Protein AF-0000000065997581 (afdb_homodimer)

Secondary structure (DSSP, 8-state):
--HHHHTT----GGGS--STTTTTEEEEEEEEEE-BTTS--GGG--HHHHHHHHHHHHHHHHSHHHHHHH-SEEEEEGGGS-HHHHHHHHHTTSS-GGGGTTGGG-EEEEETTSSEEEEESSSSSEEEEEEEESS-HHHHHHHHHHHHHHHHTT--B-EETTTEE--SSGGGTBT-EEEEEEEE-HHHHHTT-HHHHHHHHHHTTEEEEETTSTTS--GGGEEEEEE---SSS-HHHHHHHHHHHHHHHHHHHHHHHHHHHHH-HHHHHHHHHHHHHHHHH-S---HHHHHHHHHHHHHHHHTTSS-S--HHHHHHHHHHTSHHHHHHHHTS---HHHHHHHHHHHHHHHHHT---/--HHHHHH----GGGS--STTTTTEEEEEEEEEE-BTTS--GGG--HHHHHHHHHHHHHHHHSHHHHHHH-SEEEEEGGGS-HHHHHHHHHTTSS-GGGGTTGGG-EEEEETTSSEEEEESSSSSEEEEEEEESS-HHHHHHHHHHHHHHHHTT--B-EETTTEE--SSGGGTBT-EEEEEEEE-HHHHHTT-HHHHHHHHHHTTEEEEETTSTTS--GGGEEEEEE---SSS-HHHHHHHHHHHHHHHHHHHHHHHHHHHHH-HHHHHHHHHHHHHHHHH-S---HHHHHHHHHHHHHHHHTTSS-S--HHHHHHHHHHTSHHHHHHHHTS---HHHHHHHHHHHHHHHHHT---

InterPro domains:
  IPR000749 ATP:guanido phosphotransferase [PTHR11547] (11-257)
  IPR014746 Glutamine synthetase/guanido kinase, catalytic domain [SSF55931] (5-270)
  IPR022414 ATP:guanido phosphotransferase, catalytic domain [PF00217] (68-255)
  IPR022414 ATP:guanido phosphotransferase, catalytic domain [PS51510] (24-256)
  IPR022415 ATP:guanido phosphotransferase active site [PS00112] (169-175)
  IPR023660 Protein arginine kinase [MF_00602] (13-352)
  IPR023660 Protein arginine kinase [cd07930] (22-256)
  IPR060285 Protein-arginine kinase McsB, C-terminal domain [PF27454] (266-354)

Radius of gyration: 36.15 Å; Cα contacts (8 Å, |Δi|>4): 1345; chains: 2; bounding box: 48×112×73 Å

Solvent-accessible surface area (backbone atoms only — not comparable to full-atom values): 35463 Å² total; per-residue (Å²): 94,52,74,71,48,52,63,72,38,64,72,48,53,31,35,59,47,77,30,53,64,29,80,40,26,42,24,13,36,28,33,35,47,41,23,51,51,96,50,70,55,38,94,67,45,51,72,68,57,33,50,48,52,53,50,50,50,52,52,22,54,64,30,66,72,25,27,70,72,62,41,68,64,44,79,43,55,44,60,78,44,53,75,47,45,54,47,35,36,32,65,69,65,61,43,58,74,69,44,62,58,71,22,76,59,19,32,38,30,36,28,47,64,56,38,36,26,33,37,33,47,39,74,26,42,30,36,39,30,16,40,34,21,1,68,34,55,68,62,25,40,53,51,40,51,52,45,50,55,38,37,48,75,66,44,55,62,30,68,39,94,87,57,32,34,46,48,73,52,72,66,34,24,18,62,18,50,42,46,34,36,35,35,55,44,54,33,24,47,76,68,72,43,37,66,63,53,54,52,52,44,43,73,69,52,32,43,78,37,29,56,94,39,86,85,52,74,38,54,33,38,26,33,36,40,27,61,62,71,16,57,96,50,52,71,66,53,53,49,52,51,51,50,52,52,50,52,51,51,48,52,49,32,52,49,35,39,50,51,43,46,71,76,37,42,60,61,53,51,19,50,19,30,31,26,49,19,37,50,54,38,29,38,60,33,50,66,66,58,46,34,40,33,48,33,37,32,50,52,22,41,65,68,64,73,45,67,63,66,60,64,34,55,58,47,27,45,66,35,47,54,33,68,42,44,42,34,60,74,67,73,47,91,63,54,73,67,53,44,16,34,49,37,16,50,52,45,24,60,64,48,69,73,40,80,100,94,53,73,71,48,52,62,74,37,64,72,50,54,31,36,59,48,75,29,53,63,28,81,39,26,42,23,14,35,28,34,34,48,42,24,51,52,98,49,69,55,37,95,68,45,50,72,67,57,35,50,49,51,53,50,52,51,54,51,23,54,63,31,65,72,26,28,68,72,62,40,68,64,43,79,42,55,44,61,79,46,53,73,48,45,54,48,34,36,32,65,69,65,60,43,56,73,68,44,62,58,72,23,74,60,20,33,38,31,37,28,46,64,55,37,36,26,33,37,32,48,38,74,26,42,30,38,40,30,16,41,34,20,1,68,34,53,70,61,23,42,54,51,40,50,52,44,51,55,37,37,49,74,66,44,56,62,28,67,39,95,86,57,32,35,46,50,72,52,71,66,35,24,18,64,18,50,42,43,34,36,34,36,55,44,56,32,24,46,76,69,71,42,38,67,63,52,56,52,53,43,43,74,71,52,32,41,79,36,30,56,92,38,85,84,52,73,37,53,34,36,25,33,36,41,26,59,63,70,15,58,96,52,53,71,68,54,54,49,51,50,51,51,52,52,50,52,51,51,49,52,50,30,53,49,34,40,51,52,44,45,71,76,38,42,59,61,53,50,19,50,19,30,31,25,48,18,37,50,55,35,28,38,60,33,49,67,66,58,47,33,41,33,48,34,37,33,51,53,22,42,65,67,63,73,45,67,62,67,61,63,33,56,58,49,27,44,66,34,46,53,34,69,43,41,42,33,61,73,66,72,46,92,63,54,73,68,54,43,16,33,50,36,15,50,53,44,24,60,65,47,70,73,40,79,102

Sequence (712 aa):
MTLRETVNNAHSHWMDADGPESEIIISSRVRVARNLAGIPFPHLLNKENSEKVIHAVRLAISNKEASELLGGLELSSLGELSPLERQILVDKHLISPDLLNDFQRKAVVLREDEVVSIMVNEEDHLRIQCILPGLQLKEAWDVVNRVDDGLEKTLDYAFSEKVGYLTSCPTNVGTGMRASVMIHLPGLKLAKQLAGVLNAINKLGLTVRGLYGEGTEALGDLFQISNQITLGQSEEEIINNLISIARQILAQEQAARRNLYKDRREVIEDRVFRAFGALKYARILSSEEAMRLFSDLRLGVEMKIISGIPVRLLNELMVKIRPAFITKMAGRELTPYQRDIFRAGLIRREFANLPVMTLRETVNNAHSHWMDADGPESEIIISSRVRVARNLAGIPFPHLLNKENSEKVIHAVRLAISNKEASELLGGLELSSLGELSPLERQILVDKHLISPDLLNDFQRKAVVLREDEVVSIMVNEEDHLRIQCILPGLQLKEAWDVVNRVDDGLEKTLDYAFSEKVGYLTSCPTNVGTGMRASVMIHLPGLKLAKQLAGVLNAINKLGLTVRGLYGEGTEALGDLFQISNQITLGQSEEEIINNLISIARQILAQEQAARRNLYKDRREVIEDRVFRAFGALKYARILSSEEAMRLFSDLRLGVEMKIISGIPVRLLNELMVKIRPAFITKMAGRELTPYQRDIFRAGLIRREFANLPV

Structure (mmCIF, N/CA/C/O backbone):
data_AF-0000000065997581-model_v1
#
loop_
_entity.id
_entity.type
_entity.pdbx_description
1 polymer 'Protein-arginine kinase'
#
loop_
_atom_site.group_PDB
_atom_site.id
_atom_site.type_symbol
_atom_site.label_atom_id
_atom_site.label_alt_id
_atom_site.label_comp_id
_atom_site.label_asym_id
_atom_site.label_entity_id
_atom_site.label_seq_id
_atom_site.pdbx_PDB_ins_code
_atom_site.Cartn_x
_atom_site.Cartn_y
_atom_site.Cartn_z
_atom_site.occupancy
_atom_site.B_iso_or_equiv
_atom_site.auth_seq_id
_atom_site.auth_comp_id
_atom_site.auth_asym_id
_atom_site.auth_atom_id
_atom_site.pdbx_PDB_model_num
ATOM 1 N N . MET A 1 1 ? 8.07 -25.219 -30.547 1 59.75 1 MET A N 1
ATOM 2 C CA . MET A 1 1 ? 9.039 -24.5 -29.734 1 59.75 1 MET A CA 1
ATOM 3 C C . MET A 1 1 ? 10.109 -25.438 -29.188 1 59.75 1 MET A C 1
ATOM 5 O O . MET A 1 1 ? 9.812 -26.562 -28.812 1 59.75 1 MET A O 1
ATOM 9 N N . THR A 1 2 ? 11.32 -25.109 -29.438 1 74.19 2 THR A N 1
ATOM 10 C CA . THR A 1 2 ? 12.438 -25.875 -28.906 1 74.19 2 THR A CA 1
ATOM 11 C C . THR A 1 2 ? 12.555 -25.719 -27.406 1 74.19 2 THR A C 1
ATOM 13 O O . THR A 1 2 ? 11.922 -24.844 -26.812 1 74.19 2 THR A O 1
ATOM 16 N N . LEU A 1 3 ? 13.148 -26.656 -26.75 1 82.06 3 LEU A N 1
ATOM 17 C CA . LEU A 1 3 ? 13.383 -26.594 -25.312 1 82.06 3 LEU A CA 1
ATOM 18 C C . LEU A 1 3 ? 14 -25.25 -24.922 1 82.06 3 LEU A C 1
ATOM 20 O O . LEU A 1 3 ? 13.711 -24.703 -23.859 1 82.06 3 LEU A O 1
ATOM 24 N N . ARG A 1 4 ? 14.875 -24.719 -25.922 1 79.69 4 ARG A N 1
ATOM 25 C CA . ARG A 1 4 ? 15.5 -23.422 -25.688 1 79.69 4 ARG A CA 1
ATOM 26 C C . ARG A 1 4 ? 14.453 -22.312 -25.609 1 79.69 4 ARG A C 1
ATOM 28 O O . ARG A 1 4 ? 14.562 -21.422 -24.781 1 79.69 4 ARG A O 1
ATOM 35 N N . GLU A 1 5 ? 13.484 -22.469 -26.391 1 85.62 5 GLU A N 1
ATOM 36 C CA . GLU A 1 5 ? 12.43 -21.469 -26.391 1 85.62 5 GLU A CA 1
ATOM 37 C C . GLU A 1 5 ? 11.547 -21.578 -25.156 1 85.62 5 GLU A C 1
ATOM 39 O O . GLU A 1 5 ? 11.133 -20.562 -24.594 1 85.62 5 GLU A O 1
ATOM 44 N N . THR A 1 6 ? 11.297 -22.719 -24.781 1 89.12 6 THR A N 1
ATOM 45 C CA . THR A 1 6 ? 10.438 -22.984 -23.641 1 89.12 6 THR A CA 1
ATOM 46 C C . THR A 1 6 ? 11.008 -22.359 -22.359 1 89.12 6 THR A C 1
ATOM 48 O O . THR A 1 6 ? 10.273 -21.766 -21.578 1 89.12 6 THR A O 1
ATOM 51 N N . VAL A 1 7 ? 12.258 -22.406 -22.172 1 91.5 7 VAL A N 1
ATOM 52 C CA . VAL A 1 7 ? 12.875 -21.969 -20.938 1 91.5 7 VAL A CA 1
ATOM 53 C C . VAL A 1 7 ? 13.148 -20.469 -21 1 91.5 7 VAL A C 1
ATOM 55 O O . VAL A 1 7 ? 13.547 -19.859 -20 1 91.5 7 VAL A O 1
ATOM 58 N N . ASN A 1 8 ? 12.977 -19.891 -22.188 1 90.56 8 ASN A N 1
ATOM 59 C CA . ASN A 1 8 ? 13.18 -18.453 -22.344 1 90.56 8 ASN A CA 1
ATOM 60 C C . ASN A 1 8 ? 11.852 -17.703 -22.406 1 90.56 8 ASN A C 1
ATOM 62 O O . ASN A 1 8 ? 11.828 -16.469 -22.375 1 90.56 8 ASN A O 1
ATOM 66 N N . ASN A 1 9 ? 10.82 -18.469 -22.5 1 91.62 9 ASN A N 1
ATOM 67 C CA . ASN A 1 9 ? 9.469 -17.906 -22.547 1 91.62 9 ASN A CA 1
ATOM 68 C C . ASN A 1 9 ? 8.633 -18.359 -21.359 1 91.62 9 ASN A C 1
ATOM 70 O O . ASN A 1 9 ? 8.484 -19.562 -21.125 1 91.62 9 ASN A O 1
ATOM 74 N N . ALA A 1 10 ? 8.117 -17.375 -20.688 1 91.06 10 ALA A N 1
ATOM 75 C CA . ALA A 1 10 ? 7.367 -17.703 -19.484 1 91.06 10 ALA A CA 1
ATOM 76 C C . ALA A 1 10 ? 6.008 -18.312 -19.828 1 91.06 10 ALA A C 1
ATOM 78 O O . ALA A 1 10 ? 5.375 -18.953 -19 1 91.06 10 ALA A O 1
ATOM 79 N N . HIS A 1 11 ? 5.562 -18.156 -20.984 1 93.31 11 HIS A N 1
ATOM 80 C CA . HIS A 1 11 ? 4.211 -18.531 -21.375 1 93.31 11 HIS A CA 1
ATOM 81 C C . HIS A 1 11 ? 4.109 -20.031 -21.641 1 93.31 11 HIS A C 1
ATOM 83 O O . HIS A 1 11 ? 5.008 -20.625 -22.234 1 93.31 11 HIS A O 1
ATOM 89 N N . SER A 1 12 ? 3.096 -20.625 -21.125 1 93.06 12 SER A N 1
ATOM 90 C CA . SER A 1 12 ? 2.607 -21.953 -21.469 1 93.06 12 SER A CA 1
ATOM 91 C C . SER A 1 12 ? 1.108 -21.938 -21.75 1 93.06 12 SER A C 1
ATOM 93 O O . SER A 1 12 ? 0.389 -21.062 -21.25 1 93.06 12 SER A O 1
ATOM 95 N N . HIS A 1 13 ? 0.621 -22.875 -22.438 1 92.25 13 HIS A N 1
ATOM 96 C CA . HIS A 1 13 ? -0.755 -22.891 -22.922 1 92.25 13 HIS A CA 1
ATOM 97 C C . HIS A 1 13 ? -1.747 -22.875 -21.766 1 92.25 13 HIS A C 1
ATOM 99 O O . HIS A 1 13 ? -2.814 -22.266 -21.875 1 92.25 13 HIS A O 1
ATOM 105 N N . TRP A 1 14 ? -1.424 -23.5 -20.75 1 92.56 14 TRP A N 1
ATOM 106 C CA . TRP A 1 14 ? -2.369 -23.594 -19.641 1 92.56 14 TRP A CA 1
ATOM 107 C C . TRP A 1 14 ? -2.623 -22.234 -19.016 1 92.56 14 TRP A C 1
ATOM 109 O O . TRP A 1 14 ? -3.578 -22.062 -18.25 1 92.56 14 TRP A O 1
ATOM 119 N N . MET A 1 15 ? -1.822 -21.219 -19.422 1 94 15 MET A N 1
ATOM 120 C CA . MET A 1 15 ? -1.905 -19.891 -18.844 1 94 15 MET A CA 1
ATOM 121 C C . MET A 1 15 ? -2.912 -19.031 -19.609 1 94 15 MET A C 1
ATOM 123 O O . MET A 1 15 ? -3.219 -17.906 -19.203 1 94 15 MET A O 1
ATOM 127 N N . ASP A 1 16 ? -3.461 -19.328 -20.719 1 92.19 16 ASP A N 1
ATOM 128 C CA . ASP A 1 16 ? -4.254 -18.516 -21.641 1 92.19 16 ASP A CA 1
ATOM 129 C C . ASP A 1 16 ? -5.609 -18.156 -21.031 1 92.19 16 ASP A C 1
ATOM 131 O O . ASP A 1 16 ? -6.254 -17.203 -21.469 1 92.19 16 ASP A O 1
ATOM 135 N N . ALA A 1 17 ? -5.996 -18.719 -20.016 1 89.12 17 ALA A N 1
ATOM 136 C CA . ALA A 1 17 ? -7.246 -18.422 -19.328 1 89.12 17 ALA A CA 1
ATOM 137 C C . ALA A 1 17 ? -8.43 -18.438 -20.297 1 89.12 17 ALA A C 1
ATOM 139 O O . ALA A 1 17 ? -9.344 -17.625 -20.188 1 89.12 17 ALA A O 1
ATOM 140 N N . ASP A 1 18 ? -8.43 -19.188 -21.297 1 90.38 18 ASP A N 1
ATOM 141 C CA . ASP A 1 18 ? -9.492 -19.25 -22.297 1 90.38 18 ASP A CA 1
ATOM 142 C C . ASP A 1 18 ? -10.289 -20.547 -22.172 1 90.38 18 ASP A C 1
ATOM 144 O O . ASP A 1 18 ? -11.156 -20.828 -23 1 90.38 18 ASP A O 1
ATOM 148 N N . GLY A 1 19 ? -10.055 -21.344 -21.203 1 93.56 19 GLY A N 1
ATOM 149 C CA . GLY A 1 19 ? -10.82 -22.562 -20.953 1 93.56 19 GLY A CA 1
ATOM 150 C C . GLY A 1 19 ? -12.086 -22.312 -20.156 1 93.56 19 GLY A C 1
ATOM 151 O O . GLY A 1 19 ? -12.312 -21.203 -19.672 1 93.56 19 GLY A O 1
ATOM 152 N N . PRO A 1 20 ? -12.867 -23.328 -20.141 1 96.44 20 PRO A N 1
ATOM 153 C CA . PRO A 1 20 ? -14.086 -23.188 -19.344 1 96.44 20 PRO A CA 1
ATOM 154 C C . PRO A 1 20 ? -13.789 -22.906 -17.859 1 96.44 20 PRO A C 1
ATOM 156 O O . PRO A 1 20 ? -12.836 -23.453 -17.312 1 96.44 20 PRO A O 1
ATOM 159 N N . GLU A 1 21 ? -14.602 -21.969 -17.25 1 96.81 21 GLU A N 1
ATOM 160 C CA . GLU A 1 21 ? -14.547 -21.656 -15.828 1 96.81 21 GLU A CA 1
ATOM 161 C C . GLU A 1 21 ? -13.188 -21.062 -15.445 1 96.81 21 GLU A C 1
ATOM 163 O O . GLU A 1 21 ? -12.758 -21.188 -14.297 1 96.81 21 GLU A O 1
ATOM 168 N N . SER A 1 22 ? -12.531 -20.438 -16.391 1 95.5 22 SER A N 1
ATOM 169 C CA . SER A 1 22 ? -11.164 -19.953 -16.203 1 95.5 22 SER A CA 1
ATOM 170 C C . SER A 1 22 ? -11.133 -18.797 -15.203 1 95.5 22 SER A C 1
ATOM 172 O O . SER A 1 22 ? -10.062 -18.422 -14.727 1 95.5 22 SER A O 1
ATOM 174 N N . GLU A 1 23 ? -12.258 -18.297 -14.844 1 94.56 23 GLU A N 1
ATOM 175 C CA . GLU A 1 23 ? -12.297 -17.203 -13.883 1 94.56 23 GLU A CA 1
ATOM 176 C C . GLU A 1 23 ? -11.859 -17.656 -12.5 1 94.56 23 GLU A C 1
ATOM 178 O O . GLU A 1 23 ? -11.312 -16.875 -11.719 1 94.56 23 GLU A O 1
ATOM 183 N N . ILE A 1 24 ? -12.109 -18.922 -12.227 1 97.19 24 ILE A N 1
ATOM 184 C CA . ILE A 1 24 ? -11.797 -19.438 -10.906 1 97.19 24 ILE A CA 1
ATOM 185 C C . ILE A 1 24 ? -10.859 -20.641 -11.031 1 97.19 24 ILE A C 1
ATOM 187 O O . ILE A 1 24 ? -9.922 -20.797 -10.25 1 97.19 24 ILE A O 1
ATOM 191 N N . ILE A 1 25 ? -11.117 -21.5 -11.992 1 97.75 25 ILE A N 1
ATOM 192 C CA . ILE A 1 25 ? -10.25 -22.641 -12.242 1 97.75 25 ILE A CA 1
ATOM 193 C C . ILE A 1 25 ? -9.148 -22.25 -13.219 1 97.75 25 ILE A C 1
ATOM 195 O O . ILE A 1 25 ? -9.422 -22 -14.398 1 97.75 25 ILE A O 1
ATOM 199 N N . ILE A 1 26 ? -7.969 -22.312 -12.805 1 96.94 26 ILE A N 1
ATOM 200 C CA . ILE A 1 26 ? -6.844 -21.828 -13.586 1 96.94 26 ILE A CA 1
ATOM 201 C C . ILE A 1 26 ? -6.445 -22.859 -14.625 1 96.94 26 ILE A C 1
ATOM 203 O O . ILE A 1 26 ? -6.215 -22.531 -15.797 1 96.94 26 ILE A O 1
ATOM 207 N N . SER A 1 27 ? -6.352 -24.125 -14.141 1 97.38 27 SER A N 1
ATOM 208 C CA . SER A 1 27 ? -5.898 -25.156 -15.07 1 97.38 27 SER A CA 1
ATOM 209 C C . SER A 1 27 ? -6.363 -26.547 -14.625 1 97.38 27 SER A C 1
ATOM 211 O O . SER A 1 27 ? -6.789 -26.719 -13.484 1 97.38 27 SER A O 1
ATOM 213 N N . SER A 1 28 ? -6.367 -27.469 -15.539 1 98.31 28 SER A N 1
ATOM 214 C CA . SER A 1 28 ? -6.582 -28.891 -15.359 1 98.31 28 SER A CA 1
ATOM 215 C C . SER A 1 28 ? -5.348 -29.688 -15.766 1 98.31 28 SER A C 1
ATOM 217 O O . SER A 1 28 ? -4.715 -29.406 -16.781 1 98.31 28 SER A O 1
ATOM 219 N N . ARG A 1 29 ? -5.039 -30.609 -14.914 1 98 29 ARG A N 1
ATOM 220 C CA . ARG A 1 29 ? -3.865 -31.438 -15.195 1 98 29 ARG A CA 1
ATOM 221 C C . ARG A 1 29 ? -4.176 -32.906 -15 1 98 29 ARG A C 1
ATOM 223 O O . ARG A 1 29 ? -4.785 -33.281 -14 1 98 29 ARG A O 1
ATOM 230 N N . VAL A 1 30 ? -3.834 -33.75 -15.992 1 98.06 30 VAL A N 1
ATOM 231 C CA . VAL A 1 30 ? -3.939 -35.188 -15.883 1 98.06 30 VAL A CA 1
ATOM 232 C C . VAL A 1 30 ? -2.57 -35.844 -16.109 1 98.06 30 VAL A C 1
ATOM 234 O O . VAL A 1 30 ? -1.854 -35.469 -17.047 1 98.06 30 VAL A O 1
ATOM 237 N N . ARG A 1 31 ? -2.223 -36.719 -15.156 1 97.25 31 ARG A N 1
ATOM 238 C CA . ARG A 1 31 ? -0.952 -37.406 -15.258 1 97.25 31 ARG A CA 1
ATOM 239 C C . ARG A 1 31 ? -1.155 -38.938 -15.109 1 97.25 31 ARG A C 1
ATOM 241 O O . ARG A 1 31 ? -1.996 -39.375 -14.328 1 97.25 31 ARG A O 1
ATOM 248 N N . VAL A 1 32 ? -0.342 -39.75 -15.898 1 96.31 32 VAL A N 1
ATOM 249 C CA . VAL A 1 32 ? -0.35 -41.188 -15.711 1 96.31 32 VAL A CA 1
ATOM 250 C C . VAL A 1 32 ? 1.083 -41.688 -15.578 1 96.31 32 VAL A C 1
ATOM 252 O O . VAL A 1 32 ? 1.992 -41.188 -16.25 1 96.31 32 VAL A O 1
ATOM 255 N N . ALA A 1 33 ? 1.217 -42.688 -14.688 1 95.81 33 ALA A N 1
ATOM 256 C CA . ALA A 1 33 ? 2.51 -43.312 -14.477 1 95.81 33 ALA A CA 1
ATOM 257 C C . ALA A 1 33 ? 2.586 -44.656 -15.211 1 95.81 33 ALA A C 1
ATOM 259 O O . ALA A 1 33 ? 1.646 -45.469 -15.164 1 95.81 33 ALA A O 1
ATOM 260 N N . ARG A 1 34 ? 3.66 -44.906 -15.984 1 96.69 34 ARG A N 1
ATOM 261 C CA . ARG A 1 34 ? 3.9 -46.156 -16.703 1 96.69 34 ARG A CA 1
ATOM 262 C C . ARG A 1 34 ? 5.324 -46.656 -16.469 1 96.69 34 ARG A C 1
ATOM 264 O O . ARG A 1 34 ? 6.27 -45.875 -16.469 1 96.69 34 ARG A O 1
ATOM 271 N N . ASN A 1 35 ? 5.418 -47.906 -16.219 1 96.5 35 ASN A N 1
ATOM 272 C CA . ASN A 1 35 ? 6.719 -48.562 -16.203 1 96.5 35 ASN A CA 1
ATOM 273 C C . ASN A 1 35 ? 6.844 -49.594 -17.312 1 96.5 35 ASN A C 1
ATOM 275 O O . ASN A 1 35 ? 5.852 -50.188 -17.734 1 96.5 35 ASN A O 1
ATOM 279 N N . LEU A 1 36 ? 8.062 -49.719 -17.781 1 96.75 36 LEU A N 1
ATOM 280 C CA . LEU A 1 36 ? 8.328 -50.656 -18.859 1 96.75 36 LEU A CA 1
ATOM 281 C C . LEU A 1 36 ? 8.547 -52.062 -18.297 1 96.75 36 LEU A C 1
ATOM 283 O O . LEU A 1 36 ? 9.18 -52.25 -17.25 1 96.75 36 LEU A O 1
ATOM 287 N N . ALA A 1 37 ? 8.055 -53.031 -19.062 1 95.06 37 ALA A N 1
ATOM 288 C CA . ALA A 1 37 ? 8.25 -54.438 -18.672 1 95.06 37 ALA A CA 1
ATOM 289 C C . ALA A 1 37 ? 9.703 -54.844 -18.859 1 95.06 37 ALA A C 1
ATOM 291 O O . ALA A 1 37 ? 10.344 -54.469 -19.844 1 95.06 37 ALA A O 1
ATOM 292 N N . GLY A 1 38 ? 10.219 -55.625 -17.891 1 91.88 38 GLY A N 1
ATOM 293 C CA . GLY A 1 38 ? 11.539 -56.219 -18.047 1 91.88 38 GLY A CA 1
ATOM 294 C C . GLY A 1 38 ? 12.664 -55.281 -17.625 1 91.88 38 GLY A C 1
ATOM 295 O O . GLY A 1 38 ? 13.836 -55.625 -17.734 1 91.88 38 GLY A O 1
ATOM 296 N N . ILE A 1 39 ? 12.344 -54.125 -17.297 1 93.38 39 ILE A N 1
ATOM 297 C CA . ILE A 1 39 ? 13.336 -53.156 -16.797 1 93.38 39 ILE A CA 1
ATOM 298 C C . ILE A 1 39 ? 13.047 -52.844 -15.336 1 93.38 39 ILE A C 1
ATOM 300 O O . ILE A 1 39 ? 11.898 -52.656 -14.953 1 93.38 39 ILE A O 1
ATOM 304 N N . PRO A 1 40 ? 14.102 -52.781 -14.555 1 92.19 40 PRO A N 1
ATOM 305 C CA . PRO A 1 40 ? 13.859 -52.406 -13.156 1 92.19 40 PRO A CA 1
ATOM 306 C C . PRO A 1 40 ? 13.234 -51.031 -13.031 1 92.19 40 PRO A C 1
ATOM 308 O O . PRO A 1 40 ? 13.547 -50.125 -13.82 1 92.19 40 PRO A O 1
ATOM 311 N N . PHE A 1 41 ? 12.477 -50.969 -12.039 1 90.94 41 PHE A N 1
ATOM 312 C CA . PHE A 1 41 ? 11.859 -49.656 -11.812 1 90.94 41 PHE A CA 1
ATOM 313 C C . PHE A 1 41 ? 12.914 -48.625 -11.422 1 90.94 41 PHE A C 1
ATOM 315 O O . PHE A 1 41 ? 14.039 -49 -11.055 1 90.94 41 PHE A O 1
ATOM 322 N N . PRO A 1 42 ? 12.594 -47.406 -11.523 1 85.88 42 PRO A N 1
ATOM 323 C CA . PRO A 1 42 ? 13.609 -46.344 -11.492 1 85.88 42 PRO A CA 1
ATOM 324 C C . PRO A 1 42 ? 14.43 -46.344 -10.203 1 85.88 42 PRO A C 1
ATOM 326 O O . PRO A 1 42 ? 15.617 -46.031 -10.227 1 85.88 42 PRO A O 1
ATOM 329 N N . HIS A 1 43 ? 13.844 -46.625 -9.047 1 82.88 43 HIS A N 1
ATOM 330 C CA . HIS A 1 43 ? 14.594 -46.625 -7.797 1 82.88 43 HIS A CA 1
ATOM 331 C C . HIS A 1 43 ? 15.742 -47.625 -7.828 1 82.88 43 HIS A C 1
ATOM 333 O O . HIS A 1 43 ? 16.672 -47.531 -7.023 1 82.88 43 HIS A O 1
ATOM 339 N N . LEU A 1 44 ? 15.68 -48.5 -8.781 1 83.56 44 LEU A N 1
ATOM 340 C CA . LEU A 1 44 ? 16.703 -49.531 -8.898 1 83.56 44 LEU A CA 1
ATOM 341 C C . LEU A 1 44 ? 17.438 -49.406 -10.234 1 83.56 44 LEU A C 1
ATOM 343 O O . LEU A 1 44 ? 18.188 -50.312 -10.609 1 83.56 44 LEU A O 1
ATOM 347 N N . LEU A 1 45 ? 17.219 -48.312 -10.867 1 87.19 45 LEU A N 1
ATOM 348 C CA . LEU A 1 45 ? 17.75 -48.188 -12.219 1 87.19 45 LEU A CA 1
ATOM 349 C C . LEU A 1 45 ? 19.234 -47.812 -12.18 1 87.19 45 LEU A C 1
ATOM 351 O O . LEU A 1 45 ? 19.609 -46.844 -11.516 1 87.19 45 LEU A O 1
ATOM 355 N N . ASN A 1 46 ? 20.078 -48.531 -12.789 1 90 46 ASN A N 1
ATOM 356 C CA . ASN A 1 46 ? 21.453 -48.094 -13.016 1 90 46 ASN A CA 1
ATOM 357 C C . ASN A 1 46 ? 21.578 -47.25 -14.289 1 90 46 ASN A C 1
ATOM 359 O O . ASN A 1 46 ? 20.578 -47 -14.961 1 90 46 ASN A O 1
ATOM 363 N N . LYS A 1 47 ? 22.766 -46.812 -14.586 1 92.31 47 LYS A N 1
ATOM 364 C CA . LYS A 1 47 ? 22.984 -45.906 -15.711 1 92.31 47 LYS A CA 1
ATOM 365 C C . LYS A 1 47 ? 22.641 -46.594 -17.031 1 92.31 47 LYS A C 1
ATOM 367 O O . LYS A 1 47 ? 21.984 -46 -17.891 1 92.31 47 LYS A O 1
ATOM 372 N N . GLU A 1 48 ? 22.953 -47.719 -17.156 1 92.56 48 GLU A N 1
ATOM 373 C CA . GLU A 1 48 ? 22.734 -48.469 -18.406 1 92.56 48 GLU A CA 1
ATOM 374 C C . GLU A 1 48 ? 21.234 -48.625 -18.688 1 92.56 48 GLU A C 1
ATOM 376 O O . GLU A 1 48 ? 20.766 -48.312 -19.781 1 92.56 48 GLU A O 1
ATOM 381 N N . ASN A 1 49 ? 20.562 -49.094 -17.703 1 93.81 49 ASN A N 1
ATOM 382 C CA . ASN A 1 49 ? 19.125 -49.281 -17.875 1 93.81 49 ASN A CA 1
ATOM 383 C C . ASN A 1 49 ? 18.375 -47.969 -18.062 1 93.81 49 ASN A C 1
ATOM 385 O O . ASN A 1 49 ? 17.391 -47.906 -18.781 1 93.81 49 ASN A O 1
ATOM 389 N N . SER A 1 50 ? 18.891 -47.031 -17.391 1 95.44 50 SER A N 1
ATOM 390 C CA . SER A 1 50 ? 18.266 -45.719 -17.578 1 95.44 50 SER A CA 1
ATOM 391 C C . SER A 1 50 ? 18.391 -45.25 -19.031 1 95.44 50 SER A C 1
ATOM 393 O O . SER A 1 50 ? 17.438 -44.688 -19.594 1 95.44 50 SER A O 1
ATOM 395 N N . GLU A 1 51 ? 19.484 -45.469 -19.562 1 95.06 51 GLU A N 1
ATOM 396 C CA . GLU A 1 51 ? 19.703 -45.125 -20.969 1 95.06 51 GLU A CA 1
ATOM 397 C C . GLU A 1 51 ? 18.828 -45.938 -21.891 1 95.06 51 GLU A C 1
ATOM 399 O O . GLU A 1 51 ? 18.375 -45.469 -22.938 1 95.06 51 GLU A O 1
ATOM 404 N N . LYS A 1 52 ? 18.609 -47.125 -21.531 1 95.75 52 LYS A N 1
ATOM 405 C CA . LYS A 1 52 ? 17.734 -48 -22.312 1 95.75 52 LYS A CA 1
ATOM 406 C C . LYS A 1 52 ? 16.312 -47.438 -22.359 1 95.75 52 LYS A C 1
ATOM 408 O O . LYS A 1 52 ? 15.672 -47.469 -23.406 1 95.75 52 LYS A O 1
ATOM 413 N N . VAL A 1 53 ? 15.906 -47.031 -21.203 1 97.06 53 VAL A N 1
ATOM 414 C CA . VAL A 1 53 ? 14.562 -46.469 -21.125 1 97.06 53 VAL A CA 1
ATOM 415 C C . VAL A 1 53 ? 14.469 -45.25 -22 1 97.06 53 VAL A C 1
ATOM 417 O O . VAL A 1 53 ? 13.539 -45.094 -22.797 1 97.06 53 VAL A O 1
ATOM 420 N N . ILE A 1 54 ? 15.43 -44.344 -21.891 1 96.69 54 ILE A N 1
ATOM 421 C CA . ILE A 1 54 ? 15.445 -43.094 -22.656 1 96.69 54 ILE A CA 1
ATOM 422 C C . ILE A 1 54 ? 15.461 -43.406 -24.156 1 96.69 54 ILE A C 1
ATOM 424 O O . ILE A 1 54 ? 14.727 -42.781 -24.938 1 96.69 54 ILE A O 1
ATOM 428 N N . HIS A 1 55 ? 16.234 -44.344 -24.484 1 95.75 55 HIS A N 1
ATOM 429 C CA . HIS A 1 55 ? 16.328 -44.75 -25.891 1 95.75 55 HIS A CA 1
ATOM 430 C C . HIS A 1 55 ? 15 -45.344 -26.375 1 95.75 55 HIS A C 1
ATOM 432 O O . HIS A 1 55 ? 14.562 -45.031 -27.5 1 95.75 55 HIS A O 1
ATOM 438 N N . ALA A 1 56 ? 14.422 -46.156 -25.594 1 95.69 56 ALA A N 1
ATOM 439 C CA . ALA A 1 56 ? 13.133 -46.75 -25.938 1 95.69 56 ALA A CA 1
ATOM 440 C C . ALA A 1 56 ? 12.086 -45.656 -26.172 1 95.69 56 ALA A C 1
ATOM 442 O O . ALA A 1 56 ? 11.305 -45.719 -27.125 1 95.69 56 ALA A O 1
ATOM 443 N N . VAL A 1 57 ? 12.078 -44.656 -25.297 1 96 57 VAL A N 1
ATOM 444 C CA . VAL A 1 57 ? 11.125 -43.562 -25.406 1 96 57 VAL A CA 1
ATOM 445 C C . VAL A 1 57 ? 11.406 -42.75 -26.672 1 96 57 VAL A C 1
ATOM 447 O O . VAL A 1 57 ? 10.477 -42.375 -27.391 1 96 57 VAL A O 1
ATOM 450 N N . ARG A 1 58 ? 12.656 -42.469 -26.922 1 94.44 58 ARG A N 1
ATOM 451 C CA . ARG A 1 58 ? 13.047 -41.781 -28.141 1 94.44 58 ARG A CA 1
ATOM 452 C C . ARG A 1 58 ? 12.5 -42.469 -29.391 1 94.44 58 ARG A C 1
ATOM 454 O O . ARG A 1 58 ? 11.977 -41.844 -30.297 1 94.44 58 ARG A O 1
ATOM 461 N N . LEU A 1 59 ? 12.609 -43.75 -29.406 1 93.06 59 LEU A N 1
ATOM 462 C CA . LEU A 1 59 ? 12.109 -44.562 -30.516 1 93.06 59 LEU A CA 1
ATOM 463 C C . LEU A 1 59 ? 10.594 -44.469 -30.609 1 93.06 59 LEU A C 1
ATOM 465 O O . LEU A 1 59 ? 10.039 -44.375 -31.719 1 93.06 59 LEU A O 1
ATOM 469 N N . ALA A 1 60 ? 10.016 -44.531 -29.5 1 93.38 60 ALA A N 1
ATOM 470 C CA . ALA A 1 60 ? 8.555 -44.5 -29.469 1 93.38 60 ALA A CA 1
ATOM 471 C C . ALA A 1 60 ? 8.008 -43.188 -30 1 93.38 60 ALA A C 1
ATOM 473 O O . ALA A 1 60 ? 7.008 -43.188 -30.734 1 93.38 60 ALA A O 1
ATOM 474 N N . ILE A 1 61 ? 8.617 -42.031 -29.688 1 91.94 61 ILE A N 1
ATOM 475 C CA . ILE A 1 61 ? 8.078 -40.75 -30.094 1 91.94 61 ILE A CA 1
ATOM 476 C C . ILE A 1 61 ? 8.453 -40.438 -31.531 1 91.94 61 ILE A C 1
ATOM 478 O O . ILE A 1 61 ? 7.871 -39.562 -32.188 1 91.94 61 ILE A O 1
ATOM 482 N N . SER A 1 62 ? 9.508 -41.094 -31.984 1 87.69 62 SER A N 1
ATOM 483 C CA . SER A 1 62 ? 9.961 -40.906 -33.344 1 87.69 62 SER A CA 1
ATOM 484 C C . SER A 1 62 ? 9.164 -41.75 -34.344 1 87.69 62 SER A C 1
ATOM 486 O O . SER A 1 62 ? 9.273 -41.594 -35.531 1 87.69 62 SER A O 1
ATOM 488 N N . ASN A 1 63 ? 8.5 -42.656 -33.719 1 83.62 63 ASN A N 1
ATOM 489 C CA . ASN A 1 63 ? 7.664 -43.469 -34.562 1 83.62 63 ASN A CA 1
ATOM 490 C C . ASN A 1 63 ? 6.645 -42.656 -35.344 1 83.62 63 ASN A C 1
ATOM 492 O O . ASN A 1 63 ? 5.98 -41.781 -34.781 1 83.62 63 ASN A O 1
ATOM 496 N N . LYS A 1 64 ? 6.555 -42.781 -36.656 1 76.19 64 LYS A N 1
ATOM 497 C CA . LYS A 1 64 ? 5.758 -41.969 -37.562 1 76.19 64 LYS A CA 1
ATOM 498 C C . LYS A 1 64 ? 4.301 -41.906 -37.125 1 76.19 64 LYS A C 1
ATOM 500 O O . LYS A 1 64 ? 3.684 -40.844 -37.156 1 76.19 64 LYS A O 1
ATOM 505 N N . GLU A 1 65 ? 3.799 -43.031 -36.781 1 73.12 65 GLU A N 1
ATOM 506 C CA . GLU A 1 65 ? 2.404 -43.062 -36.344 1 73.12 65 GLU A CA 1
ATOM 507 C C . GLU A 1 65 ? 2.201 -42.25 -35.062 1 73.12 65 GLU A C 1
ATOM 509 O O . GLU A 1 65 ? 1.237 -41.469 -34.969 1 73.12 65 GLU A O 1
ATOM 514 N N . ALA A 1 66 ? 3.139 -42.344 -34.156 1 73.44 66 ALA A N 1
ATOM 515 C CA . ALA A 1 66 ? 3.057 -41.625 -32.906 1 73.44 66 ALA A CA 1
ATOM 516 C C . ALA A 1 66 ? 3.256 -40.125 -33.125 1 73.44 66 ALA A C 1
ATOM 518 O O . ALA A 1 66 ? 2.537 -39.281 -32.562 1 73.44 66 ALA A O 1
ATOM 519 N N . SER A 1 67 ? 4.129 -39.844 -34 1 75.69 67 SER A N 1
ATOM 520 C CA . SER A 1 67 ? 4.441 -38.438 -34.25 1 75.69 67 SER A CA 1
ATOM 521 C C . SER A 1 67 ? 3.244 -37.719 -34.844 1 75.69 67 SER A C 1
ATOM 523 O O . SER A 1 67 ? 2.982 -36.562 -34.531 1 75.69 67 SER A O 1
ATOM 525 N N . GLU A 1 68 ? 2.582 -38.406 -35.719 1 74.31 68 GLU A N 1
ATOM 526 C CA . GLU A 1 68 ? 1.411 -37.812 -36.344 1 74.31 68 GLU A CA 1
ATOM 527 C C . GLU A 1 68 ? 0.274 -37.625 -35.344 1 74.31 68 GLU A C 1
ATOM 529 O O . GLU A 1 68 ? -0.442 -36.625 -35.406 1 74.31 68 GLU A O 1
ATOM 534 N N . LEU A 1 69 ? 0.237 -38.531 -34.438 1 67.56 69 LEU A N 1
ATOM 535 C CA . LEU A 1 69 ? -0.854 -38.5 -33.469 1 67.56 69 LEU A CA 1
ATOM 536 C C . LEU A 1 69 ? -0.568 -37.531 -32.344 1 67.56 69 LEU A C 1
ATOM 538 O O . LEU A 1 69 ? -1.481 -36.875 -31.844 1 67.56 69 LEU A O 1
ATOM 542 N N . LEU A 1 70 ? 0.656 -37.438 -32.031 1 75 70 LEU A N 1
ATOM 543 C CA . LEU A 1 70 ? 1.01 -36.781 -30.766 1 75 70 LEU A CA 1
ATOM 544 C C . LEU A 1 70 ? 1.484 -35.375 -31 1 75 70 LEU A C 1
ATOM 546 O O . LEU A 1 70 ? 1.509 -34.562 -30.062 1 75 70 LEU A O 1
ATOM 550 N N . GLY A 1 71 ? 1.646 -35.062 -32.312 1 75 71 GLY A N 1
ATOM 551 C CA . GLY A 1 71 ? 2.262 -33.781 -32.594 1 75 71 GLY A CA 1
ATOM 552 C C . GLY A 1 71 ? 3.766 -33.781 -32.406 1 75 71 GLY A C 1
ATOM 553 O O . GLY A 1 71 ? 4.375 -34.844 -32.25 1 75 71 GLY A O 1
ATOM 554 N N . GLY A 1 72 ? 4.41 -32.625 -32.594 1 82.12 72 GLY A N 1
ATOM 555 C CA . GLY A 1 72 ? 5.855 -32.5 -32.531 1 82.12 72 GLY A CA 1
ATOM 556 C C . GLY A 1 72 ? 6.391 -32.625 -31.109 1 82.12 72 GLY A C 1
ATOM 557 O O . GLY A 1 72 ? 6.387 -31.672 -30.344 1 82.12 72 GLY A O 1
ATOM 558 N N . LEU A 1 73 ? 6.742 -33.906 -30.641 1 88.56 73 LEU A N 1
ATOM 559 C CA . LEU A 1 73 ? 7.355 -34.219 -29.344 1 88.56 73 LEU A CA 1
ATOM 560 C C . LEU A 1 73 ? 8.875 -34.219 -29.453 1 88.56 73 LEU A C 1
ATOM 562 O O . LEU A 1 73 ? 9.438 -34.75 -30.406 1 88.56 73 LEU A O 1
ATOM 566 N N . GLU A 1 74 ? 9.445 -33.531 -28.578 1 90.12 74 GLU A N 1
ATOM 567 C CA . GLU A 1 74 ? 10.906 -33.438 -28.547 1 90.12 74 GLU A CA 1
ATOM 568 C C . GLU A 1 74 ? 11.453 -33.938 -27.219 1 90.12 74 GLU A C 1
ATOM 570 O O . GLU A 1 74 ? 11.016 -33.5 -26.156 1 90.12 74 GLU A O 1
ATOM 575 N N . LEU A 1 75 ? 12.398 -34.875 -27.328 1 94.44 75 LEU A N 1
ATOM 576 C CA . LEU A 1 75 ? 13.047 -35.406 -26.141 1 94.44 75 LEU A CA 1
ATOM 577 C C . LEU A 1 75 ? 14.328 -34.625 -25.828 1 94.44 75 LEU A C 1
ATOM 579 O O . LEU A 1 75 ? 15.133 -34.375 -26.734 1 94.44 75 LEU A O 1
ATOM 583 N N . SER A 1 76 ? 14.484 -34.25 -24.609 1 94.25 76 SER A N 1
ATOM 584 C CA . SER A 1 76 ? 15.688 -33.562 -24.156 1 94.25 76 SER A CA 1
ATOM 585 C C . SER A 1 76 ? 16.219 -34.188 -22.859 1 94.25 76 SER A C 1
ATOM 587 O O . SER A 1 76 ? 15.453 -34.406 -21.922 1 94.25 76 SER A O 1
ATOM 589 N N . SER A 1 77 ? 17.516 -34.406 -22.875 1 94.75 77 SER A N 1
ATOM 590 C CA . SER A 1 77 ? 18.141 -34.844 -21.641 1 94.75 77 SER A CA 1
ATOM 591 C C . SER A 1 77 ? 18.219 -33.719 -20.625 1 94.75 77 SER A C 1
ATOM 593 O O . SER A 1 77 ? 18.547 -32.594 -20.984 1 94.75 77 SER A O 1
ATOM 595 N N . LEU A 1 78 ? 17.906 -34 -19.359 1 95.12 78 LEU A N 1
ATOM 596 C CA . LEU A 1 78 ? 17.938 -32.969 -18.328 1 95.12 78 LEU A CA 1
ATOM 597 C C . LEU A 1 78 ? 19.375 -32.531 -18.047 1 95.12 78 LEU A C 1
ATOM 599 O O . LEU A 1 78 ? 19.625 -31.406 -17.594 1 95.12 78 LEU A O 1
ATOM 603 N N . GLY A 1 79 ? 20.266 -33.469 -18.312 1 93.25 79 GLY A N 1
ATOM 604 C CA . GLY A 1 79 ? 21.688 -33.156 -18.109 1 93.25 79 GLY A CA 1
ATOM 605 C C . GLY A 1 79 ? 22.203 -32.062 -19.016 1 93.25 79 GLY A C 1
ATOM 606 O O . GLY A 1 79 ? 23.219 -31.422 -18.719 1 93.25 79 GLY A O 1
ATOM 607 N N . GLU A 1 80 ? 21.516 -31.828 -20.109 1 92.5 80 GLU A N 1
ATOM 608 C CA . GLU A 1 80 ? 21.938 -30.828 -21.078 1 92.5 80 GLU A CA 1
ATOM 609 C C . GLU A 1 80 ? 21.438 -29.438 -20.688 1 92.5 80 GLU A C 1
ATOM 611 O O . GLU A 1 80 ? 21.859 -28.438 -21.266 1 92.5 80 GLU A O 1
ATOM 616 N N . LEU A 1 81 ? 20.562 -29.391 -19.734 1 94 81 LEU A N 1
ATOM 617 C CA . LEU A 1 81 ? 19.984 -28.141 -19.297 1 94 81 LEU A CA 1
ATOM 618 C C . LEU A 1 81 ? 20.719 -27.609 -18.062 1 94 81 LEU A C 1
ATOM 620 O O . LEU A 1 81 ? 21.203 -28.375 -17.25 1 94 81 LEU A O 1
ATOM 624 N N . SER A 1 82 ? 20.844 -26.297 -17.969 1 94.31 82 SER A N 1
ATOM 625 C CA . SER A 1 82 ? 21.406 -25.688 -16.75 1 94.31 82 SER A CA 1
ATOM 626 C C . SER A 1 82 ? 20.453 -25.859 -15.578 1 94.31 82 SER A C 1
ATOM 628 O O . SER A 1 82 ? 19.266 -26.141 -15.766 1 94.31 82 SER A O 1
ATOM 630 N N . PRO A 1 83 ? 20.953 -25.688 -14.391 1 94.62 83 PRO A N 1
ATOM 631 C CA . PRO A 1 83 ? 20.094 -25.766 -13.211 1 94.62 83 PRO A CA 1
ATOM 632 C C . PRO A 1 83 ? 18.922 -24.781 -13.273 1 94.62 83 PRO A C 1
ATOM 634 O O . PRO A 1 83 ? 17.797 -25.125 -12.898 1 94.62 83 PRO A O 1
ATOM 637 N N . LEU A 1 84 ? 19.172 -23.625 -13.789 1 94.62 84 LEU A N 1
ATOM 638 C CA . LEU A 1 84 ? 18.125 -22.609 -13.922 1 94.62 84 LEU A CA 1
ATOM 639 C C . LEU A 1 84 ? 17.047 -23.062 -14.891 1 94.62 84 LEU A C 1
ATOM 641 O O . LEU A 1 84 ? 15.852 -22.906 -14.617 1 94.62 84 LEU A O 1
ATOM 645 N N . GLU A 1 85 ? 17.484 -23.594 -15.891 1 95.06 85 GLU A N 1
ATOM 646 C CA . GLU A 1 85 ? 16.547 -24.016 -16.922 1 95.06 85 GLU A CA 1
ATOM 647 C C . GLU A 1 85 ? 15.656 -25.156 -16.422 1 95.06 85 GLU A C 1
ATOM 649 O O . GLU A 1 85 ? 14.453 -25.172 -16.672 1 95.06 85 GLU A O 1
ATOM 654 N N . ARG A 1 86 ? 16.234 -26.109 -15.75 1 96.44 86 ARG A N 1
ATOM 655 C CA . ARG A 1 86 ? 15.461 -27.203 -15.172 1 96.44 86 ARG A CA 1
ATOM 656 C C . ARG A 1 86 ? 14.422 -26.672 -14.195 1 96.44 86 ARG A C 1
ATOM 658 O O . ARG A 1 86 ? 13.273 -27.125 -14.203 1 96.44 86 ARG A O 1
ATOM 665 N N . GLN A 1 87 ? 14.859 -25.672 -13.422 1 96 87 GLN A N 1
ATOM 666 C CA . GLN A 1 87 ? 13.953 -25.094 -12.43 1 96 87 GLN A CA 1
ATOM 667 C C . GLN A 1 87 ? 12.805 -24.359 -13.109 1 96 87 GLN A C 1
ATOM 669 O O . GLN A 1 87 ? 11.672 -24.375 -12.617 1 96 87 GLN A O 1
ATOM 674 N N . ILE A 1 88 ? 13.055 -23.719 -14.195 1 96.12 88 ILE A N 1
ATOM 675 C CA . ILE A 1 88 ? 12.023 -23 -14.938 1 96.12 88 ILE A CA 1
ATOM 676 C C . ILE A 1 88 ? 10.969 -23.984 -15.43 1 96.12 88 ILE A C 1
ATOM 678 O O . ILE A 1 88 ? 9.773 -23.703 -15.398 1 96.12 88 ILE A O 1
ATOM 682 N N . LEU A 1 89 ? 11.391 -25.156 -15.828 1 96.31 89 LEU A N 1
ATOM 683 C CA . LEU A 1 89 ? 10.445 -26.172 -16.25 1 96.31 89 LEU A CA 1
ATOM 684 C C . LEU A 1 89 ? 9.539 -26.594 -15.102 1 96.31 89 LEU A C 1
ATOM 686 O O . LEU A 1 89 ? 8.352 -26.875 -15.312 1 96.31 89 LEU A O 1
ATOM 690 N N . VAL A 1 90 ? 10.086 -26.625 -13.922 1 95.69 90 VAL A N 1
ATOM 691 C CA . VAL A 1 90 ? 9.305 -26.953 -12.734 1 95.69 90 VAL A CA 1
ATOM 692 C C . VAL A 1 90 ? 8.273 -25.844 -12.484 1 95.69 90 VAL A C 1
ATOM 694 O O . VAL A 1 90 ? 7.09 -26.125 -12.289 1 95.69 90 VAL A O 1
ATOM 697 N N . ASP A 1 91 ? 8.773 -24.594 -12.578 1 94.06 91 ASP A N 1
ATOM 698 C CA . ASP A 1 91 ? 7.922 -23.438 -12.289 1 94.06 91 ASP A CA 1
ATOM 699 C C . ASP A 1 91 ? 6.773 -23.344 -13.289 1 94.06 91 ASP A C 1
ATOM 701 O O . ASP A 1 91 ? 5.688 -22.859 -12.953 1 94.06 91 ASP A O 1
ATOM 705 N N . LYS A 1 92 ? 7.016 -23.859 -14.445 1 95.38 92 LYS A N 1
ATOM 706 C CA . LYS A 1 92 ? 6 -23.859 -15.492 1 95.38 92 LYS A CA 1
ATOM 707 C C . LYS A 1 92 ? 5.082 -25.078 -15.375 1 95.38 92 LYS A C 1
ATOM 709 O O . LYS A 1 92 ? 4.129 -25.219 -16.141 1 95.38 92 LYS A O 1
ATOM 714 N N . HIS A 1 93 ? 5.391 -25.984 -14.453 1 94.38 93 HIS A N 1
ATOM 715 C CA . HIS A 1 93 ? 4.648 -27.219 -14.172 1 94.38 93 HIS A CA 1
ATOM 716 C C . HIS A 1 93 ? 4.797 -28.219 -15.305 1 94.38 93 HIS A C 1
ATOM 718 O O . HIS A 1 93 ? 3.9 -29.047 -15.531 1 94.38 93 HIS A O 1
ATOM 724 N N . LEU A 1 94 ? 5.891 -28.109 -15.992 1 95.81 94 LEU A N 1
ATOM 725 C CA . LEU A 1 94 ? 6.152 -29.031 -17.094 1 95.81 94 LEU A CA 1
ATOM 726 C C . LEU A 1 94 ? 6.859 -30.297 -16.578 1 95.81 94 LEU A C 1
ATOM 728 O O . LEU A 1 94 ? 6.793 -31.344 -17.219 1 95.81 94 LEU A O 1
ATOM 732 N N . ILE A 1 95 ? 7.535 -30.141 -15.484 1 96.06 95 ILE A N 1
ATOM 733 C CA . ILE A 1 95 ? 8.148 -31.281 -14.828 1 96.06 95 ILE A CA 1
ATOM 734 C C . ILE A 1 95 ? 7.973 -31.172 -13.312 1 96.06 95 ILE A C 1
ATOM 736 O O . ILE A 1 95 ? 7.555 -30.125 -12.812 1 96.06 95 ILE A O 1
ATOM 740 N N . SER A 1 96 ? 8.188 -32.25 -12.617 1 94.75 96 SER A N 1
ATOM 741 C CA . SER A 1 96 ? 8.109 -32.25 -11.164 1 94.75 96 SER A CA 1
ATOM 742 C C . SER A 1 96 ? 9.445 -31.875 -10.531 1 94.75 96 SER A C 1
ATOM 744 O O . SER A 1 96 ? 10.5 -32.031 -11.148 1 94.75 96 SER A O 1
ATOM 746 N N . PRO A 1 97 ? 9.375 -31.391 -9.32 1 93.69 97 PRO A N 1
ATOM 747 C CA . PRO A 1 97 ? 10.633 -31.156 -8.609 1 93.69 97 PRO A CA 1
ATOM 748 C C . PRO A 1 97 ? 11.469 -32.406 -8.445 1 93.69 97 PRO A C 1
ATOM 750 O O . PRO A 1 97 ? 12.695 -32.375 -8.477 1 93.69 97 PRO A O 1
ATOM 753 N N . ASP A 1 98 ? 10.852 -33.5 -8.375 1 91.62 98 ASP A N 1
ATOM 754 C CA . ASP A 1 98 ? 11.523 -34.75 -8.148 1 91.62 98 ASP A CA 1
ATOM 755 C C . ASP A 1 98 ? 12.391 -35.156 -9.344 1 91.62 98 ASP A C 1
ATOM 757 O O . ASP A 1 98 ? 13.383 -35.875 -9.195 1 91.62 98 ASP A O 1
ATOM 761 N N . LEU A 1 99 ? 12.008 -34.719 -10.469 1 94.94 99 LEU A N 1
ATOM 762 C CA . LEU A 1 99 ? 12.766 -35.031 -11.672 1 94.94 99 LEU A CA 1
ATOM 763 C C . LEU A 1 99 ? 14.148 -34.406 -11.641 1 94.94 99 LEU A C 1
ATOM 765 O O . LEU A 1 99 ? 15.031 -34.781 -12.406 1 94.94 99 LEU A O 1
ATOM 769 N N . LEU A 1 100 ? 14.312 -33.438 -10.789 1 94.44 100 LEU A N 1
ATOM 770 C CA . LEU A 1 100 ? 15.586 -32.719 -10.695 1 94.44 100 LEU A CA 1
ATOM 771 C C . LEU A 1 100 ? 16.625 -33.594 -9.977 1 94.44 100 LEU A C 1
ATOM 773 O O . LEU A 1 100 ? 17.828 -33.344 -10.117 1 94.44 100 LEU A O 1
ATOM 777 N N . ASN A 1 101 ? 16.141 -34.531 -9.211 1 92.56 101 ASN A N 1
ATOM 778 C CA . ASN A 1 101 ? 17.062 -35.438 -8.547 1 92.56 101 ASN A CA 1
ATOM 779 C C . ASN A 1 101 ? 17.703 -36.406 -9.531 1 92.56 101 ASN A C 1
ATOM 781 O O . ASN A 1 101 ? 17.016 -37.031 -10.344 1 92.56 101 ASN A O 1
ATOM 785 N N . ASP A 1 102 ? 19 -36.594 -9.477 1 92.12 102 ASP A N 1
ATOM 786 C CA . ASP A 1 102 ? 19.734 -37.469 -10.391 1 92.12 102 ASP A CA 1
ATOM 787 C C . ASP A 1 102 ? 19.375 -37.156 -11.844 1 92.12 102 ASP A C 1
ATOM 789 O O . ASP A 1 102 ? 19.062 -38.031 -12.625 1 92.12 102 ASP A O 1
ATOM 793 N N . PHE A 1 103 ? 19.391 -35.938 -12.156 1 94.25 103 PHE A N 1
ATOM 794 C CA . PHE A 1 103 ? 18.906 -35.438 -13.438 1 94.25 103 PHE A CA 1
ATOM 795 C C . PHE A 1 103 ? 19.734 -35.969 -14.586 1 94.25 103 PHE A C 1
ATOM 797 O O . PHE A 1 103 ? 19.281 -36 -15.734 1 94.25 103 PHE A O 1
ATOM 804 N N . GLN A 1 104 ? 20.938 -36.469 -14.398 1 93.38 104 GLN A N 1
ATOM 805 C CA . GLN A 1 104 ? 21.828 -36.969 -15.445 1 93.38 104 GLN A CA 1
ATOM 806 C C . GLN A 1 104 ? 21.25 -38.188 -16.125 1 93.38 104 GLN A C 1
ATOM 808 O O . GLN A 1 104 ? 21.609 -38.531 -17.25 1 93.38 104 GLN A O 1
ATOM 813 N N . ARG A 1 105 ? 20.391 -38.875 -15.477 1 94.38 105 ARG A N 1
ATOM 814 C CA . ARG A 1 105 ? 19.812 -40.094 -15.992 1 94.38 105 ARG A CA 1
ATOM 815 C C . ARG A 1 105 ? 18.344 -39.906 -16.391 1 94.38 105 ARG A C 1
ATOM 817 O O . ARG A 1 105 ? 17.594 -40.875 -16.516 1 94.38 105 ARG A O 1
ATOM 824 N N . LYS A 1 106 ? 17.984 -38.688 -16.438 1 96.44 106 LYS A N 1
ATOM 825 C CA . LYS A 1 106 ? 16.578 -38.375 -16.656 1 96.44 106 LYS A CA 1
ATOM 826 C C . LYS A 1 106 ? 16.391 -37.5 -17.891 1 96.44 106 LYS A C 1
ATOM 828 O O . LYS A 1 106 ? 17.359 -36.938 -18.406 1 96.44 106 LYS A O 1
ATOM 833 N N . ALA A 1 107 ? 15.195 -37.469 -18.453 1 96.94 107 ALA A N 1
ATOM 834 C CA . ALA A 1 107 ? 14.852 -36.719 -19.641 1 96.94 107 ALA A CA 1
ATOM 835 C C . ALA A 1 107 ? 13.406 -36.25 -19.594 1 96.94 107 ALA A C 1
ATOM 837 O O . ALA A 1 107 ? 12.641 -36.656 -18.719 1 96.94 107 ALA A O 1
ATOM 838 N N . VAL A 1 108 ? 13.133 -35.312 -20.438 1 97.06 108 VAL A N 1
ATOM 839 C CA . VAL A 1 108 ? 11.766 -34.844 -20.578 1 97.06 108 VAL A CA 1
ATOM 840 C C . VAL A 1 108 ? 11.398 -34.719 -22.047 1 97.06 108 VAL A C 1
ATOM 842 O O . VAL A 1 108 ? 12.234 -34.344 -22.875 1 97.06 108 VAL A O 1
ATOM 845 N N . VAL A 1 109 ? 10.219 -35.156 -22.359 1 95.75 109 VAL A N 1
ATOM 846 C CA . VAL A 1 109 ? 9.641 -34.969 -23.688 1 95.75 109 VAL A CA 1
ATOM 847 C C . VAL A 1 109 ? 8.586 -33.844 -23.641 1 95.75 109 VAL A C 1
ATOM 849 O O . VAL A 1 109 ? 7.676 -33.906 -22.812 1 95.75 109 VAL A O 1
ATOM 852 N N . LEU A 1 110 ? 8.727 -32.844 -24.469 1 94.75 110 LEU A N 1
ATOM 853 C CA . LEU A 1 110 ? 7.77 -31.75 -24.516 1 94.75 110 LEU A CA 1
ATOM 854 C C . LEU A 1 110 ? 7.148 -31.625 -25.906 1 94.75 110 LEU A C 1
ATOM 856 O O . LEU A 1 110 ? 7.84 -31.75 -26.906 1 94.75 110 LEU A O 1
ATOM 860 N N . ARG A 1 111 ? 5.859 -31.453 -25.859 1 92.88 111 ARG A N 1
ATOM 861 C CA . ARG A 1 111 ? 5.223 -31.031 -27.109 1 92.88 111 ARG A CA 1
ATOM 862 C C . ARG A 1 111 ? 5.457 -29.531 -27.344 1 92.88 111 ARG A C 1
ATOM 864 O O . ARG A 1 111 ? 5.617 -28.766 -26.406 1 92.88 111 ARG A O 1
ATOM 871 N N . GLU A 1 112 ? 5.379 -29.078 -28.547 1 87.25 112 GLU A N 1
ATOM 872 C CA . GLU A 1 112 ? 5.711 -27.703 -28.922 1 87.25 112 GLU A CA 1
ATOM 873 C C . GLU A 1 112 ? 4.832 -26.703 -28.203 1 87.25 112 GLU A C 1
ATOM 875 O O . GLU A 1 112 ? 5.293 -25.609 -27.828 1 87.25 112 GLU A O 1
ATOM 880 N N . ASP A 1 113 ? 3.58 -27.016 -27.984 1 89.06 113 ASP A N 1
ATOM 881 C CA . ASP A 1 113 ? 2.654 -26.062 -27.359 1 89.06 113 ASP A CA 1
ATOM 882 C C . ASP A 1 113 ? 2.639 -26.25 -25.844 1 89.06 113 ASP A C 1
ATOM 884 O O . ASP A 1 113 ? 1.826 -25.625 -25.156 1 89.06 113 ASP A O 1
ATOM 888 N N . GLU A 1 114 ? 3.473 -27.125 -25.312 1 93.25 114 GLU A N 1
ATOM 889 C CA . GLU A 1 114 ? 3.693 -27.359 -23.891 1 93.25 114 GLU A CA 1
ATOM 890 C C . GLU A 1 114 ? 2.434 -27.891 -23.219 1 93.25 114 GLU A C 1
ATOM 892 O O . GLU A 1 114 ? 2.291 -27.812 -22 1 93.25 114 GLU A O 1
ATOM 897 N N . VAL A 1 115 ? 1.536 -28.484 -24 1 94.94 115 VAL A N 1
ATOM 898 C CA . VAL A 1 115 ? 0.317 -29.094 -23.484 1 94.94 115 VAL A CA 1
ATOM 899 C C . VAL A 1 115 ? 0.629 -30.469 -22.922 1 94.94 115 VAL A C 1
ATOM 901 O O . VAL A 1 115 ? 0.022 -30.906 -21.938 1 94.94 115 VAL A O 1
ATOM 904 N N . VAL A 1 116 ? 1.611 -31.125 -23.562 1 96 116 VAL A N 1
ATOM 905 C CA . VAL A 1 116 ? 2.004 -32.469 -23.172 1 96 116 VAL A CA 1
ATOM 906 C C . VAL A 1 116 ? 3.459 -32.469 -22.703 1 96 116 VAL A C 1
ATOM 908 O O . VAL A 1 116 ? 4.32 -31.859 -23.344 1 96 116 VAL A O 1
ATOM 911 N N . SER A 1 117 ? 3.686 -33.062 -21.625 1 96.56 117 SER A N 1
ATOM 912 C CA . SER A 1 117 ? 5.043 -33.344 -21.156 1 96.56 117 SER A CA 1
ATOM 913 C C . SER A 1 117 ? 5.164 -34.781 -20.641 1 96.56 117 SER A C 1
ATOM 915 O O . SER A 1 117 ? 4.246 -35.312 -20 1 96.56 117 SER A O 1
ATOM 917 N N . ILE A 1 118 ? 6.254 -35.406 -20.984 1 97 118 ILE A N 1
ATOM 918 C CA . ILE A 1 118 ? 6.551 -36.75 -20.516 1 97 118 ILE A CA 1
ATOM 919 C C . ILE A 1 118 ? 7.867 -36.75 -19.734 1 97 118 ILE A C 1
ATOM 921 O O . ILE A 1 118 ? 8.922 -36.469 -20.312 1 97 118 ILE A O 1
ATOM 925 N N . MET A 1 119 ? 7.762 -37 -18.484 1 97.88 119 MET A N 1
ATOM 926 C CA . MET A 1 119 ? 8.961 -37.125 -17.656 1 97.88 119 MET A CA 1
ATOM 927 C C . MET A 1 119 ? 9.492 -38.562 -17.688 1 97.88 119 MET A C 1
ATOM 929 O O . MET A 1 119 ? 8.75 -39.5 -17.438 1 97.88 119 MET A O 1
ATOM 933 N N . VAL A 1 120 ? 10.758 -38.719 -18.047 1 97.69 120 VAL A N 1
ATOM 934 C CA . VAL A 1 120 ? 11.375 -40.031 -18.219 1 97.69 120 VAL A CA 1
ATOM 935 C C . VAL A 1 120 ? 12.305 -40.312 -17.047 1 97.69 120 VAL A C 1
ATOM 937 O O . VAL A 1 120 ? 13.18 -39.5 -16.719 1 97.69 120 VAL A O 1
ATOM 940 N N . ASN A 1 121 ? 12.141 -41.438 -16.422 1 96.88 121 ASN A N 1
ATOM 941 C CA . ASN A 1 121 ? 12.922 -41.938 -15.289 1 96.88 121 ASN A CA 1
ATOM 942 C C . ASN A 1 121 ? 12.688 -41.094 -14.031 1 96.88 121 ASN A C 1
ATOM 944 O O . ASN A 1 121 ? 13.625 -40.781 -13.305 1 96.88 121 ASN A O 1
ATOM 948 N N . GLU A 1 122 ? 11.477 -40.656 -13.875 1 94.62 122 GLU A N 1
ATOM 949 C CA . GLU A 1 122 ? 11.07 -40 -12.641 1 94.62 122 GLU A CA 1
ATOM 950 C C . GLU A 1 122 ? 10.828 -41 -11.523 1 94.62 122 GLU A C 1
ATOM 952 O O . GLU A 1 122 ? 11.688 -41.844 -11.234 1 94.62 122 GLU A O 1
ATOM 957 N N . GLU A 1 123 ? 9.727 -40.906 -10.836 1 92.31 123 GLU A N 1
ATOM 958 C CA . GLU A 1 123 ? 9.375 -41.969 -9.898 1 92.31 123 GLU A CA 1
ATOM 959 C C . GLU A 1 123 ? 9.055 -43.281 -10.633 1 92.31 123 GLU A C 1
ATOM 961 O O . GLU A 1 123 ? 9.359 -44.375 -10.141 1 92.31 123 GLU A O 1
ATOM 966 N N . ASP A 1 124 ? 8.492 -43.156 -11.75 1 96.12 124 ASP A N 1
ATOM 967 C CA . ASP A 1 124 ? 8.266 -44.25 -12.719 1 96.12 124 ASP A CA 1
ATOM 968 C C . ASP A 1 124 ? 9.031 -44 -14.008 1 96.12 124 ASP A C 1
ATOM 970 O O . ASP A 1 124 ? 9.586 -42.906 -14.203 1 96.12 124 ASP A O 1
ATOM 974 N N . HIS A 1 125 ? 9.117 -45 -14.875 1 97.44 125 HIS A N 1
ATOM 975 C CA . HIS A 1 125 ? 9.844 -44.812 -16.125 1 97.44 125 HIS A CA 1
ATOM 976 C C . HIS A 1 125 ? 9.258 -43.656 -16.953 1 97.44 125 HIS A C 1
ATOM 978 O O . HIS A 1 125 ? 9.992 -42.875 -17.531 1 97.44 125 HIS A O 1
ATOM 984 N N . LEU A 1 126 ? 7.91 -43.625 -16.969 1 97.19 126 LEU A N 1
ATOM 985 C CA . LEU A 1 126 ? 7.223 -42.562 -17.672 1 97.19 126 LEU A CA 1
ATOM 986 C C . LEU A 1 126 ? 6.156 -41.906 -16.797 1 97.19 126 LEU A C 1
ATOM 988 O O . LEU A 1 126 ? 5.367 -42.594 -16.156 1 97.19 126 LEU A O 1
ATOM 992 N N . ARG A 1 127 ? 6.211 -40.656 -16.703 1 97.38 127 ARG A N 1
ATOM 993 C CA . ARG A 1 127 ? 5.09 -39.844 -16.234 1 97.38 127 ARG A CA 1
ATOM 994 C C . ARG A 1 127 ? 4.555 -38.938 -17.328 1 97.38 127 ARG A C 1
ATOM 996 O O . ARG A 1 127 ? 5.156 -37.906 -17.641 1 97.38 127 ARG A O 1
ATOM 1003 N N . ILE A 1 128 ? 3.418 -39.312 -17.906 1 96.75 128 ILE A N 1
ATOM 1004 C CA . ILE A 1 128 ? 2.801 -38.594 -19.016 1 96.75 128 ILE A CA 1
ATOM 1005 C C . ILE A 1 128 ? 1.773 -37.625 -18.484 1 96.75 128 ILE A C 1
ATOM 1007 O O . ILE A 1 128 ? 0.869 -37.969 -17.734 1 96.75 128 ILE A O 1
ATOM 1011 N N . GLN A 1 129 ? 1.909 -36.375 -18.828 1 97.56 129 GLN A N 1
ATOM 1012 C CA . GLN A 1 129 ? 0.973 -35.406 -18.281 1 97.56 129 GLN A CA 1
ATOM 1013 C C . GLN A 1 129 ? 0.474 -34.469 -19.359 1 97.56 129 GLN A C 1
ATOM 1015 O O . GLN A 1 129 ? 1.147 -34.25 -20.375 1 97.56 129 GLN A O 1
ATOM 1020 N N . CYS A 1 130 ? -0.698 -33.969 -19.234 1 97.56 130 CYS A N 1
ATOM 1021 C CA . CYS A 1 130 ? -1.339 -32.938 -20.031 1 97.56 130 CYS A CA 1
ATOM 1022 C C . CYS A 1 130 ? -1.897 -31.844 -19.109 1 97.56 130 CYS A C 1
ATOM 1024 O O . CYS A 1 130 ? -2.562 -32.125 -18.125 1 97.56 130 CYS A O 1
ATOM 1026 N N . ILE A 1 131 ? -1.564 -30.578 -19.406 1 97.69 131 ILE A N 1
ATOM 1027 C CA . ILE A 1 131 ? -2.09 -29.453 -18.641 1 97.69 131 ILE A CA 1
ATOM 1028 C C . ILE A 1 131 ? -2.812 -28.484 -19.578 1 97.69 131 ILE A C 1
ATOM 1030 O O . ILE A 1 131 ? -2.277 -28.109 -20.625 1 97.69 131 ILE A O 1
ATOM 1034 N N . LEU A 1 132 ? -4.027 -28.156 -19.297 1 98 132 LEU A N 1
ATOM 1035 C CA . LEU A 1 132 ? -4.883 -27.297 -20.109 1 98 132 LEU A CA 1
ATOM 1036 C C . LEU A 1 132 ? -5.469 -26.172 -19.266 1 98 132 LEU A C 1
ATOM 1038 O O . LEU A 1 132 ? -5.574 -26.297 -18.047 1 98 132 LEU A O 1
ATOM 1042 N N . PRO A 1 133 ? -5.836 -25.062 -19.875 1 97.56 133 PRO A N 1
ATOM 1043 C CA . PRO A 1 133 ? -6.445 -23.953 -19.125 1 97.56 133 PRO A CA 1
ATOM 1044 C C . PRO A 1 133 ? -7.883 -24.266 -18.703 1 97.56 133 PRO A C 1
ATOM 1046 O O . PRO A 1 133 ? -8.633 -24.891 -19.453 1 97.56 133 PRO A O 1
ATOM 1049 N N . GLY A 1 134 ? -8.219 -23.781 -17.531 1 97.75 134 GLY A N 1
ATOM 1050 C CA . GLY A 1 134 ? -9.594 -23.922 -17.062 1 97.75 134 GLY A CA 1
ATOM 1051 C C . GLY A 1 134 ? -9.953 -25.344 -16.688 1 97.75 134 GLY A C 1
ATOM 1052 O O . GLY A 1 134 ? -9.078 -26.141 -16.344 1 97.75 134 GLY A O 1
ATOM 1053 N N . LEU A 1 135 ? -11.25 -25.609 -16.703 1 98.31 135 LEU A N 1
ATOM 1054 C CA . LEU A 1 135 ? -11.766 -26.922 -16.312 1 98.31 135 LEU A CA 1
ATOM 1055 C C . LEU A 1 135 ? -11.938 -27.812 -17.531 1 98.31 135 LEU A C 1
ATOM 1057 O O . LEU A 1 135 ? -13.031 -27.922 -18.078 1 98.31 135 LEU A O 1
ATOM 1061 N N . GLN A 1 136 ? -10.828 -28.469 -17.875 1 98.44 136 GLN A N 1
ATOM 1062 C CA . GLN A 1 136 ? -10.82 -29.328 -19.062 1 98.44 136 GLN A CA 1
ATOM 1063 C C . GLN A 1 136 ? -10.219 -30.688 -18.75 1 98.44 136 GLN A C 1
ATOM 1065 O O . GLN A 1 136 ? -9.352 -31.172 -19.484 1 98.44 136 GLN A O 1
ATOM 1070 N N . LEU A 1 137 ? -10.703 -31.297 -17.703 1 98.5 137 LEU A N 1
ATOM 1071 C CA . LEU A 1 137 ? -10.133 -32.562 -17.266 1 98.5 137 LEU A CA 1
ATOM 1072 C C . LEU A 1 137 ? -10.414 -33.688 -18.266 1 98.5 137 LEU A C 1
ATOM 1074 O O . LEU A 1 137 ? -9.555 -34.531 -18.531 1 98.5 137 LEU A O 1
ATOM 1078 N N . LYS A 1 138 ? -11.625 -33.719 -18.844 1 98.44 138 LYS A N 1
ATOM 1079 C CA . LYS A 1 138 ? -11.953 -34.75 -19.828 1 98.44 138 LYS A CA 1
ATOM 1080 C C . LYS A 1 138 ? -11.07 -34.594 -21.078 1 98.44 138 LYS A C 1
ATOM 1082 O O . LYS A 1 138 ? -10.539 -35.594 -21.562 1 98.44 138 LYS A O 1
ATOM 1087 N N . GLU A 1 139 ? -10.953 -33.375 -21.516 1 97.94 139 GLU A N 1
ATOM 1088 C CA . GLU A 1 139 ? -10.094 -33.125 -22.672 1 97.94 139 GLU A CA 1
ATOM 1089 C C . GLU A 1 139 ? -8.648 -33.5 -22.375 1 97.94 139 GLU A C 1
ATOM 1091 O O . GLU A 1 139 ? -7.965 -34.062 -23.219 1 97.94 139 GLU A O 1
ATOM 1096 N N . ALA A 1 140 ? -8.172 -33.156 -21.234 1 98 140 ALA A N 1
ATOM 1097 C CA . ALA A 1 140 ? -6.809 -33.469 -20.828 1 98 140 ALA A CA 1
ATOM 1098 C C . ALA A 1 140 ? -6.598 -35 -20.812 1 98 140 ALA A C 1
ATOM 1100 O O . ALA A 1 140 ? -5.566 -35.469 -21.266 1 98 140 ALA A O 1
ATOM 1101 N N . TRP A 1 141 ? -7.551 -35.688 -20.297 1 97.81 141 TRP A N 1
ATOM 1102 C CA . TRP A 1 141 ? -7.473 -37.156 -20.266 1 97.81 141 TRP A CA 1
ATOM 1103 C C . TRP A 1 141 ? -7.434 -37.719 -21.672 1 97.81 141 TRP A C 1
ATOM 1105 O O . TRP A 1 141 ? -6.648 -38.625 -21.953 1 97.81 141 TRP A O 1
ATOM 1115 N N . ASP A 1 142 ? -8.289 -37.219 -22.516 1 97 142 ASP A N 1
ATOM 1116 C CA . ASP A 1 142 ? -8.312 -37.688 -23.891 1 97 142 ASP A CA 1
ATOM 1117 C C . ASP A 1 142 ? -6.938 -37.531 -24.547 1 97 142 ASP A C 1
ATOM 1119 O O . ASP A 1 142 ? -6.484 -38.438 -25.25 1 97 142 ASP A O 1
ATOM 1123 N N . VAL A 1 143 ? -6.312 -36.406 -24.281 1 95.56 143 VAL A N 1
ATOM 1124 C CA . VAL A 1 143 ? -4.988 -36.188 -24.844 1 95.56 143 VAL A CA 1
ATOM 1125 C C . VAL A 1 143 ? -3.988 -37.156 -24.25 1 95.56 143 VAL A C 1
ATOM 1127 O O . VAL A 1 143 ? -3.244 -37.812 -25 1 95.56 143 VAL A O 1
ATOM 1130 N N . VAL A 1 144 ? -3.957 -37.344 -22.938 1 96.38 144 VAL A N 1
ATOM 1131 C CA . VAL A 1 144 ? -3.031 -38.25 -22.281 1 96.38 144 VAL A CA 1
ATOM 1132 C C . VAL A 1 144 ? -3.25 -39.688 -22.797 1 96.38 144 VAL A C 1
ATOM 1134 O O . VAL A 1 144 ? -2.289 -40.406 -23.062 1 96.38 144 VAL A O 1
ATOM 1137 N N . ASN A 1 145 ? -4.488 -40.031 -22.891 1 94.88 145 ASN A N 1
ATOM 1138 C CA . ASN A 1 145 ? -4.836 -41.375 -23.344 1 94.88 145 ASN A CA 1
ATOM 1139 C C . ASN A 1 145 ? -4.32 -41.625 -24.75 1 94.88 145 ASN A C 1
ATOM 1141 O O . ASN A 1 145 ? -3.816 -42.719 -25.047 1 94.88 145 ASN A O 1
ATOM 1145 N N . ARG A 1 146 ? -4.449 -40.688 -25.578 1 94.06 146 ARG A N 1
ATOM 1146 C CA . ARG A 1 146 ? -3.951 -40.812 -26.953 1 94.06 146 ARG A CA 1
ATOM 1147 C C . ARG A 1 146 ? -2.434 -40.969 -26.969 1 94.06 146 ARG A C 1
ATOM 1149 O O . ARG A 1 146 ? -1.896 -41.781 -27.703 1 94.06 146 ARG A O 1
ATOM 1156 N N . VAL A 1 147 ? -1.805 -40.125 -26.219 1 93.94 147 VAL A N 1
ATOM 1157 C CA . VAL A 1 147 ? -0.349 -40.188 -26.141 1 93.94 147 VAL A CA 1
ATOM 1158 C C . VAL A 1 147 ? 0.083 -41.562 -25.578 1 93.94 147 VAL A C 1
ATOM 1160 O O . VAL A 1 147 ? 0.989 -42.188 -26.125 1 93.94 147 VAL A O 1
ATOM 1163 N N . ASP A 1 148 ? -0.521 -41.969 -24.547 1 93.94 148 ASP A N 1
ATOM 1164 C CA . ASP A 1 148 ? -0.24 -43.25 -23.906 1 93.94 148 ASP A CA 1
ATOM 1165 C C . ASP A 1 148 ? -0.394 -44.406 -24.891 1 93.94 148 ASP A C 1
ATOM 1167 O O . ASP A 1 148 ? 0.477 -45.25 -24.984 1 93.94 148 ASP A O 1
ATOM 1171 N N . ASP A 1 149 ? -1.488 -44.438 -25.625 1 91.31 149 ASP A N 1
ATOM 1172 C CA . ASP A 1 149 ? -1.752 -45.438 -26.625 1 91.31 149 ASP A CA 1
ATOM 1173 C C . ASP A 1 149 ? -0.68 -45.438 -27.719 1 91.31 149 ASP A C 1
ATOM 1175 O O . ASP A 1 149 ? -0.25 -46.5 -28.172 1 91.31 149 ASP A O 1
ATOM 1179 N N . GLY A 1 150 ? -0.375 -44.281 -28.094 1 90.44 150 GLY A N 1
ATOM 1180 C CA . GLY A 1 150 ? 0.666 -44.156 -29.094 1 90.44 150 GLY A CA 1
ATOM 1181 C C . GLY A 1 150 ? 1.998 -44.719 -28.656 1 90.44 150 GLY A C 1
ATOM 1182 O O . GLY A 1 150 ? 2.674 -45.406 -29.422 1 90.44 150 GLY A O 1
ATOM 1183 N N . LEU A 1 151 ? 2.387 -44.469 -27.453 1 93 151 LEU A N 1
ATOM 1184 C CA . LEU A 1 151 ? 3.654 -44.938 -26.922 1 93 151 LEU A CA 1
ATOM 1185 C C . LEU A 1 151 ? 3.637 -46.469 -26.75 1 93 151 LEU A C 1
ATOM 1187 O O . LEU A 1 151 ? 4.652 -47.125 -26.953 1 93 151 LEU A O 1
ATOM 1191 N N . GLU A 1 152 ? 2.512 -46.938 -26.391 1 90.88 152 GLU A N 1
ATOM 1192 C CA . GLU A 1 152 ? 2.35 -48.344 -26.109 1 90.88 152 GLU A CA 1
ATOM 1193 C C . GLU A 1 152 ? 2.547 -49.188 -27.359 1 90.88 152 GLU A C 1
ATOM 1195 O O . GLU A 1 152 ? 2.73 -50.406 -27.281 1 90.88 152 GLU A O 1
ATOM 1200 N N . LYS A 1 153 ? 2.449 -48.625 -28.484 1 88.81 153 LYS A N 1
ATOM 1201 C CA . LYS A 1 153 ? 2.691 -49.344 -29.734 1 88.81 153 LYS A CA 1
ATOM 1202 C C . LYS A 1 153 ? 4.145 -49.781 -29.828 1 88.81 153 LYS A C 1
ATOM 1204 O O . LYS A 1 153 ? 4.449 -50.781 -30.516 1 88.81 153 LYS A O 1
ATOM 1209 N N . THR A 1 154 ? 4.988 -49.031 -29.203 1 91.06 154 THR A N 1
ATOM 1210 C CA . THR A 1 154 ? 6.418 -49.312 -29.25 1 91.06 154 THR A CA 1
ATOM 1211 C C . THR A 1 154 ? 6.902 -49.844 -27.891 1 91.06 154 THR A C 1
ATOM 1213 O O . THR A 1 154 ? 7.75 -50.719 -27.828 1 91.06 154 THR A O 1
ATOM 1216 N N . LEU A 1 155 ? 6.348 -49.344 -26.859 1 94.81 155 LEU A N 1
ATOM 1217 C CA . LEU A 1 155 ? 6.793 -49.656 -25.5 1 94.81 155 LEU A CA 1
ATOM 1218 C C . LEU A 1 155 ? 5.938 -50.75 -24.875 1 94.81 155 LEU A C 1
ATOM 1220 O O . LEU A 1 155 ? 4.715 -50.75 -25.047 1 94.81 155 LEU A O 1
ATOM 1224 N N . ASP A 1 156 ? 6.594 -51.656 -24.219 1 95.5 156 ASP A N 1
ATOM 1225 C CA . ASP A 1 156 ? 5.891 -52.688 -23.453 1 95.5 156 ASP A CA 1
ATOM 1226 C C . ASP A 1 156 ? 5.762 -52.312 -21.984 1 95.5 156 ASP A C 1
ATOM 1228 O O . ASP A 1 156 ? 6.742 -52.344 -21.234 1 95.5 156 ASP A O 1
ATOM 1232 N N . TYR A 1 157 ? 4.555 -52 -21.594 1 96.06 157 TYR A N 1
ATOM 1233 C CA . TYR A 1 157 ? 4.324 -51.562 -20.234 1 96.06 157 TYR A CA 1
ATOM 1234 C C . TYR A 1 157 ? 4.23 -52.719 -19.266 1 96.06 157 TYR A C 1
ATOM 1236 O O . TYR A 1 157 ? 3.738 -53.812 -19.641 1 96.06 157 TYR A O 1
ATOM 1244 N N . ALA A 1 158 ? 4.715 -52.5 -18.094 1 94.12 158 ALA A N 1
ATOM 1245 C CA . ALA A 1 158 ? 4.461 -53.438 -17 1 94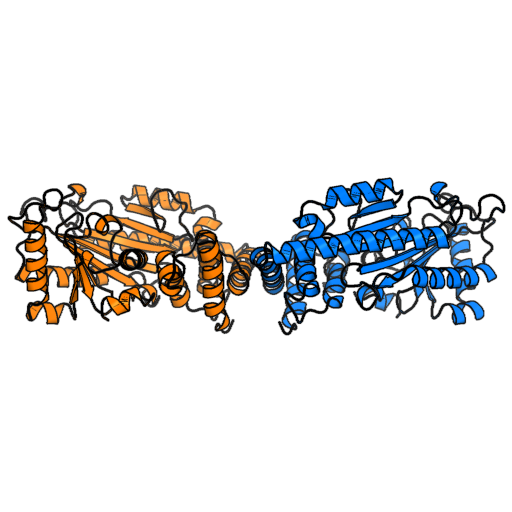.12 158 ALA A CA 1
ATOM 1246 C C . ALA A 1 158 ? 2.996 -53.375 -16.578 1 94.12 158 ALA A C 1
ATOM 1248 O O . ALA A 1 158 ? 2.539 -52.406 -16.016 1 94.12 158 ALA A O 1
ATOM 1249 N N . PHE A 1 159 ? 2.266 -54.406 -16.844 1 93 159 PHE A N 1
ATOM 1250 C CA . PHE A 1 159 ? 0.823 -54.438 -16.641 1 93 159 PHE A CA 1
ATOM 1251 C C . PHE A 1 159 ? 0.388 -55.781 -16.094 1 93 159 PHE A C 1
ATOM 1253 O O . PHE A 1 159 ? 0.899 -56.844 -16.5 1 93 159 PHE A O 1
ATOM 1260 N N . SER A 1 160 ? -0.449 -55.719 -15.094 1 91.31 160 SER A N 1
ATOM 1261 C CA . SER A 1 160 ? -1.064 -56.906 -14.523 1 91.31 160 SER A CA 1
ATOM 1262 C C . SER A 1 160 ? -2.562 -56.969 -14.812 1 91.31 160 SER A C 1
ATOM 1264 O O . SER A 1 160 ? -3.268 -55.969 -14.594 1 91.31 160 SER A O 1
ATOM 1266 N N . GLU A 1 161 ? -3.064 -58.031 -15.234 1 89.25 161 GLU A N 1
ATOM 1267 C CA . GLU A 1 161 ? -4.492 -58.188 -15.516 1 89.25 161 GLU A CA 1
ATOM 1268 C C . GLU A 1 161 ? -5.32 -58.031 -14.242 1 89.25 161 GLU A C 1
ATOM 1270 O O . GLU A 1 161 ? -6.488 -57.625 -14.297 1 89.25 161 GLU A O 1
ATOM 1275 N N . LYS A 1 162 ? -4.719 -58.25 -13.172 1 89.06 162 LYS A N 1
ATOM 1276 C CA . LYS A 1 162 ? -5.43 -58.25 -11.898 1 89.06 162 LYS A CA 1
ATOM 1277 C C . LYS A 1 162 ? -5.488 -56.844 -11.312 1 89.06 162 LYS A C 1
ATOM 1279 O O . LYS A 1 162 ? -6.527 -56.406 -10.805 1 89.06 162 LYS A O 1
ATOM 1284 N N . VAL A 1 163 ? -4.371 -56.094 -11.453 1 88.12 163 VAL A N 1
ATOM 1285 C CA . VAL A 1 163 ? -4.336 -54.875 -10.664 1 88.12 163 VAL A CA 1
ATOM 1286 C C . VAL A 1 163 ? -4.102 -53.688 -11.578 1 88.12 163 VAL A C 1
ATOM 1288 O O . VAL A 1 163 ? -4.203 -52.531 -11.148 1 88.12 163 VAL A O 1
ATOM 1291 N N . GLY A 1 164 ? -3.803 -53.938 -12.859 1 90.06 164 GLY A N 1
ATOM 1292 C CA . GLY A 1 164 ? -3.607 -52.844 -13.789 1 90.06 164 GLY A CA 1
ATOM 1293 C C . GLY A 1 164 ? -2.146 -52.5 -14.008 1 90.06 164 GLY A C 1
ATOM 1294 O O . GLY A 1 164 ? -1.292 -53.406 -14.047 1 90.06 164 GLY A O 1
ATOM 1295 N N . TYR A 1 165 ? -1.883 -51.281 -14.242 1 92.31 165 TYR A N 1
ATOM 1296 C CA . TYR A 1 165 ? -0.514 -50.844 -14.484 1 92.31 165 TYR A CA 1
ATOM 1297 C C . TYR A 1 165 ? 0.312 -50.906 -13.203 1 92.31 165 TYR A C 1
ATOM 1299 O O . TYR A 1 165 ? -0.134 -50.469 -12.148 1 92.31 165 TYR A O 1
ATOM 1307 N N . LEU A 1 166 ? 1.483 -51.438 -13.305 1 92.31 166 LEU A N 1
ATOM 1308 C CA . LEU A 1 166 ? 2.385 -51.531 -12.156 1 92.31 166 LEU A CA 1
ATOM 1309 C C . LEU A 1 166 ? 3.256 -50.281 -12.039 1 92.31 166 LEU A C 1
ATOM 1311 O O . LEU A 1 166 ? 3.871 -49.844 -13.016 1 92.31 166 LEU A O 1
ATOM 1315 N N . THR A 1 167 ? 3.217 -49.719 -10.875 1 91.44 167 THR A N 1
ATOM 1316 C CA . THR A 1 167 ? 3.951 -48.469 -10.6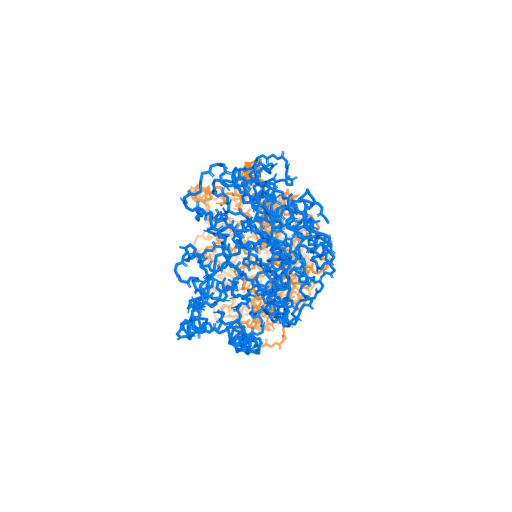48 1 91.44 167 THR A CA 1
ATOM 1317 C C . THR A 1 167 ? 4.91 -48.625 -9.469 1 91.44 167 THR A C 1
ATOM 1319 O O . THR A 1 167 ? 4.844 -49.625 -8.734 1 91.44 167 THR A O 1
ATOM 1322 N N . SER A 1 168 ? 5.824 -47.75 -9.359 1 90.12 168 SER A N 1
ATOM 1323 C CA . SER A 1 168 ? 6.805 -47.781 -8.281 1 90.12 168 SER A CA 1
ATOM 1324 C C . SER A 1 168 ? 6.133 -47.562 -6.926 1 90.12 168 SER A C 1
ATOM 1326 O O . SER A 1 168 ? 6.508 -48.188 -5.934 1 90.12 168 SER A O 1
ATOM 1328 N N . CYS A 1 169 ? 5.207 -46.656 -6.852 1 86.19 169 CYS A N 1
ATOM 1329 C CA . CYS A 1 169 ? 4.418 -46.406 -5.648 1 86.19 169 CYS A CA 1
ATOM 1330 C C . CYS A 1 169 ? 3.145 -47.25 -5.66 1 86.19 169 CYS A C 1
ATOM 1332 O O . CYS A 1 169 ? 2.342 -47.156 -6.594 1 86.19 169 CYS A O 1
ATOM 1334 N N . PRO A 1 170 ? 2.881 -47.969 -4.691 1 83.44 170 PRO A N 1
ATOM 1335 C CA . PRO A 1 170 ? 1.728 -48.875 -4.633 1 83.44 170 PRO A CA 1
ATOM 1336 C C . PRO A 1 170 ? 0.396 -48.125 -4.742 1 83.44 170 PRO A C 1
ATOM 1338 O O . PRO A 1 170 ? -0.577 -48.656 -5.266 1 83.44 170 PRO A O 1
ATOM 1341 N N . THR A 1 171 ? 0.416 -46.938 -4.27 1 80.12 171 THR A N 1
ATOM 1342 C CA . THR A 1 171 ? -0.836 -46.188 -4.25 1 80.12 171 THR A CA 1
ATOM 1343 C C . THR A 1 171 ? -1.244 -45.781 -5.66 1 80.12 171 THR A C 1
ATOM 1345 O O . THR A 1 171 ? -2.383 -45.344 -5.887 1 80.12 171 THR A O 1
ATOM 1348 N N . ASN A 1 172 ? -0.334 -45.875 -6.539 1 84.69 172 ASN A N 1
ATOM 1349 C CA . ASN A 1 172 ? -0.618 -45.469 -7.914 1 84.69 172 ASN A CA 1
ATOM 1350 C C . ASN A 1 172 ? -0.968 -46.688 -8.781 1 84.69 172 ASN A C 1
ATOM 1352 O O . ASN A 1 172 ? -1.3 -46.531 -9.961 1 84.69 172 ASN A O 1
ATOM 1356 N N . VAL A 1 173 ? -0.811 -47.875 -8.078 1 88.06 173 VAL A N 1
ATOM 1357 C CA . VAL A 1 173 ? -1.129 -49.062 -8.844 1 88.06 173 VAL A CA 1
ATOM 1358 C C . VAL A 1 173 ? -2.584 -49.031 -9.312 1 88.06 173 VAL A C 1
ATOM 1360 O O . VAL A 1 173 ? -3.445 -48.469 -8.609 1 88.06 173 VAL A O 1
ATOM 1363 N N . GLY A 1 174 ? -2.859 -49.625 -10.375 1 90.75 174 GLY A N 1
ATOM 1364 C CA . GLY A 1 174 ? -4.18 -49.531 -10.977 1 90.75 174 GLY A CA 1
ATOM 1365 C C . GLY A 1 174 ? -4.191 -48.75 -12.266 1 90.75 174 GLY A C 1
ATOM 1366 O O . GLY A 1 174 ? -3.5 -49.094 -13.227 1 90.75 174 GLY A O 1
ATOM 1367 N N . THR A 1 175 ? -4.824 -47.594 -12.203 1 89.62 175 THR A N 1
ATOM 1368 C CA . THR A 1 175 ? -4.863 -46.75 -13.398 1 89.62 175 THR A CA 1
ATOM 1369 C C . THR A 1 175 ? -3.568 -45.969 -13.547 1 89.62 175 THR A C 1
ATOM 1371 O O . THR A 1 175 ? -3.207 -45.562 -14.648 1 89.62 175 THR A O 1
ATOM 1374 N N . GLY A 1 176 ? -2.904 -45.688 -12.391 1 92.12 176 GLY A N 1
ATOM 1375 C CA . GLY A 1 176 ? -1.715 -44.844 -12.375 1 92.12 176 GLY A CA 1
ATOM 1376 C C . GLY A 1 176 ? -2.004 -43.406 -12.703 1 92.12 176 GLY A C 1
ATOM 1377 O O . GLY A 1 176 ? -1.11 -42.656 -13.125 1 92.12 176 GLY A O 1
ATOM 1378 N N . MET A 1 177 ? -3.275 -43 -12.602 1 94.44 177 MET A N 1
ATOM 1379 C CA . MET A 1 177 ? -3.693 -41.656 -13.023 1 94.44 177 MET A CA 1
ATOM 1380 C C . MET A 1 177 ? -3.82 -40.719 -11.828 1 94.44 177 MET A C 1
ATOM 1382 O O . MET A 1 177 ? -4.363 -41.125 -10.789 1 94.44 177 MET A O 1
ATOM 1386 N N . ARG A 1 178 ? -3.299 -39.594 -11.938 1 94.44 178 ARG A N 1
ATOM 1387 C CA . ARG A 1 178 ? -3.572 -38.469 -11.039 1 94.44 178 ARG A CA 1
ATOM 1388 C C . ARG A 1 178 ? -4.152 -37.281 -11.805 1 94.44 178 ARG A C 1
ATOM 1390 O O . ARG A 1 178 ? -3.582 -36.844 -12.805 1 94.44 178 ARG A O 1
ATOM 1397 N N . ALA A 1 179 ? -5.312 -36.906 -11.453 1 96.62 179 ALA A N 1
ATOM 1398 C CA . ALA A 1 179 ? -5.961 -35.719 -12.023 1 96.62 179 ALA A CA 1
ATOM 1399 C C . ALA A 1 179 ? -6.051 -34.594 -11 1 96.62 179 ALA A C 1
ATOM 1401 O O . ALA A 1 179 ? -6.281 -34.844 -9.812 1 96.62 179 ALA A O 1
ATOM 1402 N N . SER A 1 180 ? -5.855 -33.406 -11.438 1 96.88 180 SER A N 1
ATOM 1403 C CA . SER A 1 180 ? -5.922 -32.281 -10.508 1 96.88 180 SER A CA 1
ATOM 1404 C C . SER A 1 180 ? -6.426 -31.016 -11.195 1 96.88 180 SER A C 1
ATOM 1406 O O . SER A 1 180 ? -6.395 -30.906 -12.422 1 96.88 180 SER A O 1
ATOM 1408 N N . VAL A 1 181 ? -6.969 -30.125 -10.445 1 97.31 181 VAL A N 1
ATOM 1409 C CA . VAL A 1 181 ? -7.324 -28.781 -10.891 1 97.31 181 VAL A CA 1
ATOM 1410 C C . VAL A 1 181 ? -6.66 -27.75 -9.984 1 97.31 181 VAL A C 1
ATOM 1412 O O . VAL A 1 181 ? -6.52 -27.969 -8.781 1 97.31 181 VAL A O 1
ATOM 1415 N N . MET A 1 182 ? -6.156 -26.688 -10.547 1 95.81 182 MET A N 1
ATOM 1416 C CA . MET A 1 182 ? -5.684 -25.516 -9.805 1 95.81 182 MET A CA 1
ATOM 1417 C C . MET A 1 182 ? -6.785 -24.469 -9.695 1 95.81 182 MET A C 1
ATOM 1419 O O . MET A 1 182 ? -7.324 -24.016 -10.703 1 95.81 182 MET A O 1
ATOM 1423 N N . ILE A 1 183 ? -7.059 -24.078 -8.508 1 96.44 183 ILE A N 1
ATOM 1424 C CA . ILE A 1 183 ? -8.234 -23.25 -8.289 1 96.44 183 ILE A CA 1
ATOM 1425 C C . ILE A 1 183 ? -7.852 -22.047 -7.422 1 96.44 183 ILE A C 1
ATOM 1427 O O . ILE A 1 183 ? -7.031 -22.156 -6.508 1 96.44 183 ILE A O 1
ATOM 1431 N N . HIS A 1 184 ? -8.422 -20.875 -7.742 1 96.88 184 HIS A N 1
ATOM 1432 C CA . HIS A 1 184 ? -8.219 -19.625 -7.023 1 96.88 184 HIS A CA 1
ATOM 1433 C C . HIS A 1 184 ? -9.375 -19.344 -6.066 1 96.88 184 HIS A C 1
ATOM 1435 O O . HIS A 1 184 ? -10.5 -19.109 -6.504 1 96.88 184 HIS A O 1
ATOM 1441 N N . LEU A 1 185 ? -9.094 -19.25 -4.691 1 97.31 185 LEU A N 1
ATOM 1442 C CA . LEU A 1 185 ? -10.195 -19.266 -3.732 1 97.31 185 LEU A CA 1
ATOM 1443 C C . LEU A 1 185 ? -10.07 -18.109 -2.744 1 97.31 185 LEU A C 1
ATOM 1445 O O . LEU A 1 185 ? -10.18 -18.312 -1.533 1 97.31 185 LEU A O 1
ATOM 1449 N N . PRO A 1 186 ? -9.922 -16.875 -3.191 1 97.44 186 PRO A N 1
ATOM 1450 C CA . PRO A 1 186 ? -9.805 -15.758 -2.254 1 97.44 186 PRO A CA 1
ATOM 1451 C C . PRO A 1 186 ? -11.125 -15.438 -1.552 1 97.44 186 PRO A C 1
ATOM 1453 O O . PRO A 1 186 ? -11.125 -15 -0.398 1 97.44 186 PRO A O 1
ATOM 1456 N N . GLY A 1 187 ? -12.258 -15.586 -2.258 1 97.75 187 GLY A N 1
ATOM 1457 C CA . GLY A 1 187 ? -13.562 -15.305 -1.67 1 97.75 187 GLY A CA 1
ATOM 1458 C C . GLY A 1 187 ? -13.844 -16.125 -0.426 1 97.75 187 GLY A C 1
ATOM 1459 O O . GLY A 1 187 ? -14.234 -15.578 0.608 1 97.75 187 GLY A O 1
ATOM 1460 N N . LEU A 1 188 ? -13.68 -17.422 -0.592 1 97.75 188 LEU A N 1
ATOM 1461 C CA . LEU A 1 188 ? -13.906 -18.312 0.536 1 97.75 188 LEU A CA 1
ATOM 1462 C C . LEU A 1 188 ? -12.969 -17.984 1.69 1 97.75 188 LEU A C 1
ATOM 1464 O O . LEU A 1 188 ? -13.359 -18.062 2.857 1 97.75 188 LEU A O 1
ATOM 1468 N N . LYS A 1 189 ? -11.742 -17.625 1.353 1 96.12 189 LYS A N 1
ATOM 1469 C CA . LYS A 1 189 ? -10.781 -17.25 2.387 1 96.12 189 LYS A CA 1
ATOM 1470 C C . LYS A 1 189 ? -11.242 -15.992 3.125 1 96.12 189 LYS A C 1
ATOM 1472 O O . LYS A 1 189 ? -11.289 -15.969 4.355 1 96.12 189 LYS A O 1
ATOM 1477 N N . LEU A 1 190 ? -11.547 -14.969 2.393 1 96.31 190 LEU A N 1
ATOM 1478 C CA . LEU A 1 190 ? -11.953 -13.688 2.965 1 96.31 190 LEU A CA 1
ATOM 1479 C C . LEU A 1 190 ? -13.234 -13.852 3.783 1 96.31 190 LEU A C 1
ATOM 1481 O O . LEU A 1 190 ? -13.43 -13.141 4.777 1 96.31 190 LEU A O 1
ATOM 1485 N N . ALA A 1 191 ? -14.086 -14.758 3.385 1 96.62 191 ALA A N 1
ATOM 1486 C CA . ALA A 1 191 ? -15.336 -15.023 4.086 1 96.62 191 ALA A CA 1
ATOM 1487 C C . ALA A 1 191 ? -15.109 -15.953 5.273 1 96.62 191 ALA A C 1
ATOM 1489 O O . ALA A 1 191 ? -16.062 -16.328 5.977 1 96.62 191 ALA A O 1
ATOM 1490 N N . LYS A 1 192 ? -13.836 -16.484 5.461 1 95.88 192 LYS A N 1
ATOM 1491 C CA . LYS A 1 192 ? -13.453 -17.391 6.539 1 95.88 192 LYS A CA 1
ATOM 1492 C C . LYS A 1 192 ? -14.195 -18.719 6.43 1 95.88 192 LYS A C 1
ATOM 1494 O O . LYS A 1 192 ? -14.586 -19.297 7.441 1 95.88 192 LYS A O 1
ATOM 1499 N N . GLN A 1 193 ? -14.398 -19.156 5.262 1 96.25 193 GLN A N 1
ATOM 1500 C CA . GLN A 1 193 ? -15.109 -20.406 5.004 1 96.25 193 GLN A CA 1
ATOM 1501 C C . GLN A 1 193 ? -14.18 -21.438 4.375 1 96.25 193 GLN A C 1
ATOM 1503 O O . GLN A 1 193 ? -14.57 -22.594 4.18 1 96.25 193 GLN A O 1
ATOM 1508 N N . LEU A 1 194 ? -13.016 -21.047 4.023 1 94.38 194 LEU A N 1
ATOM 1509 C CA . LEU A 1 194 ? -12.102 -21.875 3.248 1 94.38 194 LEU A CA 1
ATOM 1510 C C . LEU A 1 194 ? -11.766 -23.156 3.992 1 94.38 194 LEU A C 1
ATOM 1512 O O . LEU A 1 194 ? -11.797 -24.25 3.406 1 94.38 194 LEU A O 1
ATOM 1516 N N . ALA A 1 195 ? -11.453 -23.031 5.234 1 92.44 195 ALA A N 1
ATOM 1517 C CA . ALA A 1 195 ? -11.07 -24.188 6.031 1 92.44 195 ALA A CA 1
ATOM 1518 C C . ALA A 1 195 ? -12.164 -25.25 6.02 1 92.44 195 ALA A C 1
ATOM 1520 O O . ALA A 1 195 ? -11.875 -26.453 5.883 1 92.44 195 ALA A O 1
ATOM 1521 N N . GLY A 1 196 ? -13.375 -24.812 6.215 1 93.81 196 GLY A N 1
ATOM 1522 C CA . GLY A 1 196 ? -14.492 -25.734 6.176 1 93.81 196 GLY A CA 1
ATOM 1523 C C . GLY A 1 196 ? -14.625 -26.453 4.844 1 93.81 196 GLY A C 1
ATOM 1524 O O . GLY A 1 196 ? -14.852 -27.672 4.809 1 93.81 196 GLY A O 1
ATOM 1525 N N . VAL A 1 197 ? -14.453 -25.734 3.803 1 94.12 197 VAL A N 1
ATOM 1526 C CA . VAL A 1 197 ? -14.578 -26.297 2.459 1 94.12 197 VAL A CA 1
ATOM 1527 C C . VAL A 1 197 ? -13.453 -27.297 2.209 1 94.12 197 VAL A C 1
ATOM 1529 O O . VAL A 1 197 ? -13.688 -28.391 1.688 1 94.12 197 VAL A O 1
ATOM 1532 N N . LEU A 1 198 ? -12.25 -26.938 2.557 1 90.5 198 LEU A N 1
ATOM 1533 C CA . LEU A 1 198 ? -11.094 -27.812 2.344 1 90.5 198 LEU A CA 1
ATOM 1534 C C . LEU A 1 198 ? -11.234 -29.094 3.137 1 90.5 198 LEU A C 1
ATOM 1536 O O . LEU A 1 198 ? -10.883 -30.172 2.646 1 90.5 198 LEU A O 1
ATOM 1540 N N . ASN A 1 199 ? -11.75 -29.016 4.332 1 92.19 199 ASN A N 1
ATOM 1541 C CA . ASN A 1 199 ? -11.984 -30.203 5.145 1 92.19 199 ASN A CA 1
ATOM 1542 C C . ASN A 1 199 ? -13.016 -31.125 4.5 1 92.19 199 ASN A C 1
ATOM 1544 O O . ASN A 1 199 ? -12.852 -32.344 4.52 1 92.19 199 ASN A O 1
ATOM 1548 N N . ALA A 1 200 ? -14.031 -30.547 4.027 1 92.38 200 ALA A N 1
ATOM 1549 C CA . ALA A 1 200 ? -15.062 -31.344 3.359 1 92.38 200 ALA A CA 1
ATOM 1550 C C . ALA A 1 200 ? -14.5 -32.062 2.148 1 92.38 200 ALA A C 1
ATOM 1552 O O . ALA A 1 200 ? -14.844 -33.219 1.903 1 92.38 200 ALA A O 1
ATOM 1553 N N . ILE A 1 201 ? -13.672 -31.453 1.379 1 91.62 201 ILE A N 1
ATOM 1554 C CA . ILE A 1 201 ? -13.047 -32.031 0.191 1 91.62 201 ILE A CA 1
ATOM 1555 C C . ILE A 1 201 ? -12.195 -33.219 0.585 1 91.62 201 ILE A C 1
ATOM 1557 O O . ILE A 1 201 ? -12.227 -34.281 -0.078 1 91.62 201 ILE A O 1
ATOM 1561 N N . ASN A 1 202 ? -11.484 -33.031 1.652 1 89.69 202 ASN A N 1
ATOM 1562 C CA . ASN A 1 202 ? -10.633 -34.125 2.131 1 89.69 202 ASN A CA 1
ATOM 1563 C C . ASN A 1 202 ? -11.453 -35.344 2.531 1 89.69 202 ASN A C 1
ATOM 1565 O O . ASN A 1 202 ? -11.047 -36.5 2.281 1 89.69 202 ASN A O 1
ATOM 1569 N N . LYS A 1 203 ? -12.562 -35.156 3.064 1 90.81 203 LYS A N 1
ATOM 1570 C CA . LYS A 1 203 ? -13.445 -36.25 3.48 1 90.81 203 LYS A CA 1
ATOM 1571 C C . LYS A 1 203 ? -14.008 -37 2.273 1 90.81 203 LYS A C 1
ATOM 1573 O O . LYS A 1 203 ? -14.398 -38.156 2.383 1 90.81 203 LYS A O 1
ATOM 1578 N N . LEU A 1 204 ? -14 -36.312 1.209 1 88.44 204 LEU A N 1
ATOM 1579 C CA . LEU A 1 204 ? -14.531 -36.906 -0.005 1 88.44 204 LEU A CA 1
ATOM 1580 C C . LEU A 1 204 ? -13.453 -37.688 -0.75 1 88.44 204 LEU A C 1
ATOM 1582 O O . LEU A 1 204 ? -13.664 -38.125 -1.881 1 88.44 204 LEU A O 1
ATOM 1586 N N . GLY A 1 205 ? -12.281 -37.781 -0.185 1 85.69 205 GLY A N 1
ATOM 1587 C CA . GLY A 1 205 ? -11.219 -38.625 -0.754 1 85.69 205 GLY A CA 1
ATOM 1588 C C . GLY A 1 205 ? -10.344 -37.844 -1.732 1 85.69 205 GLY A C 1
ATOM 1589 O O . GLY A 1 205 ? -9.719 -38.438 -2.609 1 85.69 205 GLY A O 1
ATOM 1590 N N . LEU A 1 206 ? -10.391 -36.562 -1.645 1 91.5 206 LEU A N 1
ATOM 1591 C CA . LEU A 1 206 ? -9.531 -35.719 -2.477 1 91.5 206 LEU A CA 1
ATOM 1592 C C . LEU A 1 206 ? -8.453 -35.031 -1.635 1 91.5 206 LEU A C 1
ATOM 1594 O O . LEU A 1 206 ? -8.586 -34.938 -0.413 1 91.5 206 LEU A O 1
ATOM 1598 N N . THR A 1 207 ? -7.402 -34.719 -2.264 1 90.88 207 THR A N 1
ATOM 1599 C CA . THR A 1 207 ? -6.305 -34 -1.609 1 90.88 207 THR A CA 1
ATOM 1600 C C . THR A 1 207 ? -6.246 -32.562 -2.062 1 90.88 207 THR A C 1
ATOM 1602 O O . THR A 1 207 ? -6.426 -32.25 -3.246 1 90.88 207 THR A O 1
ATOM 1605 N N . VAL A 1 208 ? -6.051 -31.719 -1.106 1 90.81 208 VAL A N 1
ATOM 1606 C CA . VAL A 1 208 ? -5.883 -30.297 -1.394 1 90.81 208 VAL A CA 1
ATOM 1607 C C . VAL A 1 208 ? -4.488 -29.844 -0.973 1 90.81 208 VAL A C 1
ATOM 1609 O O . VAL A 1 208 ? -4.062 -30.094 0.157 1 90.81 208 VAL A O 1
ATOM 1612 N N . ARG A 1 209 ? -3.805 -29.172 -1.881 1 87.38 209 ARG A N 1
ATOM 1613 C CA . ARG A 1 209 ? -2.479 -28.625 -1.594 1 87.38 209 ARG A CA 1
ATOM 1614 C C . ARG A 1 209 ? -2.352 -27.188 -2.084 1 87.38 209 ARG A C 1
ATOM 1616 O O . ARG A 1 209 ? -2.967 -26.812 -3.084 1 87.38 209 ARG A O 1
ATOM 1623 N N . GLY A 1 210 ? -1.611 -26.328 -1.3 1 82.25 210 GLY A N 1
ATOM 1624 C CA . GLY A 1 210 ? -1.271 -25.016 -1.8 1 82.25 210 GLY A CA 1
ATOM 1625 C C . GLY A 1 210 ? -0.281 -25.047 -2.949 1 82.25 210 GLY A C 1
ATOM 1626 O O . GLY A 1 210 ? 0.421 -26.047 -3.143 1 82.25 210 GLY A O 1
ATOM 1627 N N . LEU A 1 211 ? -0.357 -23.891 -3.688 1 70.69 211 LEU A N 1
ATOM 1628 C CA . LEU A 1 211 ? 0.639 -23.75 -4.746 1 70.69 211 LEU A CA 1
ATOM 1629 C C . LEU A 1 211 ? 2.047 -23.688 -4.16 1 70.69 211 LEU A C 1
ATOM 1631 O O . LEU A 1 211 ? 2.312 -22.906 -3.254 1 70.69 211 LEU A O 1
ATOM 1635 N N . TYR A 1 212 ? 3.061 -24.641 -4.305 1 54.94 212 TYR A N 1
ATOM 1636 C CA . TYR A 1 212 ? 4.488 -24.781 -4.051 1 54.94 212 TYR A CA 1
ATOM 1637 C C . TYR A 1 212 ? 4.738 -25.5 -2.727 1 54.94 212 TYR A C 1
ATOM 1639 O O . TYR A 1 212 ? 5.789 -25.312 -2.107 1 54.94 212 TYR A O 1
ATOM 1647 N N . GLY A 1 213 ? 3.857 -26.25 -2.234 1 51.22 213 GLY A N 1
ATOM 1648 C CA . GLY A 1 213 ? 4.129 -27.344 -1.311 1 51.22 213 GLY A CA 1
ATOM 1649 C C . GLY A 1 213 ? 3.145 -27.406 -0.159 1 51.22 213 GLY A C 1
ATOM 1650 O O . GLY A 1 213 ? 2.291 -26.531 -0.013 1 51.22 213 GLY A O 1
ATOM 1651 N N . GLU A 1 214 ? 3.346 -28.516 0.528 1 42.5 214 GLU A N 1
ATOM 1652 C CA . GLU A 1 214 ? 2.609 -28.906 1.727 1 42.5 214 GLU A CA 1
ATOM 1653 C C . GLU A 1 214 ? 2.947 -28 2.904 1 42.5 214 GLU A C 1
ATOM 1655 O O . GLU A 1 214 ? 4.121 -27.734 3.174 1 42.5 214 GLU A O 1
ATOM 1660 N N . GLY A 1 215 ? 2.016 -27.234 3.553 1 43.94 215 GLY A N 1
ATOM 1661 C CA . GLY A 1 215 ? 2.209 -26.453 4.77 1 43.94 215 GLY A CA 1
ATOM 1662 C C . GLY A 1 215 ? 2.254 -24.953 4.523 1 43.94 215 GLY A C 1
ATOM 1663 O O . GLY A 1 215 ? 2.293 -24.172 5.473 1 43.94 215 GLY A O 1
ATOM 1664 N N . THR A 1 216 ? 2.947 -24.609 3.4 1 46.72 216 THR A N 1
ATOM 1665 C CA . THR A 1 216 ? 3.121 -23.172 3.219 1 46.72 216 THR A CA 1
ATOM 1666 C C . THR A 1 216 ? 1.787 -22.516 2.898 1 46.72 216 THR A C 1
ATOM 1668 O O . THR A 1 216 ? 0.902 -23.125 2.305 1 46.72 216 THR A O 1
ATOM 1671 N N . GLU A 1 217 ? 1.312 -21.844 3.721 1 52.94 217 GLU A N 1
ATOM 1672 C CA . GLU A 1 217 ? 0.172 -20.984 3.42 1 52.94 217 GLU A CA 1
ATOM 1673 C C . GLU A 1 217 ? 0.075 -20.688 1.925 1 52.94 217 GLU A C 1
ATOM 1675 O O . GLU A 1 217 ? 1.076 -20.375 1.282 1 52.94 217 GLU A O 1
ATOM 1680 N N . ALA A 1 218 ? -0.969 -21.391 1.208 1 63.84 218 ALA A N 1
ATOM 1681 C CA . ALA A 1 218 ? -1.232 -21.25 -0.223 1 63.84 218 ALA A CA 1
ATOM 1682 C C . ALA A 1 218 ? -0.919 -19.828 -0.704 1 63.84 218 ALA A C 1
ATOM 1684 O O . ALA A 1 218 ? -1.611 -18.875 -0.342 1 63.84 218 ALA A O 1
ATOM 1685 N N . LEU A 1 219 ? 0.223 -19.703 -1.264 1 82.62 219 LEU A N 1
ATOM 1686 C CA . LEU A 1 219 ? 0.66 -18.438 -1.833 1 82.62 219 LEU A CA 1
ATOM 1687 C C . LEU A 1 219 ? -0.318 -17.953 -2.898 1 82.62 219 LEU A C 1
ATOM 1689 O O . LEU A 1 219 ? -0.692 -18.703 -3.795 1 82.62 219 LEU A O 1
ATOM 1693 N N . GLY A 1 220 ? -0.987 -16.859 -2.676 1 89.69 220 GLY A N 1
ATOM 1694 C CA . GLY A 1 220 ? -1.872 -16.25 -3.656 1 89.69 220 GLY A CA 1
ATOM 1695 C C . GLY A 1 220 ? -3.262 -16.859 -3.666 1 89.69 220 GLY A C 1
ATOM 1696 O O . GLY A 1 220 ? -3.967 -16.781 -4.676 1 89.69 220 GLY A O 1
ATOM 1697 N N . ASP A 1 221 ? -3.586 -17.641 -2.643 1 94.19 221 ASP A N 1
ATOM 1698 C CA . ASP A 1 221 ? -4.898 -18.281 -2.529 1 94.19 221 ASP A CA 1
ATOM 1699 C C . ASP A 1 221 ? -5.125 -19.281 -3.654 1 94.19 221 ASP A C 1
ATOM 1701 O O . ASP A 1 221 ? -6.234 -19.391 -4.18 1 94.19 221 ASP A O 1
ATOM 1705 N N . LEU A 1 222 ? -4.121 -19.938 -4.098 1 94.88 222 LEU A N 1
ATOM 1706 C CA . LEU A 1 222 ? -4.176 -20.953 -5.133 1 94.88 222 LEU A CA 1
ATOM 1707 C C . LEU A 1 222 ? -4.031 -22.344 -4.527 1 94.88 222 LEU A C 1
ATOM 1709 O O . LEU A 1 222 ? -3.174 -22.562 -3.67 1 94.88 222 LEU A O 1
ATOM 1713 N N . PHE A 1 223 ? -4.871 -23.203 -5.062 1 94 223 PHE A N 1
ATOM 1714 C CA . PHE A 1 223 ? -4.895 -24.547 -4.516 1 94 223 PHE A CA 1
ATOM 1715 C C . PHE A 1 223 ? -4.953 -25.578 -5.633 1 94 223 PHE A C 1
ATOM 1717 O O . PHE A 1 223 ? -5.539 -25.328 -6.688 1 94 223 PHE A O 1
ATOM 1724 N N . GLN A 1 224 ? -4.312 -26.688 -5.32 1 93.94 224 GLN A N 1
ATOM 1725 C CA . GLN A 1 224 ? -4.426 -27.844 -6.195 1 93.94 224 GLN A CA 1
ATOM 1726 C C . GLN A 1 224 ? -5.289 -28.938 -5.559 1 93.94 224 GLN A C 1
ATOM 1728 O O . GLN A 1 224 ? -5.027 -29.359 -4.434 1 93.94 224 GLN A O 1
ATOM 1733 N N . ILE A 1 225 ? -6.27 -29.312 -6.246 1 94.75 225 ILE A N 1
ATOM 1734 C CA . ILE A 1 225 ? -7.145 -30.391 -5.785 1 94.75 225 ILE A CA 1
ATOM 1735 C C . ILE A 1 225 ? -6.98 -31.609 -6.68 1 94.75 225 ILE A C 1
ATOM 1737 O O . ILE A 1 225 ? -7.117 -31.531 -7.898 1 94.75 225 ILE A O 1
ATOM 1741 N N . SER A 1 226 ? -6.68 -32.719 -6.094 1 95 226 SER A N 1
ATOM 1742 C CA . SER A 1 226 ? -6.395 -33.938 -6.871 1 95 226 SER A CA 1
ATOM 1743 C C . SER A 1 226 ? -6.988 -35.156 -6.215 1 95 226 SER A C 1
ATOM 1745 O O . SER A 1 226 ? -7.383 -35.125 -5.047 1 95 226 SER A O 1
ATOM 1747 N N . ASN A 1 227 ? -7.168 -36.188 -6.961 1 91.69 227 ASN A N 1
ATOM 1748 C CA . ASN A 1 227 ? -7.641 -37.469 -6.418 1 91.69 227 ASN A CA 1
ATOM 1749 C C . ASN A 1 227 ? -6.559 -38.156 -5.594 1 91.69 227 ASN A C 1
ATOM 1751 O O . ASN A 1 227 ? -5.367 -38.031 -5.887 1 91.69 227 ASN A O 1
ATOM 1755 N N . GLN A 1 228 ? -6.984 -38.906 -4.656 1 82.62 228 GLN A N 1
ATOM 1756 C CA . GLN A 1 228 ? -6.074 -39.625 -3.781 1 82.62 228 GLN A CA 1
ATOM 1757 C C . GLN A 1 228 ? -5.945 -41.094 -4.219 1 82.62 228 GLN A C 1
ATOM 1759 O O . GLN A 1 228 ? -4.863 -41.688 -4.133 1 82.62 228 GLN A O 1
ATOM 1764 N N . ILE A 1 229 ? -7.012 -41.594 -4.684 1 77.5 229 ILE A N 1
ATOM 1765 C CA . ILE A 1 229 ? -7.07 -43.031 -4.914 1 77.5 229 ILE A CA 1
ATOM 1766 C C . ILE A 1 229 ? -7.004 -43.312 -6.41 1 77.5 229 ILE A C 1
ATOM 1768 O O . ILE A 1 229 ? -7.645 -42.625 -7.211 1 77.5 229 ILE A O 1
ATOM 1772 N N . THR A 1 230 ? -6.199 -44.312 -6.77 1 78.81 230 THR A N 1
ATOM 1773 C CA . THR A 1 230 ? -6.062 -44.656 -8.18 1 78.81 230 THR A CA 1
ATOM 1774 C C . THR A 1 230 ? -6.527 -46.094 -8.422 1 78.81 230 THR A C 1
ATOM 1776 O O . THR A 1 230 ? -6.598 -46.562 -9.57 1 78.81 230 THR A O 1
ATOM 1779 N N . LEU A 1 231 ? -6.809 -46.781 -7.234 1 80.06 231 LEU A N 1
ATOM 1780 C CA . LEU A 1 231 ? -7.219 -48.188 -7.355 1 80.06 231 LEU A CA 1
ATOM 1781 C C . LEU A 1 231 ? -8.734 -48.312 -7.211 1 80.06 231 LEU A C 1
ATOM 1783 O O . LEU A 1 231 ? -9.336 -47.656 -6.355 1 80.06 231 LEU A O 1
ATOM 1787 N N . GLY A 1 232 ? -9.344 -49.156 -7.984 1 79.31 232 GLY A N 1
ATOM 1788 C CA . GLY A 1 232 ? -10.75 -49.5 -7.809 1 79.31 232 GLY A CA 1
ATOM 1789 C C . GLY A 1 232 ? -11.68 -48.562 -8.578 1 79.31 232 GLY A C 1
ATOM 1790 O O . GLY A 1 232 ? -12.898 -48.781 -8.602 1 79.31 232 GLY A O 1
ATOM 1791 N N . GLN A 1 233 ? -11.18 -47.531 -9.078 1 85.5 233 GLN A N 1
ATOM 1792 C CA . GLN A 1 233 ? -11.977 -46.625 -9.898 1 85.5 233 GLN A CA 1
ATOM 1793 C C . GLN A 1 233 ? -11.414 -46.531 -11.312 1 85.5 233 GLN A C 1
ATOM 1795 O O . GLN A 1 233 ? -10.203 -46.625 -11.516 1 85.5 233 GLN A O 1
ATOM 1800 N N . SER A 1 234 ? -12.297 -46.375 -12.242 1 91.25 234 SER A N 1
ATOM 1801 C CA . SER A 1 234 ? -11.852 -46.125 -13.617 1 91.25 234 SER A CA 1
ATOM 1802 C C . SER A 1 234 ? -11.367 -44.688 -13.805 1 91.25 234 SER A C 1
ATOM 1804 O O . SER A 1 234 ? -11.656 -43.812 -12.977 1 91.25 234 SER A O 1
ATOM 1806 N N . GLU A 1 235 ? -10.609 -44.531 -14.789 1 94.31 235 GLU A N 1
ATOM 1807 C CA . GLU A 1 235 ? -10.133 -43.188 -15.117 1 94.31 235 GLU A CA 1
ATOM 1808 C C . GLU A 1 235 ? -11.305 -42.219 -15.289 1 94.31 235 GLU A C 1
ATOM 1810 O O . GLU A 1 235 ? -11.266 -41.094 -14.773 1 94.31 235 GLU A O 1
ATOM 1815 N N . GLU A 1 236 ? -12.336 -42.656 -15.953 1 95 236 GLU A N 1
ATOM 1816 C CA . GLU A 1 236 ? -13.508 -41.812 -16.188 1 95 236 GLU A CA 1
ATOM 1817 C C . GLU A 1 236 ? -14.203 -41.438 -14.883 1 95 236 GLU A C 1
ATOM 1819 O O . GLU A 1 236 ? -14.672 -40.312 -14.711 1 95 236 GLU A O 1
ATOM 1824 N N . GLU A 1 237 ? -14.273 -42.375 -14.016 1 94.31 237 GLU A N 1
ATOM 1825 C CA . GLU A 1 237 ? -14.898 -42.125 -12.719 1 94.31 237 GLU A CA 1
ATOM 1826 C C . GLU A 1 237 ? -14.109 -41.094 -11.922 1 94.31 237 GLU A C 1
ATOM 1828 O O . GLU A 1 237 ? -14.695 -40.219 -11.305 1 94.31 237 GLU A O 1
ATOM 1833 N N . ILE A 1 238 ? -12.82 -41.25 -11.883 1 94.19 238 ILE A N 1
ATOM 1834 C CA . ILE A 1 238 ? -11.945 -40.312 -11.18 1 94.19 238 ILE A CA 1
ATOM 1835 C C . ILE A 1 238 ? -12.156 -38.906 -11.711 1 94.19 238 ILE A C 1
ATOM 1837 O O . ILE A 1 238 ? -12.375 -37.969 -10.938 1 94.19 238 ILE A O 1
ATOM 1841 N N . ILE A 1 239 ? -12.172 -38.781 -13.016 1 96.81 239 ILE A N 1
ATOM 1842 C CA . ILE A 1 239 ? -12.281 -37.5 -13.695 1 96.81 239 ILE A CA 1
ATOM 1843 C C . ILE A 1 239 ? -13.656 -36.875 -13.414 1 96.81 239 ILE A C 1
ATOM 1845 O O . ILE A 1 239 ? -13.75 -35.688 -13.039 1 96.81 239 ILE A O 1
ATOM 1849 N N . ASN A 1 240 ? -14.695 -37.656 -13.57 1 96.5 240 ASN A N 1
ATOM 1850 C CA . ASN A 1 240 ? -16.047 -37.156 -13.352 1 96.5 240 ASN A CA 1
ATOM 1851 C C . ASN A 1 240 ? -16.25 -36.719 -11.906 1 96.5 240 ASN A C 1
ATOM 1853 O O . ASN A 1 240 ? -16.906 -35.719 -11.656 1 96.5 240 ASN A O 1
ATOM 1857 N N . ASN A 1 241 ? -15.734 -37.5 -11.031 1 94.94 241 ASN A N 1
ATOM 1858 C CA . ASN A 1 241 ? -15.828 -37.125 -9.625 1 94.94 241 ASN A CA 1
ATOM 1859 C C . ASN A 1 241 ? -15.125 -35.812 -9.344 1 94.94 241 ASN A C 1
ATOM 1861 O O . ASN A 1 241 ? -15.68 -34.938 -8.664 1 94.94 241 ASN A O 1
ATOM 1865 N N . LEU A 1 242 ? -13.938 -35.656 -9.812 1 97.06 242 LEU A N 1
ATOM 1866 C CA . LEU A 1 242 ? -13.164 -34.438 -9.609 1 97.06 242 LEU A CA 1
ATOM 1867 C C . LEU A 1 242 ? -13.859 -33.25 -10.234 1 97.06 242 LEU A C 1
ATOM 1869 O O . LEU A 1 242 ? -13.883 -32.156 -9.648 1 97.06 242 LEU A O 1
ATOM 1873 N N . ILE A 1 243 ? -14.422 -33.438 -11.414 1 97.94 243 ILE A N 1
ATOM 1874 C CA . ILE A 1 243 ? -15.148 -32.344 -12.086 1 97.94 243 ILE A CA 1
ATOM 1875 C C . ILE A 1 243 ? -16.328 -31.906 -11.227 1 97.94 243 ILE A C 1
ATOM 1877 O O . ILE A 1 243 ? -16.547 -30.703 -11.039 1 97.94 243 ILE A O 1
ATOM 1881 N N . SER A 1 244 ? -17.031 -32.875 -10.742 1 97.06 244 SER A N 1
ATOM 1882 C CA . SER A 1 244 ? -18.203 -32.562 -9.922 1 97.06 244 SER A CA 1
ATOM 1883 C C . SER A 1 244 ? -17.828 -31.766 -8.68 1 97.06 244 SER A C 1
ATOM 1885 O O . SER A 1 244 ? -18.453 -30.75 -8.375 1 97.06 244 SER A O 1
ATOM 1887 N N . ILE A 1 245 ? -16.844 -32.188 -8.008 1 96.44 245 ILE A N 1
ATOM 1888 C CA . ILE A 1 245 ? -16.406 -31.516 -6.793 1 96.44 245 ILE A CA 1
ATOM 1889 C C . ILE A 1 245 ? -15.859 -30.125 -7.133 1 96.44 245 ILE A C 1
ATOM 1891 O O . ILE A 1 245 ? -16.141 -29.156 -6.43 1 96.44 245 ILE A O 1
ATOM 1895 N N . ALA A 1 246 ? -15.047 -30.016 -8.195 1 97.25 246 ALA A N 1
ATOM 1896 C CA . ALA A 1 246 ? -14.516 -28.734 -8.633 1 97.25 246 ALA A CA 1
ATOM 1897 C C . ALA A 1 246 ? -15.633 -27.734 -8.906 1 97.25 246 ALA A C 1
ATOM 1899 O O . ALA A 1 246 ? -15.531 -26.562 -8.531 1 97.25 246 ALA A O 1
ATOM 1900 N N . ARG A 1 247 ? -16.672 -28.203 -9.57 1 97.62 247 ARG A N 1
ATOM 1901 C CA . ARG A 1 247 ? -17.812 -27.328 -9.883 1 97.62 247 ARG A CA 1
ATOM 1902 C C . ARG A 1 247 ? -18.516 -26.891 -8.609 1 97.62 247 ARG A C 1
ATOM 1904 O O . ARG A 1 247 ? -19.016 -25.75 -8.531 1 97.62 247 ARG A O 1
ATOM 1911 N N . GLN A 1 248 ? -18.594 -27.75 -7.664 1 97 248 GLN A N 1
ATOM 1912 C CA . GLN A 1 248 ? -19.203 -27.391 -6.387 1 97 248 GLN A CA 1
ATOM 1913 C C . GLN A 1 248 ? -18.391 -26.312 -5.684 1 97 248 GLN A C 1
ATOM 1915 O O . GLN A 1 248 ? -18.953 -25.328 -5.172 1 97 248 GLN A O 1
ATOM 1920 N N . ILE A 1 249 ? -17.094 -26.484 -5.637 1 97.19 249 ILE A N 1
ATOM 1921 C CA . ILE A 1 249 ? -16.219 -25.5 -5.008 1 97.19 249 ILE A CA 1
ATOM 1922 C C . ILE A 1 249 ? -16.297 -24.172 -5.754 1 97.19 249 ILE A C 1
ATOM 1924 O O . ILE A 1 249 ? -16.328 -23.109 -5.133 1 97.19 249 ILE A O 1
ATOM 1928 N N . LEU A 1 250 ? -16.281 -24.312 -7.062 1 97.75 250 LEU A N 1
ATOM 1929 C CA . LEU A 1 250 ? -16.422 -23.141 -7.914 1 97.75 250 LEU A CA 1
ATOM 1930 C C . LEU A 1 250 ? -17.688 -22.359 -7.559 1 97.75 250 LEU A C 1
ATOM 1932 O O . LEU A 1 250 ? -17.641 -21.141 -7.422 1 97.75 250 LEU A O 1
ATOM 1936 N N . ALA A 1 251 ? -18.797 -23.031 -7.434 1 97.88 251 ALA A N 1
ATOM 1937 C CA . ALA A 1 251 ? -20.062 -22.375 -7.094 1 97.88 251 ALA A CA 1
ATOM 1938 C C . ALA A 1 251 ? -19.984 -21.703 -5.73 1 97.88 251 ALA A C 1
ATOM 1940 O O . ALA A 1 251 ? -20.5 -20.594 -5.551 1 97.88 251 ALA A O 1
ATOM 1941 N N . GLN A 1 252 ? -19.375 -22.375 -4.801 1 97.94 252 GLN A N 1
ATOM 1942 C CA . GLN A 1 252 ? -19.219 -21.812 -3.463 1 97.94 252 GLN A CA 1
ATOM 1943 C C . GLN A 1 252 ? -18.344 -20.578 -3.488 1 97.94 252 GLN A C 1
ATOM 1945 O O . GLN A 1 252 ? -18.625 -19.594 -2.811 1 97.94 252 GLN A O 1
ATOM 1950 N N . GLU A 1 253 ? -17.281 -20.641 -4.215 1 98.44 253 GLU A N 1
ATOM 1951 C CA . GLU A 1 253 ? -16.391 -19.484 -4.355 1 98.44 253 GLU A CA 1
ATOM 1952 C C . GLU A 1 253 ? -17.109 -18.297 -4.996 1 98.44 253 GLU A C 1
ATOM 1954 O O . GLU A 1 253 ? -16.969 -17.172 -4.543 1 98.44 253 GLU A O 1
ATOM 1959 N N . GLN A 1 254 ? -17.844 -18.562 -6.062 1 98 254 GLN A N 1
ATOM 1960 C CA . GLN A 1 254 ? -18.609 -17.516 -6.727 1 98 254 GLN A CA 1
ATOM 1961 C C . GLN A 1 254 ? -19.609 -16.875 -5.77 1 98 254 GLN A C 1
ATOM 1963 O O . GLN A 1 254 ? -19.766 -15.648 -5.758 1 98 254 GLN A O 1
ATOM 1968 N N . ALA A 1 255 ? -20.281 -17.703 -4.996 1 98.06 255 ALA A N 1
ATOM 1969 C CA . ALA A 1 255 ? -21.25 -17.188 -4.023 1 98.06 255 ALA A CA 1
ATOM 1970 C C . ALA A 1 255 ? -20.547 -16.328 -2.973 1 98.06 255 ALA A C 1
ATOM 1972 O O . ALA A 1 255 ? -21.062 -15.266 -2.604 1 98.06 255 ALA A O 1
ATOM 1973 N N . ALA A 1 256 ? -19.438 -16.844 -2.48 1 98.12 256 ALA A N 1
ATOM 1974 C CA . ALA A 1 256 ? -18.688 -16.094 -1.482 1 98.12 256 ALA A CA 1
ATOM 1975 C C . ALA A 1 256 ? -18.266 -14.727 -2.023 1 98.12 256 ALA A C 1
ATOM 1977 O O . ALA A 1 256 ? -18.406 -13.711 -1.334 1 98.12 256 ALA A O 1
ATOM 1978 N N . ARG A 1 257 ? -17.75 -14.688 -3.238 1 98.12 257 ARG A N 1
ATOM 1979 C CA . ARG A 1 257 ? -17.359 -13.438 -3.881 1 98.12 257 ARG A CA 1
ATOM 1980 C C . ARG A 1 257 ? -18.547 -12.484 -4 1 98.12 257 ARG A C 1
ATOM 1982 O O . ARG A 1 257 ? -18.422 -11.297 -3.682 1 98.12 257 ARG A O 1
ATOM 1989 N N . ARG A 1 258 ? -19.625 -12.969 -4.457 1 97.44 258 ARG A N 1
ATOM 1990 C CA . ARG A 1 258 ? -20.828 -12.148 -4.641 1 97.44 258 ARG A CA 1
ATOM 1991 C C . ARG A 1 258 ? -21.297 -11.57 -3.312 1 97.44 258 ARG A C 1
ATOM 1993 O O . ARG A 1 258 ? -21.625 -10.383 -3.232 1 97.44 258 ARG A O 1
ATOM 2000 N N . ASN A 1 259 ? -21.344 -12.398 -2.33 1 97.81 259 ASN A N 1
ATOM 2001 C CA . ASN A 1 259 ? -21.797 -11.945 -1.019 1 97.81 259 ASN A CA 1
ATOM 2002 C C . ASN A 1 259 ? -20.859 -10.898 -0.43 1 97.81 259 ASN A C 1
ATOM 2004 O O . ASN A 1 259 ? -21.297 -9.914 0.156 1 97.81 259 ASN A O 1
ATOM 2008 N N . LEU A 1 260 ? -19.609 -11.133 -0.594 1 96.56 260 LEU A N 1
ATOM 2009 C CA . LEU A 1 260 ? -18.625 -10.18 -0.108 1 96.56 260 LEU A CA 1
ATOM 2010 C C . LEU A 1 260 ? -18.781 -8.828 -0.792 1 96.56 260 LEU A C 1
ATOM 2012 O O . LEU A 1 260 ? -18.75 -7.789 -0.131 1 96.56 260 LEU A O 1
ATOM 2016 N N . TYR A 1 261 ? -18.922 -8.844 -2.055 1 97.06 261 TYR A N 1
ATOM 2017 C CA . TYR A 1 261 ? -19.016 -7.605 -2.814 1 97.06 261 TYR A CA 1
ATOM 2018 C C . TYR A 1 261 ? -20.312 -6.871 -2.502 1 97.06 261 TYR A C 1
ATOM 2020 O O . TYR A 1 261 ? -20.359 -5.637 -2.492 1 97.06 261 TYR A O 1
ATOM 2028 N N . LYS A 1 262 ? -21.344 -7.609 -2.301 1 96.5 262 LYS A N 1
ATOM 2029 C CA . LYS A 1 262 ? -22.625 -7.016 -1.945 1 96.5 262 LYS A CA 1
ATOM 2030 C C . LYS A 1 262 ? -22.562 -6.359 -0.57 1 96.5 262 LYS A C 1
ATOM 2032 O O . LYS A 1 262 ? -23.047 -5.238 -0.391 1 96.5 262 LYS A O 1
ATOM 2037 N N . ASP A 1 263 ? -21.969 -7.004 0.349 1 95.88 263 ASP A N 1
ATOM 2038 C CA . ASP A 1 263 ? -22.016 -6.574 1.744 1 95.88 263 ASP A CA 1
ATOM 2039 C C . ASP A 1 263 ? -20.859 -5.617 2.059 1 95.88 263 ASP A C 1
ATOM 2041 O O . ASP A 1 263 ? -20.969 -4.781 2.957 1 95.88 263 ASP A O 1
ATOM 2045 N N . ARG A 1 264 ? -19.734 -5.801 1.386 1 95.69 264 ARG A N 1
ATOM 2046 C CA . ARG A 1 264 ? -18.531 -5.051 1.699 1 95.69 264 ARG A CA 1
ATOM 2047 C C . ARG A 1 264 ? -17.844 -4.547 0.429 1 95.69 264 ARG A C 1
ATOM 2049 O O . ARG A 1 264 ? -16.656 -4.766 0.227 1 95.69 264 ARG A O 1
ATOM 2056 N N . ARG A 1 265 ? -18.547 -3.863 -0.337 1 97.12 265 ARG A N 1
ATOM 2057 C CA . ARG A 1 265 ? -18.109 -3.428 -1.661 1 97.12 265 ARG A CA 1
ATOM 2058 C C . ARG A 1 265 ? -16.828 -2.598 -1.573 1 97.12 265 ARG A C 1
ATOM 2060 O O . ARG A 1 265 ? -15.844 -2.9 -2.244 1 97.12 265 ARG A O 1
ATOM 2067 N N . GLU A 1 266 ? -16.781 -1.595 -0.664 1 97.44 266 GLU A N 1
ATOM 2068 C CA . GLU A 1 266 ? -15.664 -0.671 -0.575 1 97.44 266 GLU A CA 1
ATOM 2069 C C . GLU A 1 266 ? -14.398 -1.383 -0.091 1 97.44 266 GLU A C 1
ATOM 2071 O O . GLU A 1 266 ? -13.297 -1.056 -0.52 1 97.44 266 GLU A O 1
ATOM 2076 N N . VAL A 1 267 ? -14.594 -2.305 0.769 1 97.88 267 VAL A N 1
ATOM 2077 C CA . VAL A 1 267 ? -13.461 -3.045 1.319 1 97.88 267 VAL A CA 1
ATOM 2078 C C . VAL A 1 267 ? -12.812 -3.887 0.223 1 97.88 267 VAL A C 1
ATOM 2080 O O . VAL A 1 267 ? -11.586 -3.908 0.095 1 97.88 267 VAL A O 1
ATOM 2083 N N . ILE A 1 268 ? -13.617 -4.582 -0.589 1 98.25 268 ILE A N 1
ATOM 2084 C CA . ILE A 1 268 ? -13.102 -5.426 -1.661 1 98.25 268 ILE A CA 1
ATOM 2085 C C . ILE A 1 268 ? -12.453 -4.559 -2.736 1 98.25 268 ILE A C 1
ATOM 2087 O O . ILE A 1 268 ? -11.367 -4.879 -3.234 1 98.25 268 ILE A O 1
ATOM 2091 N N . GLU A 1 269 ? -13.094 -3.479 -3.053 1 98.62 269 GLU A N 1
ATOM 2092 C CA . GLU A 1 269 ? -12.516 -2.568 -4.039 1 98.62 269 GLU A CA 1
ATOM 2093 C C . GLU A 1 269 ? -11.195 -1.987 -3.547 1 98.62 269 GLU A C 1
ATOM 2095 O O . GLU A 1 269 ? -10.25 -1.844 -4.324 1 98.62 269 GLU A O 1
ATOM 2100 N N . ASP A 1 270 ? -11.18 -1.613 -2.273 1 98.69 270 ASP A N 1
ATOM 2101 C CA . ASP A 1 270 ? -9.945 -1.086 -1.699 1 98.69 270 ASP A CA 1
ATOM 2102 C C . ASP A 1 270 ? -8.812 -2.102 -1.811 1 98.69 270 ASP A C 1
ATOM 2104 O O . ASP A 1 270 ? -7.68 -1.744 -2.158 1 98.69 270 ASP A O 1
ATOM 2108 N N . ARG A 1 271 ? -9.117 -3.312 -1.484 1 98.19 271 ARG A N 1
ATOM 2109 C CA . ARG A 1 271 ? -8.133 -4.387 -1.557 1 98.19 271 ARG A CA 1
ATOM 2110 C C . ARG A 1 271 ? -7.578 -4.531 -2.971 1 98.19 271 ARG A C 1
ATOM 2112 O O . ARG A 1 271 ? -6.363 -4.598 -3.166 1 98.19 271 ARG A O 1
ATOM 2119 N N . VAL A 1 272 ? -8.414 -4.559 -3.947 1 98.44 272 VAL A N 1
ATOM 2120 C CA . VAL A 1 272 ? -8.062 -4.75 -5.348 1 98.44 272 VAL A CA 1
ATOM 2121 C C . VAL A 1 272 ? -7.223 -3.57 -5.84 1 98.44 272 VAL A C 1
ATOM 2123 O O . VAL A 1 272 ? -6.156 -3.76 -6.422 1 98.44 272 VAL A O 1
ATOM 2126 N N . PHE A 1 273 ? -7.641 -2.387 -5.547 1 98.5 273 PHE A N 1
ATOM 2127 C CA . PHE A 1 273 ? -6.98 -1.208 -6.098 1 98.5 273 PHE A CA 1
ATOM 2128 C C . PHE A 1 273 ? -5.668 -0.935 -5.371 1 98.5 273 PHE A C 1
ATOM 2130 O O . PHE A 1 273 ? -4.711 -0.445 -5.973 1 98.5 273 PHE A O 1
ATOM 2137 N N . ARG A 1 274 ? -5.613 -1.214 -4.082 1 98.56 274 ARG A N 1
ATOM 2138 C CA . ARG A 1 274 ? -4.336 -1.118 -3.383 1 98.56 274 ARG A CA 1
ATOM 2139 C C . ARG A 1 274 ? -3.318 -2.092 -3.967 1 98.56 274 ARG A C 1
ATOM 2141 O O . ARG A 1 274 ? -2.133 -1.769 -4.074 1 98.56 274 ARG A O 1
ATOM 2148 N N . ALA A 1 275 ? -3.818 -3.291 -4.266 1 98.5 275 ALA A N 1
ATOM 2149 C CA . ALA A 1 275 ? -2.932 -4.262 -4.902 1 98.5 275 ALA A CA 1
ATOM 2150 C C . ALA A 1 275 ? -2.416 -3.738 -6.238 1 98.5 275 ALA A C 1
ATOM 2152 O O . ALA A 1 275 ? -1.22 -3.83 -6.527 1 98.5 275 ALA A O 1
ATOM 2153 N N . PHE A 1 276 ? -3.322 -3.184 -7.039 1 98.31 276 PHE A N 1
ATOM 2154 C CA . PHE A 1 276 ? -2.939 -2.613 -8.32 1 98.31 276 PHE A CA 1
ATOM 2155 C C . PHE A 1 276 ? -1.894 -1.52 -8.141 1 98.31 276 PHE A C 1
ATOM 2157 O O . PHE A 1 276 ? -0.875 -1.506 -8.836 1 98.31 276 PHE A O 1
ATOM 2164 N N . GLY A 1 277 ? -2.133 -0.652 -7.207 1 97.69 277 GLY A N 1
ATOM 2165 C CA . GLY A 1 277 ? -1.191 0.423 -6.938 1 97.69 277 GLY A CA 1
ATOM 2166 C C . GLY A 1 277 ? 0.175 -0.075 -6.504 1 97.69 277 GLY A C 1
ATOM 2167 O O . GLY A 1 277 ? 1.2 0.427 -6.969 1 97.69 277 GLY A O 1
ATOM 2168 N N . ALA A 1 278 ? 0.19 -1.015 -5.586 1 98.38 278 ALA A N 1
ATOM 2169 C CA . ALA A 1 278 ? 1.447 -1.581 -5.105 1 98.38 278 ALA A CA 1
ATOM 2170 C C . ALA A 1 278 ? 2.238 -2.209 -6.25 1 98.38 278 ALA A C 1
ATOM 2172 O O . ALA A 1 278 ? 3.439 -1.965 -6.391 1 98.38 278 ALA A O 1
ATOM 2173 N N . LEU A 1 279 ? 1.551 -2.984 -7.059 1 98.25 279 LEU A N 1
ATOM 2174 C CA . LEU A 1 279 ? 2.215 -3.658 -8.172 1 98.25 279 LEU A CA 1
ATOM 2175 C C . LEU A 1 279 ? 2.721 -2.648 -9.195 1 98.25 279 LEU A C 1
ATOM 2177 O O . LEU A 1 279 ? 3.799 -2.824 -9.766 1 98.25 279 LEU A O 1
ATOM 2181 N N . LYS A 1 280 ? 2.031 -1.624 -9.406 1 97.31 280 LYS A N 1
ATOM 2182 C CA . LYS A 1 280 ? 2.371 -0.631 -10.422 1 97.31 280 LYS A CA 1
ATOM 2183 C C . LYS A 1 280 ? 3.533 0.246 -9.969 1 97.31 280 LYS A C 1
ATOM 2185 O O . LYS A 1 280 ? 4.312 0.73 -10.797 1 97.31 280 LYS A O 1
ATOM 2190 N N . TYR A 1 281 ? 3.727 0.398 -8.617 1 97.56 281 TYR A N 1
ATOM 2191 C CA . TYR A 1 281 ? 4.625 1.476 -8.219 1 97.56 281 TYR A CA 1
ATOM 2192 C C . TYR A 1 281 ? 5.707 0.966 -7.277 1 97.56 281 TYR A C 1
ATOM 2194 O O . TYR A 1 281 ? 6.719 1.636 -7.062 1 97.56 281 TYR A O 1
ATOM 2202 N N . ALA A 1 282 ? 5.594 -0.224 -6.664 1 98.5 282 ALA A N 1
ATOM 2203 C CA . ALA A 1 282 ? 6.57 -0.736 -5.707 1 98.5 282 ALA A CA 1
ATOM 2204 C C . ALA A 1 282 ? 7.949 -0.872 -6.344 1 98.5 282 ALA A C 1
ATOM 2206 O O . ALA A 1 282 ? 8.062 -1.165 -7.535 1 98.5 282 ALA A O 1
ATOM 2207 N N . ARG A 1 283 ? 9.023 -0.662 -5.516 1 98.69 283 ARG A N 1
ATOM 2208 C CA . ARG A 1 283 ? 10.391 -0.798 -5.996 1 98.69 283 ARG A CA 1
ATOM 2209 C C . ARG A 1 283 ? 11.039 -2.07 -5.457 1 98.69 283 ARG A C 1
ATOM 2211 O O . ARG A 1 283 ? 12.07 -2.512 -5.965 1 98.69 283 ARG A O 1
ATOM 2218 N N . ILE A 1 284 ? 10.508 -2.625 -4.48 1 98.75 284 ILE A N 1
ATOM 2219 C CA . ILE A 1 284 ? 10.953 -3.873 -3.871 1 98.75 284 ILE A CA 1
ATOM 2220 C C . ILE A 1 284 ? 9.758 -4.781 -3.617 1 98.75 284 ILE A C 1
ATOM 2222 O O . ILE A 1 284 ? 8.82 -4.402 -2.912 1 98.75 284 ILE A O 1
ATOM 2226 N N . LEU A 1 285 ? 9.758 -5.977 -4.156 1 98.44 285 LEU A N 1
ATOM 2227 C CA . LEU A 1 285 ? 8.672 -6.938 -3.963 1 98.44 285 LEU A CA 1
ATOM 2228 C C . LEU A 1 285 ? 9.227 -8.344 -3.756 1 98.44 285 LEU A C 1
ATOM 2230 O O . LEU A 1 285 ? 9.938 -8.867 -4.617 1 98.44 285 LEU A O 1
ATOM 2234 N N . SER A 1 286 ? 8.93 -8.898 -2.648 1 97.38 286 SER A N 1
ATOM 2235 C CA . SER A 1 286 ? 9.234 -10.312 -2.484 1 97.38 286 SER A CA 1
ATOM 2236 C C . SER A 1 286 ? 8.305 -11.188 -3.314 1 97.38 286 SER A C 1
ATOM 2238 O O . SER A 1 286 ? 7.25 -10.727 -3.762 1 97.38 286 SER A O 1
ATOM 2240 N N . SER A 1 287 ? 8.688 -12.438 -3.553 1 94.81 287 SER A N 1
ATOM 2241 C CA . SER A 1 287 ? 7.84 -13.367 -4.285 1 94.81 287 SER A CA 1
ATOM 2242 C C . SER A 1 287 ? 6.504 -13.578 -3.576 1 94.81 287 SER A C 1
ATOM 2244 O O . SER A 1 287 ? 5.453 -13.617 -4.219 1 94.81 287 SER A O 1
ATOM 2246 N N . GLU A 1 288 ? 6.559 -13.68 -2.322 1 94.19 288 GLU A N 1
ATOM 2247 C CA . GLU A 1 288 ? 5.359 -13.914 -1.525 1 94.19 288 GLU A CA 1
ATOM 2248 C C . GLU A 1 288 ? 4.398 -12.727 -1.617 1 94.19 288 GLU A C 1
ATOM 2250 O O . GLU A 1 288 ? 3.199 -12.914 -1.827 1 94.19 288 GLU A O 1
ATOM 2255 N N . GLU A 1 289 ? 4.961 -11.547 -1.396 1 96.81 289 GLU A N 1
ATOM 2256 C CA . GLU A 1 289 ? 4.117 -10.359 -1.488 1 96.81 289 GLU A CA 1
ATOM 2257 C C . GLU A 1 289 ? 3.502 -10.227 -2.879 1 96.81 289 GLU A C 1
ATOM 2259 O O . GLU A 1 289 ? 2.314 -9.93 -3.012 1 96.81 289 GLU A O 1
ATOM 2264 N N . ALA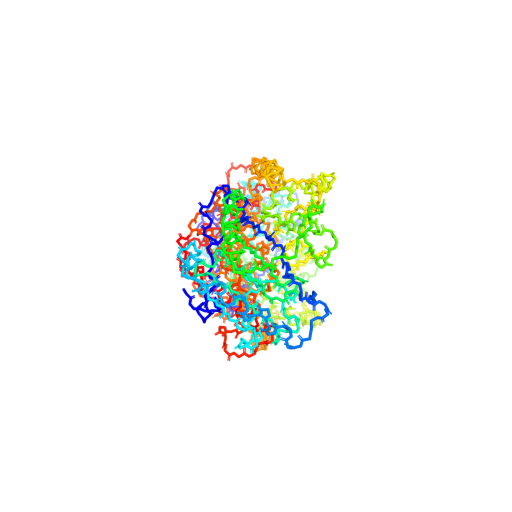 A 1 290 ? 4.336 -10.438 -3.859 1 97.5 290 ALA A N 1
ATOM 2265 C CA . ALA A 1 290 ? 3.854 -10.328 -5.234 1 97.5 290 ALA A CA 1
ATOM 2266 C C . ALA A 1 290 ? 2.701 -11.297 -5.488 1 97.5 290 ALA A C 1
ATOM 2268 O O . ALA A 1 290 ? 1.682 -10.914 -6.07 1 97.5 290 ALA A O 1
ATOM 2269 N N . MET A 1 291 ? 2.811 -12.461 -5.004 1 96 291 MET A N 1
ATOM 2270 C CA . MET A 1 291 ? 1.781 -13.477 -5.227 1 96 291 MET A CA 1
ATOM 2271 C C . MET A 1 291 ? 0.481 -13.094 -4.527 1 96 291 MET A C 1
ATOM 2273 O O . MET A 1 291 ? -0.606 -13.312 -5.062 1 96 291 MET A O 1
ATOM 2277 N N . ARG A 1 292 ? 0.6 -12.594 -3.396 1 96.38 292 ARG A N 1
ATOM 2278 C CA . ARG A 1 292 ? -0.585 -12.133 -2.682 1 96.38 292 ARG A CA 1
ATOM 2279 C C . ARG A 1 292 ? -1.279 -11.008 -3.439 1 96.38 292 ARG A C 1
ATOM 2281 O O . ARG A 1 292 ? -2.506 -10.992 -3.553 1 96.38 292 ARG A O 1
ATOM 2288 N N . LEU A 1 293 ? -0.463 -10.094 -3.881 1 98.12 293 LEU A N 1
ATOM 2289 C CA . LEU A 1 293 ? -1.006 -8.969 -4.637 1 98.12 293 LEU A CA 1
ATOM 2290 C C . LEU A 1 293 ? -1.632 -9.445 -5.945 1 98.12 293 LEU A C 1
ATOM 2292 O O . LEU A 1 293 ? -2.668 -8.93 -6.367 1 98.12 293 LEU A O 1
ATOM 2296 N N . PHE A 1 294 ? -0.995 -10.43 -6.586 1 97.5 294 PHE A N 1
ATOM 2297 C CA . PHE A 1 294 ? -1.578 -11.008 -7.789 1 97.5 294 PHE A CA 1
ATOM 2298 C C . PHE A 1 294 ? -2.945 -11.617 -7.488 1 97.5 294 PHE A C 1
ATOM 2300 O O . PHE A 1 294 ? -3.875 -11.484 -8.289 1 97.5 294 PHE A O 1
ATOM 2307 N N . SER A 1 295 ? -3.041 -12.289 -6.398 1 97.06 295 SER A N 1
ATOM 2308 C CA . SER A 1 295 ? -4.305 -12.891 -5.992 1 97.06 295 SER A CA 1
ATOM 2309 C C . SER A 1 295 ? -5.406 -11.844 -5.863 1 97.06 295 SER A C 1
ATOM 2311 O O . SER A 1 295 ? -6.5 -12.016 -6.406 1 97.06 295 SER A O 1
ATOM 2313 N N . ASP A 1 296 ? -5.098 -10.797 -5.176 1 98 296 ASP A N 1
ATOM 2314 C CA . ASP A 1 296 ? -6.062 -9.711 -4.988 1 98 296 ASP A CA 1
ATOM 2315 C C . ASP A 1 296 ? -6.465 -9.102 -6.328 1 98 296 ASP A C 1
ATOM 2317 O O . ASP A 1 296 ? -7.645 -8.828 -6.562 1 98 296 ASP A O 1
ATOM 2321 N N . LEU A 1 297 ? -5.504 -8.875 -7.129 1 98.06 297 LEU A N 1
ATOM 2322 C CA . LEU A 1 297 ? -5.77 -8.266 -8.422 1 98.06 297 LEU A CA 1
ATOM 2323 C C . LEU A 1 297 ? -6.609 -9.188 -9.297 1 98.06 297 LEU A C 1
ATOM 2325 O O . LEU A 1 297 ? -7.539 -8.734 -9.977 1 98.06 297 LEU A O 1
ATOM 2329 N N . ARG A 1 298 ? -6.242 -10.477 -9.297 1 97.5 298 ARG A N 1
ATOM 2330 C CA . ARG A 1 298 ? -7.012 -11.453 -10.055 1 97.5 298 ARG A CA 1
ATOM 2331 C C . ARG A 1 298 ? -8.477 -11.453 -9.625 1 97.5 298 ARG A C 1
ATOM 2333 O O . ARG A 1 298 ? -9.375 -11.508 -10.469 1 97.5 298 ARG A O 1
ATOM 2340 N N . LEU A 1 299 ? -8.68 -11.445 -8.32 1 97.88 299 LEU A N 1
ATOM 2341 C CA . LEU A 1 299 ? -10.031 -11.328 -7.793 1 97.88 299 LEU A CA 1
ATOM 2342 C C . LEU A 1 299 ? -10.75 -10.125 -8.398 1 97.88 299 LEU A C 1
ATOM 2344 O O . LEU A 1 299 ? -11.891 -10.242 -8.852 1 97.88 299 LEU A O 1
ATOM 2348 N N . GLY A 1 300 ? -10.094 -8.992 -8.438 1 98 300 GLY A N 1
ATOM 2349 C CA . GLY A 1 300 ? -10.672 -7.773 -8.977 1 98 300 GLY A CA 1
ATOM 2350 C C . GLY A 1 300 ? -11 -7.871 -10.453 1 98 300 GLY A C 1
ATOM 2351 O O . GLY A 1 300 ? -12.055 -7.414 -10.891 1 98 300 GLY A O 1
ATOM 2352 N N . VAL A 1 301 ? -10.109 -8.438 -11.211 1 97.38 301 VAL A N 1
ATOM 2353 C CA . VAL A 1 301 ? -10.312 -8.586 -12.648 1 97.38 301 VAL A CA 1
ATOM 2354 C C . VAL A 1 301 ? -11.508 -9.492 -12.914 1 97.38 301 VAL A C 1
ATOM 2356 O O . VAL A 1 301 ? -12.391 -9.148 -13.703 1 97.38 301 VAL A O 1
ATOM 2359 N N . GLU A 1 302 ? -11.547 -10.562 -12.203 1 96.06 302 GLU A N 1
ATOM 2360 C CA . GLU A 1 302 ? -12.594 -11.562 -12.43 1 96.06 302 GLU A CA 1
ATOM 2361 C C . GLU A 1 302 ? -13.961 -11.039 -11.984 1 96.06 302 GLU A C 1
ATOM 2363 O O . GLU A 1 302 ? -14.984 -11.398 -12.57 1 96.06 302 GLU A O 1
ATOM 2368 N N . MET A 1 303 ? -13.953 -10.219 -11 1 96.88 303 MET A N 1
ATOM 2369 C CA . MET A 1 303 ? -15.203 -9.648 -10.516 1 96.88 303 MET A CA 1
ATOM 2370 C C . MET A 1 303 ? -15.547 -8.359 -11.258 1 96.88 303 MET A C 1
ATOM 2372 O O . MET A 1 303 ? -16.516 -7.68 -10.914 1 96.88 303 MET A O 1
ATOM 2376 N N . LYS A 1 304 ? -14.734 -7.953 -12.211 1 96.31 304 LYS A N 1
ATOM 2377 C CA . LYS A 1 304 ? -14.938 -6.789 -13.07 1 96.31 304 LYS A CA 1
ATOM 2378 C C . LYS A 1 304 ? -14.875 -5.496 -12.266 1 96.31 304 LYS A C 1
ATOM 2380 O O . LYS A 1 304 ? -15.578 -4.531 -12.578 1 96.31 304 LYS A O 1
ATOM 2385 N N . ILE A 1 305 ? -14.195 -5.578 -11.195 1 97.44 305 ILE A N 1
ATOM 2386 C CA . ILE A 1 305 ? -13.938 -4.383 -10.398 1 97.44 305 ILE A CA 1
ATOM 2387 C C . ILE A 1 305 ? -12.922 -3.494 -11.109 1 97.44 305 ILE A C 1
ATOM 2389 O O . ILE A 1 305 ? -13.008 -2.266 -11.047 1 97.44 305 ILE A O 1
ATOM 2393 N N . ILE A 1 306 ? -11.977 -4.09 -11.688 1 96.69 306 ILE A N 1
ATOM 2394 C CA . ILE A 1 306 ? -10.945 -3.412 -12.469 1 96.69 306 ILE A CA 1
ATOM 2395 C C . ILE A 1 306 ? -10.828 -4.059 -13.844 1 96.69 306 ILE A C 1
ATOM 2397 O O . ILE A 1 306 ? -10.922 -5.285 -13.969 1 96.69 306 ILE A O 1
ATOM 2401 N N . SER A 1 307 ? -10.609 -3.289 -14.898 1 95.62 307 SER A N 1
ATOM 2402 C CA . SER A 1 307 ? -10.539 -3.783 -16.266 1 95.62 307 SER A CA 1
ATOM 2403 C C . SER A 1 307 ? -9.211 -3.428 -16.922 1 95.62 307 SER A C 1
ATOM 2405 O O . SER A 1 307 ? -8.453 -2.615 -16.391 1 95.62 307 SER A O 1
ATOM 2407 N N . GLY A 1 308 ? -8.914 -4.117 -17.969 1 94.56 308 GLY A N 1
ATOM 2408 C CA . GLY A 1 308 ? -7.742 -3.766 -18.75 1 94.56 308 GLY A CA 1
ATOM 2409 C C . GLY A 1 308 ? -6.523 -4.605 -18.422 1 94.56 308 GLY A C 1
ATOM 2410 O O . GLY A 1 308 ? -5.418 -4.316 -18.875 1 94.56 308 GLY A O 1
ATOM 2411 N N . ILE A 1 309 ? -6.656 -5.566 -17.594 1 96.19 309 ILE A N 1
ATOM 2412 C CA . ILE A 1 309 ? -5.555 -6.449 -17.234 1 96.19 309 ILE A CA 1
ATOM 2413 C C . ILE A 1 309 ? -5.852 -7.871 -17.703 1 96.19 309 ILE A C 1
ATOM 2415 O O . ILE A 1 309 ? -6.746 -8.539 -17.172 1 96.19 309 ILE A O 1
ATOM 2419 N N . PRO A 1 310 ? -5.148 -8.297 -18.656 1 95 310 PRO A N 1
ATOM 2420 C CA . PRO A 1 310 ? -5.379 -9.672 -19.109 1 95 310 PRO A CA 1
ATOM 2421 C C . PRO A 1 310 ? -5.012 -10.711 -18.047 1 95 310 PRO A C 1
ATOM 2423 O O . PRO A 1 310 ? -3.916 -10.664 -17.484 1 95 310 PRO A O 1
ATOM 2426 N N . VAL A 1 311 ? -5.848 -11.672 -17.844 1 94.94 311 VAL A N 1
ATOM 2427 C CA . VAL A 1 311 ? -5.602 -12.727 -16.875 1 94.94 311 VAL A CA 1
ATOM 2428 C C . VAL A 1 311 ? -4.375 -13.539 -17.281 1 94.94 311 VAL A C 1
ATOM 2430 O O . VAL A 1 311 ? -3.609 -13.992 -16.438 1 94.94 311 VAL A O 1
ATOM 2433 N N . ARG A 1 312 ? -4.152 -13.719 -18.562 1 95.12 312 ARG A N 1
ATOM 2434 C CA . ARG A 1 312 ? -2.982 -14.422 -19.078 1 95.12 312 ARG A CA 1
ATOM 2435 C C . ARG A 1 312 ? -1.691 -13.805 -18.547 1 95.12 312 ARG A C 1
ATOM 2437 O O . ARG A 1 312 ? -0.742 -14.523 -18.219 1 95.12 312 ARG A O 1
ATOM 2444 N N . LEU A 1 313 ? -1.713 -12.492 -18.547 1 95.88 313 LEU A N 1
ATOM 2445 C CA . LEU A 1 313 ? -0.536 -11.797 -18.031 1 95.88 313 LEU A CA 1
ATOM 2446 C C . LEU A 1 313 ? -0.26 -12.18 -16.594 1 95.88 313 LEU A C 1
ATOM 2448 O O . LEU A 1 313 ? 0.887 -12.445 -16.219 1 95.88 313 LEU A O 1
ATOM 2452 N N . LEU A 1 314 ? -1.309 -12.188 -15.75 1 96.19 314 LEU A N 1
ATOM 2453 C CA . LEU A 1 314 ? -1.147 -12.547 -14.344 1 96.19 314 LEU A CA 1
ATOM 2454 C C . LEU A 1 314 ? -0.634 -13.977 -14.211 1 96.19 314 LEU A C 1
ATOM 2456 O O . LEU A 1 314 ? 0.2 -14.266 -13.344 1 96.19 314 LEU A O 1
ATOM 2460 N N . ASN A 1 315 ? -1.103 -14.844 -15.031 1 95.56 315 ASN A N 1
ATOM 2461 C CA . ASN A 1 315 ? -0.619 -16.219 -15.016 1 95.56 315 ASN A CA 1
ATOM 2462 C C . ASN A 1 315 ? 0.857 -16.297 -15.391 1 95.56 315 ASN A C 1
ATOM 2464 O O . ASN A 1 315 ? 1.627 -17.016 -14.75 1 95.56 315 ASN A O 1
ATOM 2468 N N . GLU A 1 316 ? 1.246 -15.602 -16.406 1 96.19 316 GLU A N 1
ATOM 2469 C CA . GLU A 1 316 ? 2.637 -15.594 -16.844 1 96.19 316 GLU A CA 1
ATOM 2470 C C . GLU A 1 316 ? 3.555 -15.023 -15.766 1 96.19 316 GLU A C 1
ATOM 2472 O O . GLU A 1 316 ? 4.676 -15.5 -15.586 1 96.19 316 GLU A O 1
ATOM 2477 N N . LEU A 1 317 ? 3.043 -14.008 -15.117 1 96.31 317 LEU A N 1
ATOM 2478 C CA . LEU A 1 317 ? 3.846 -13.344 -14.102 1 96.31 317 LEU A CA 1
ATOM 2479 C C . LEU A 1 317 ? 4.133 -14.273 -12.93 1 96.31 317 LEU A C 1
ATOM 2481 O O . LEU A 1 317 ? 5.164 -14.148 -12.266 1 96.31 317 LEU A O 1
ATOM 2485 N N . MET A 1 318 ? 3.291 -15.25 -12.688 1 93.94 318 MET A N 1
ATOM 2486 C CA . MET A 1 318 ? 3.531 -16.203 -11.609 1 93.94 318 MET A CA 1
ATOM 2487 C C . MET A 1 318 ? 4.84 -16.953 -11.836 1 93.94 318 MET A C 1
ATOM 2489 O O . MET A 1 318 ? 5.5 -17.375 -10.883 1 93.94 318 MET A O 1
ATOM 2493 N N . VAL A 1 319 ? 5.207 -17.094 -13.078 1 94.38 319 VAL A N 1
ATOM 2494 C CA . VAL A 1 319 ? 6.43 -17.812 -13.422 1 94.38 319 VAL A CA 1
ATOM 2495 C C . VAL A 1 319 ? 7.582 -16.812 -13.57 1 94.38 319 VAL A C 1
ATOM 2497 O O . VAL A 1 319 ? 8.672 -17.031 -13.039 1 94.38 319 VAL A O 1
ATOM 2500 N N . LYS A 1 320 ? 7.324 -15.719 -14.227 1 95.81 320 LYS A N 1
ATOM 2501 C CA . LYS A 1 320 ? 8.344 -14.727 -14.555 1 95.81 320 LYS A CA 1
ATOM 2502 C C . LYS A 1 320 ? 9.016 -14.188 -13.297 1 95.81 320 LYS A C 1
ATOM 2504 O O . LYS A 1 320 ? 10.195 -13.82 -13.32 1 95.81 320 LYS A O 1
ATOM 2509 N N . ILE A 1 321 ? 8.242 -14.18 -12.234 1 96.75 321 ILE A N 1
ATOM 2510 C CA . ILE A 1 321 ? 8.766 -13.484 -11.062 1 96.75 321 ILE A CA 1
ATOM 2511 C C . ILE A 1 321 ? 9.539 -14.461 -10.188 1 96.75 321 ILE A C 1
ATOM 2513 O O . ILE A 1 321 ? 10.117 -14.062 -9.172 1 96.75 321 ILE A O 1
ATOM 2517 N N . ARG A 1 322 ? 9.531 -15.695 -10.516 1 95.62 322 ARG A N 1
ATOM 2518 C CA . ARG A 1 322 ? 10.234 -16.688 -9.719 1 95.62 322 ARG A CA 1
ATOM 2519 C C . ARG A 1 322 ? 11.742 -16.531 -9.836 1 95.62 322 ARG A C 1
ATOM 2521 O O . ARG A 1 322 ? 12.242 -16.047 -10.852 1 95.62 322 ARG A O 1
ATOM 2528 N N . PRO A 1 323 ? 12.508 -16.953 -8.852 1 96 323 PRO A N 1
ATOM 2529 C CA . PRO A 1 323 ? 13.953 -16.719 -8.797 1 96 323 PRO A CA 1
ATOM 2530 C C . PRO A 1 323 ? 14.688 -17.25 -10.031 1 96 323 PRO A C 1
ATOM 2532 O O . PRO A 1 323 ? 15.547 -16.562 -10.586 1 96 323 PRO A O 1
ATOM 2535 N N . ALA A 1 324 ? 14.344 -18.422 -10.508 1 95.75 324 ALA A N 1
ATOM 2536 C CA . ALA A 1 324 ? 15.062 -19.016 -11.625 1 95.75 324 ALA A CA 1
ATOM 2537 C C . ALA A 1 324 ? 14.883 -18.188 -12.898 1 95.75 324 ALA A C 1
ATOM 2539 O O . ALA A 1 324 ? 15.852 -17.922 -13.617 1 95.75 324 ALA A O 1
ATOM 2540 N N . PHE A 1 325 ? 13.703 -17.812 -13.133 1 96.5 325 PHE A N 1
ATOM 2541 C CA . PHE A 1 325 ? 13.438 -17.031 -14.344 1 96.5 325 PHE A CA 1
ATOM 2542 C C . PHE A 1 325 ? 14.086 -15.656 -14.258 1 96.5 325 PHE A C 1
ATOM 2544 O O . PHE A 1 325 ? 14.695 -15.195 -15.227 1 96.5 325 PHE A O 1
ATOM 2551 N N . ILE A 1 326 ? 13.961 -15.023 -13.133 1 96.88 326 ILE A N 1
ATOM 2552 C CA . ILE A 1 326 ? 14.555 -13.703 -12.914 1 96.88 326 ILE A CA 1
ATOM 2553 C C . ILE A 1 326 ? 16.062 -13.773 -13.117 1 96.88 326 ILE A C 1
ATOM 2555 O O . ILE A 1 326 ? 16.641 -12.922 -13.789 1 96.88 326 ILE A O 1
ATOM 2559 N N . THR A 1 327 ? 16.688 -14.773 -12.539 1 96.81 327 THR A N 1
ATOM 2560 C CA . THR A 1 327 ? 18.141 -14.922 -12.648 1 96.81 327 THR A CA 1
ATOM 2561 C C . THR A 1 327 ? 18.547 -15.156 -14.094 1 96.81 327 THR A C 1
ATOM 2563 O O . THR A 1 327 ? 19.547 -14.602 -14.562 1 96.81 327 THR A O 1
ATOM 2566 N N . LYS A 1 328 ? 17.75 -15.969 -14.766 1 95.62 328 LYS A N 1
ATOM 2567 C CA . LYS A 1 328 ? 18.031 -16.203 -16.172 1 95.62 328 LYS A CA 1
ATOM 2568 C C . LYS A 1 328 ? 17.938 -14.914 -16.984 1 95.62 328 LYS A C 1
ATOM 2570 O O . LYS A 1 328 ? 18.797 -14.617 -17.797 1 95.62 328 LYS A O 1
ATOM 2575 N N . MET A 1 329 ? 16.922 -14.117 -16.734 1 95.44 329 MET A N 1
ATOM 2576 C CA . MET A 1 329 ? 16.719 -12.852 -17.422 1 95.44 329 MET A CA 1
ATOM 2577 C C . MET A 1 329 ? 17.844 -11.867 -17.125 1 95.44 329 MET A C 1
ATOM 2579 O O . MET A 1 329 ? 18.297 -11.133 -18 1 95.44 329 MET A O 1
ATOM 2583 N N . ALA A 1 330 ? 18.25 -11.891 -15.844 1 96 330 ALA A N 1
ATOM 2584 C CA . ALA A 1 330 ? 19.297 -10.969 -15.414 1 96 330 ALA A CA 1
ATOM 2585 C C . ALA A 1 330 ? 20.641 -11.352 -16.016 1 96 330 ALA A C 1
ATOM 2587 O O . ALA A 1 330 ? 21.5 -10.492 -16.203 1 96 330 ALA A O 1
ATOM 2588 N N . GLY A 1 331 ? 20.906 -12.641 -16.281 1 95.38 331 GLY A N 1
ATOM 2589 C CA . GLY A 1 331 ? 22.141 -13.125 -16.859 1 95.38 331 GLY A CA 1
ATOM 2590 C C . GLY A 1 331 ? 23.281 -13.203 -15.852 1 95.38 331 GLY A C 1
ATOM 2591 O O . GLY A 1 331 ? 24.453 -13.312 -16.234 1 95.38 331 GLY A O 1
ATOM 2592 N N . ARG A 1 332 ? 22.938 -13.008 -14.586 1 95.94 332 ARG A N 1
ATOM 2593 C CA . ARG A 1 332 ? 23.922 -13.078 -13.5 1 95.94 332 ARG A CA 1
ATOM 2594 C C . ARG A 1 332 ? 23.266 -13.516 -12.195 1 95.94 332 ARG A C 1
ATOM 2596 O O . ARG A 1 332 ? 22.047 -13.461 -12.062 1 95.94 332 ARG A O 1
ATOM 2603 N N . GLU A 1 333 ? 24.062 -13.969 -11.336 1 95.69 333 GLU A N 1
ATOM 2604 C CA . GLU A 1 333 ? 23.547 -14.328 -10.016 1 95.69 333 GLU A CA 1
ATOM 2605 C C . GLU A 1 333 ? 23.078 -13.094 -9.258 1 95.69 333 GLU A C 1
ATOM 2607 O O . GLU A 1 333 ? 23.688 -12.031 -9.336 1 95.69 333 GLU A O 1
ATOM 2612 N N . LEU A 1 334 ? 22 -13.266 -8.617 1 97.25 334 LEU A N 1
ATOM 2613 C CA . LEU A 1 334 ? 21.422 -12.195 -7.816 1 97.25 334 LEU A CA 1
ATOM 2614 C C . LEU A 1 334 ? 21.219 -12.641 -6.371 1 97.25 334 LEU A C 1
ATOM 2616 O O . LEU A 1 334 ? 20.828 -13.789 -6.125 1 97.25 334 LEU A O 1
ATOM 2620 N N . THR A 1 335 ? 21.516 -11.758 -5.43 1 97.44 335 THR A N 1
ATOM 2621 C CA . THR A 1 335 ? 21.141 -12 -4.043 1 97.44 335 THR A CA 1
ATOM 2622 C C . THR A 1 335 ? 19.609 -11.93 -3.889 1 97.44 335 THR A C 1
ATOM 2624 O O . THR A 1 335 ? 18.922 -11.422 -4.766 1 97.44 335 THR A O 1
ATOM 2627 N N . PRO A 1 336 ? 19.094 -12.469 -2.836 1 97.06 336 PRO A N 1
ATOM 2628 C CA . PRO A 1 336 ? 17.656 -12.383 -2.617 1 97.06 336 PRO A CA 1
ATOM 2629 C C . PRO A 1 336 ? 17.141 -10.945 -2.678 1 97.06 336 PRO A C 1
ATOM 2631 O O . PRO A 1 336 ? 16.094 -10.688 -3.277 1 97.06 336 PRO A O 1
ATOM 2634 N N . TYR A 1 337 ? 17.859 -10.047 -2.107 1 97.31 337 TYR A N 1
ATOM 2635 C CA . TYR A 1 337 ? 17.484 -8.641 -2.119 1 97.31 337 TYR A CA 1
ATOM 2636 C C . TYR A 1 337 ? 17.469 -8.086 -3.541 1 97.31 337 TYR A C 1
ATOM 2638 O O . TYR A 1 337 ? 16.531 -7.395 -3.941 1 97.31 337 TYR A O 1
ATOM 2646 N N . GLN A 1 338 ? 18.469 -8.367 -4.281 1 98 338 GLN A N 1
ATOM 2647 C CA . GLN A 1 338 ? 18.547 -7.922 -5.668 1 98 338 GLN A CA 1
ATOM 2648 C C . GLN A 1 338 ? 17.422 -8.508 -6.504 1 98 338 GLN A C 1
ATOM 2650 O O . GLN A 1 338 ? 16.891 -7.848 -7.402 1 98 338 GLN A O 1
ATOM 2655 N N . ARG A 1 339 ? 17.016 -9.727 -6.23 1 98.31 339 ARG A N 1
ATOM 2656 C CA . ARG A 1 339 ? 15.906 -10.359 -6.938 1 98.31 339 ARG A CA 1
ATOM 2657 C C . ARG A 1 339 ? 14.594 -9.633 -6.656 1 98.31 339 ARG A C 1
ATOM 2659 O O . ARG A 1 339 ? 13.766 -9.469 -7.551 1 98.31 339 ARG A O 1
ATOM 2666 N N . ASP A 1 340 ? 14.453 -9.234 -5.395 1 98.56 340 ASP A N 1
ATOM 2667 C CA . ASP A 1 340 ? 13.25 -8.484 -5.039 1 98.56 340 ASP A CA 1
ATOM 2668 C C . ASP A 1 340 ? 13.141 -7.195 -5.848 1 98.56 340 ASP A C 1
ATOM 2670 O O . ASP A 1 340 ? 12.062 -6.832 -6.305 1 98.56 340 ASP A O 1
ATOM 2674 N N . ILE A 1 341 ? 14.25 -6.5 -5.98 1 98.56 341 ILE A N 1
ATOM 2675 C CA . ILE A 1 341 ? 14.297 -5.254 -6.738 1 98.56 341 ILE A CA 1
ATOM 2676 C C . ILE A 1 341 ? 14.023 -5.535 -8.211 1 98.56 341 ILE A C 1
ATOM 2678 O O . ILE A 1 341 ? 13.227 -4.84 -8.844 1 98.56 341 ILE A O 1
ATOM 2682 N N . PHE A 1 342 ? 14.68 -6.574 -8.727 1 98.5 342 PHE A N 1
ATOM 2683 C CA . PHE A 1 342 ? 14.484 -6.961 -10.117 1 98.5 342 PHE A CA 1
ATOM 2684 C C . PHE A 1 342 ? 13.031 -7.336 -10.375 1 98.5 342 PHE A C 1
ATOM 2686 O O . PHE A 1 342 ? 12.453 -6.934 -11.383 1 98.5 342 PHE A O 1
ATOM 2693 N N . ARG A 1 343 ? 12.438 -8.086 -9.5 1 98.5 343 ARG A N 1
ATOM 2694 C CA . ARG A 1 343 ? 11.055 -8.523 -9.594 1 98.5 343 ARG A CA 1
ATOM 2695 C C . ARG A 1 343 ? 10.109 -7.328 -9.688 1 98.5 343 ARG A C 1
ATOM 2697 O O . ARG A 1 343 ? 9.227 -7.285 -10.555 1 98.5 343 ARG A O 1
ATOM 2704 N N . ALA A 1 344 ? 10.312 -6.398 -8.789 1 98.62 344 ALA A N 1
ATOM 2705 C CA . ALA A 1 344 ? 9.492 -5.191 -8.805 1 98.62 344 ALA A CA 1
ATOM 2706 C C . ALA A 1 344 ? 9.617 -4.453 -10.133 1 98.62 344 ALA A C 1
ATOM 2708 O O . ALA A 1 344 ? 8.625 -3.979 -10.688 1 98.62 344 ALA A O 1
ATOM 2709 N N . GLY A 1 345 ? 10.852 -4.32 -10.57 1 98.25 345 GLY A N 1
ATOM 2710 C CA . GLY A 1 345 ? 11.078 -3.68 -11.859 1 98.25 345 GLY A CA 1
ATOM 2711 C C . GLY A 1 345 ? 10.383 -4.391 -13.008 1 98.25 345 GLY A C 1
ATOM 2712 O O . GLY A 1 345 ? 9.789 -3.744 -13.875 1 98.25 345 GLY A O 1
ATOM 2713 N N . LEU A 1 346 ? 10.469 -5.676 -13.023 1 97.75 346 LEU A N 1
ATOM 2714 C CA . LEU A 1 346 ? 9.828 -6.496 -14.047 1 97.75 346 LEU A CA 1
ATOM 2715 C C . LEU A 1 346 ? 8.32 -6.273 -14.062 1 97.75 346 LEU A C 1
ATOM 2717 O O . LEU A 1 346 ? 7.723 -6.062 -15.117 1 97.75 346 LEU A O 1
ATOM 2721 N N . ILE A 1 347 ? 7.734 -6.305 -12.914 1 98.19 347 ILE A N 1
ATOM 2722 C CA . ILE A 1 347 ? 6.289 -6.137 -12.789 1 98.19 347 ILE A CA 1
ATOM 2723 C C . ILE A 1 347 ? 5.891 -4.73 -13.234 1 98.19 347 ILE A C 1
ATOM 2725 O O . ILE A 1 347 ? 4.918 -4.562 -13.977 1 98.19 347 ILE A O 1
ATOM 2729 N N . ARG A 1 348 ? 6.621 -3.691 -12.797 1 97.81 348 ARG A N 1
ATOM 2730 C CA . ARG A 1 348 ? 6.328 -2.324 -13.211 1 97.81 348 ARG A CA 1
ATOM 2731 C C . ARG A 1 348 ? 6.352 -2.195 -14.734 1 97.81 348 ARG A C 1
ATOM 2733 O O . ARG A 1 348 ? 5.508 -1.508 -15.312 1 97.81 348 ARG A O 1
ATOM 2740 N N . ARG A 1 349 ? 7.281 -2.816 -15.406 1 96.88 349 ARG A N 1
ATOM 2741 C CA . ARG A 1 349 ? 7.375 -2.76 -16.859 1 96.88 349 ARG A CA 1
ATOM 2742 C C . ARG A 1 349 ? 6.152 -3.391 -17.516 1 96.88 349 ARG A C 1
ATOM 2744 O O . ARG A 1 349 ? 5.621 -2.859 -18.484 1 96.88 349 ARG A O 1
ATOM 2751 N N . GLU A 1 350 ? 5.754 -4.523 -16.953 1 95.94 350 GLU A N 1
ATOM 2752 C CA . GLU A 1 350 ? 4.57 -5.195 -17.484 1 95.94 350 GLU A CA 1
ATOM 2753 C C . GLU A 1 350 ? 3.32 -4.344 -17.297 1 95.94 350 GLU A C 1
ATOM 2755 O O . GLU A 1 350 ? 2.445 -4.316 -18.172 1 95.94 350 GLU A O 1
ATOM 2760 N N . PHE A 1 351 ? 3.256 -3.627 -16.188 1 96.31 351 PHE A N 1
ATOM 2761 C CA . PHE A 1 351 ? 2.057 -2.871 -15.852 1 96.31 351 PHE A CA 1
ATOM 2762 C C . PHE A 1 351 ? 2.072 -1.498 -16.516 1 96.31 351 PHE A C 1
ATOM 2764 O O . PHE A 1 351 ? 1.037 -0.834 -16.594 1 96.31 351 PHE A O 1
ATOM 2771 N N . ALA A 1 352 ? 3.205 -0.959 -16.859 1 91.25 352 ALA A N 1
ATOM 2772 C CA . ALA A 1 352 ? 3.312 0.332 -17.531 1 91.25 352 ALA A CA 1
ATOM 2773 C C . ALA A 1 352 ? 2.52 0.337 -18.844 1 91.25 352 ALA A C 1
ATOM 2775 O O . ALA A 1 352 ? 2.014 1.38 -19.266 1 91.25 352 ALA A O 1
ATOM 2776 N N . ASN A 1 353 ? 2.297 -0.841 -19.391 1 84.81 353 ASN A N 1
ATOM 2777 C CA . ASN A 1 353 ? 1.676 -0.965 -20.703 1 84.81 353 ASN A CA 1
ATOM 2778 C C . ASN A 1 353 ? 0.191 -1.302 -20.594 1 84.81 353 ASN A C 1
ATOM 2780 O O . ASN A 1 353 ? -0.476 -1.529 -21.594 1 84.81 353 ASN A O 1
ATOM 2784 N N . LEU A 1 354 ? -0.306 -1.243 -19.422 1 89.62 354 LEU A N 1
ATOM 2785 C CA . LEU A 1 354 ? -1.703 -1.622 -19.234 1 89.62 354 LEU A CA 1
ATOM 2786 C C . LEU A 1 354 ? -2.617 -0.408 -19.375 1 89.62 354 LEU A C 1
ATOM 2788 O O . LEU A 1 354 ? -2.277 0.683 -18.906 1 89.62 354 LEU A O 1
ATOM 2792 N N . PRO A 1 355 ? -3.719 -0.505 -20.047 1 80.06 355 PRO A N 1
ATOM 2793 C CA . PRO A 1 355 ? -4.656 0.599 -20.266 1 80.06 355 PRO A CA 1
ATOM 2794 C C . PRO A 1 355 ? -5.488 0.909 -19.016 1 80.06 355 PRO A C 1
ATOM 2796 O O . PRO A 1 355 ? -6.48 1.637 -19.094 1 80.06 355 PRO A O 1
ATOM 2799 N N . VAL A 1 356 ? -5.086 0.688 -17.938 1 75.75 356 VAL A N 1
ATOM 2800 C CA . VAL A 1 356 ? -5.902 0.899 -16.75 1 75.75 356 VAL A CA 1
ATOM 2801 C C . VAL A 1 356 ? -5.852 2.369 -16.344 1 75.75 356 VAL A C 1
ATOM 2803 O O . VAL A 1 356 ? -4.82 3.029 -16.5 1 75.75 356 VAL A O 1
ATOM 2806 N N . MET B 1 1 ? -10.914 37.906 1.314 1 59.28 1 MET B N 1
ATOM 2807 C CA . MET B 1 1 ? -11.766 36.719 1.443 1 59.28 1 MET B CA 1
ATOM 2808 C C . MET B 1 1 ? -12.641 36.812 2.689 1 59.28 1 MET B C 1
ATOM 2810 O O . MET B 1 1 ? -12.18 37.25 3.744 1 59.28 1 MET B O 1
ATOM 2814 N N . THR B 1 2 ? -13.891 36.688 2.516 1 74.31 2 THR B N 1
ATOM 2815 C CA . THR B 1 2 ? -14.836 36.688 3.629 1 74.31 2 THR B CA 1
ATOM 2816 C C . THR B 1 2 ? -14.695 35.406 4.465 1 74.31 2 THR B C 1
ATOM 2818 O O . THR B 1 2 ? -14.039 34.469 4.047 1 74.31 2 THR B O 1
ATOM 2821 N N . LEU B 1 3 ? -15.062 35.469 5.691 1 82.25 3 LEU B N 1
ATOM 2822 C CA . LEU B 1 3 ? -15.047 34.312 6.57 1 82.25 3 LEU B CA 1
ATOM 2823 C C . LEU B 1 3 ? -15.695 33.094 5.891 1 82.25 3 LEU B C 1
ATOM 2825 O O . LEU B 1 3 ? -15.258 31.953 6.09 1 82.25 3 LEU B O 1
ATOM 2829 N N . ARG B 1 4 ? -16.75 33.438 5.027 1 79.62 4 ARG B N 1
ATOM 2830 C CA . ARG B 1 4 ? -17.438 32.375 4.289 1 79.62 4 ARG B CA 1
ATOM 2831 C C . ARG B 1 4 ? -16.484 31.703 3.309 1 79.62 4 ARG B C 1
ATOM 2833 O O . ARG B 1 4 ? -16.516 30.484 3.16 1 79.62 4 ARG B O 1
ATOM 2840 N N . GLU B 1 5 ? -15.68 32.5 2.768 1 85.75 5 GLU B N 1
ATOM 2841 C CA . GLU B 1 5 ? -14.727 31.938 1.807 1 85.75 5 GLU B CA 1
ATOM 2842 C C . GLU B 1 5 ? -13.633 31.141 2.508 1 85.75 5 GLU B C 1
ATOM 2844 O O . GLU B 1 5 ? -13.211 30.094 2.012 1 85.75 5 GLU B O 1
ATOM 2849 N N . THR B 1 6 ? -13.227 31.594 3.568 1 89.62 6 THR B N 1
ATOM 2850 C CA . THR B 1 6 ? -12.156 30.969 4.332 1 89.62 6 THR B CA 1
ATOM 2851 C C . THR B 1 6 ? -12.539 29.547 4.746 1 89.62 6 THR B C 1
ATOM 2853 O O . THR B 1 6 ? -11.734 28.625 4.629 1 89.62 6 THR B O 1
ATOM 2856 N N . VAL B 1 7 ? -13.734 29.328 5.117 1 91.75 7 VAL B N 1
ATOM 2857 C CA . VAL B 1 7 ? -14.156 28.047 5.664 1 91.75 7 VAL B CA 1
ATOM 2858 C C . VAL B 1 7 ? -14.562 27.109 4.527 1 91.75 7 VAL B C 1
ATOM 2860 O O . VAL B 1 7 ? -14.82 25.922 4.75 1 91.75 7 VAL B O 1
ATOM 2863 N N . ASN B 1 8 ? -14.656 27.672 3.314 1 90.75 8 ASN B N 1
ATOM 2864 C CA . ASN B 1 8 ? -15.008 26.859 2.158 1 90.75 8 ASN B CA 1
ATOM 2865 C C . ASN B 1 8 ? -13.781 26.531 1.313 1 90.75 8 ASN B C 1
ATOM 2867 O O . ASN B 1 8 ? -13.859 25.703 0.392 1 90.75 8 ASN B O 1
ATOM 2871 N N . ASN B 1 9 ? -12.719 27.172 1.653 1 91.75 9 ASN B N 1
ATOM 2872 C CA . ASN B 1 9 ? -11.461 26.953 0.953 1 91.75 9 ASN B CA 1
ATOM 2873 C C . ASN B 1 9 ? -10.383 26.422 1.89 1 91.75 9 ASN B C 1
ATOM 2875 O O . ASN B 1 9 ? -10.102 27.016 2.932 1 91.75 9 ASN B O 1
ATOM 2879 N N . ALA B 1 10 ? -9.836 25.312 1.445 1 91.19 10 ALA B N 1
ATOM 2880 C CA . ALA B 1 10 ? -8.852 24.672 2.314 1 91.19 10 ALA B CA 1
ATOM 2881 C C . ALA B 1 10 ? -7.531 25.438 2.307 1 91.19 10 ALA B C 1
ATOM 2883 O O . ALA B 1 10 ? -6.707 25.281 3.209 1 91.19 10 ALA B O 1
ATOM 2884 N N . HIS B 1 11 ? -7.312 26.266 1.4 1 93.38 11 HIS B N 1
ATOM 2885 C CA . HIS B 1 11 ? -6.027 26.922 1.194 1 93.38 11 HIS B CA 1
ATOM 2886 C C . HIS B 1 11 ? -5.848 28.094 2.158 1 93.38 11 HIS B C 1
ATOM 2888 O O . HIS B 1 11 ? -6.789 28.859 2.396 1 93.38 11 HIS B O 1
ATOM 2894 N N . SER B 1 12 ? -4.719 28.156 2.746 1 93.06 12 SER B N 1
ATOM 2895 C CA . SER B 1 12 ? -4.195 29.312 3.457 1 93.06 12 SER B CA 1
ATOM 2896 C C . SER B 1 12 ? -2.777 29.656 3.006 1 93.06 12 SER B C 1
ATOM 2898 O O . SER B 1 12 ? -2.049 28.781 2.531 1 93.06 12 SER B O 1
ATOM 2900 N N . HIS B 1 13 ? -2.346 30.828 3.199 1 92.31 13 HIS B N 1
ATOM 2901 C CA . HIS B 1 13 ? -1.085 31.328 2.67 1 92.31 13 HIS B CA 1
ATOM 2902 C C . HIS B 1 13 ? 0.098 30.516 3.191 1 92.31 13 HIS B C 1
ATOM 2904 O O . HIS B 1 13 ? 1.077 30.312 2.473 1 92.31 13 HIS B O 1
ATOM 2910 N N . TRP B 1 14 ? 0.019 30.109 4.355 1 92.56 14 TRP B N 1
ATOM 2911 C CA . TRP B 1 14 ? 1.155 29.422 4.949 1 92.56 14 TRP B CA 1
ATOM 2912 C C . TRP B 1 14 ? 1.408 28.094 4.25 1 92.56 14 TRP B C 1
ATOM 2914 O O . TRP B 1 14 ? 2.469 27.484 4.418 1 92.56 14 TRP B O 1
ATOM 2924 N N . MET B 1 15 ? 0.467 27.672 3.373 1 94 15 MET B N 1
ATOM 2925 C CA . MET B 1 15 ? 0.542 26.391 2.691 1 94 15 MET B CA 1
ATOM 2926 C C . MET B 1 15 ? 1.32 26.516 1.386 1 94 15 MET B C 1
ATOM 2928 O O . MET B 1 15 ? 1.6 25.5 0.73 1 94 15 MET B O 1
ATOM 2932 N N . ASP B 1 16 ? 1.678 27.594 0.816 1 92.25 16 ASP B N 1
ATOM 2933 C CA . ASP B 1 16 ? 2.225 27.859 -0.512 1 92.25 16 ASP B CA 1
ATOM 2934 C C . ASP B 1 16 ? 3.631 27.266 -0.649 1 92.25 16 ASP B C 1
ATOM 2936 O O . ASP B 1 16 ? 4.117 27.062 -1.764 1 92.25 16 ASP B O 1
ATOM 2940 N N . ALA B 1 17 ? 4.234 26.875 0.34 1 89.19 17 ALA B N 1
ATOM 2941 C CA . ALA B 1 17 ? 5.562 26.266 0.32 1 89.19 17 ALA B CA 1
ATOM 2942 C C . ALA B 1 17 ? 6.551 27.125 -0.471 1 89.19 17 ALA B C 1
ATOM 2944 O O . ALA B 1 17 ? 7.391 26.594 -1.2 1 89.19 17 ALA B O 1
ATOM 2945 N N . ASP B 1 18 ? 6.438 28.375 -0.521 1 90.31 18 ASP B N 1
ATOM 2946 C CA . ASP B 1 18 ? 7.305 29.25 -1.288 1 90.31 18 ASP B CA 1
ATOM 2947 C C . ASP B 1 18 ? 8.219 30.062 -0.367 1 90.31 18 ASP B C 1
ATOM 2949 O O . ASP B 1 18 ? 8.953 30.938 -0.826 1 90.31 18 ASP B O 1
ATOM 2953 N N . GLY B 1 19 ? 8.219 29.828 0.893 1 93.5 19 GLY B N 1
ATOM 2954 C CA . GLY B 1 19 ? 9.117 30.484 1.831 1 93.5 19 GLY B CA 1
ATOM 2955 C C . GLY B 1 19 ? 10.477 29.828 1.913 1 93.5 19 GLY B C 1
ATOM 2956 O O . GLY B 1 19 ? 10.695 28.766 1.328 1 93.5 19 GLY B O 1
ATOM 2957 N N . PRO B 1 20 ? 11.336 30.516 2.543 1 96.44 20 PRO B N 1
ATOM 2958 C CA . PRO B 1 20 ? 12.656 29.938 2.725 1 96.44 20 PRO B CA 1
ATOM 2959 C C . PRO B 1 20 ? 12.617 28.594 3.473 1 96.44 20 PRO B C 1
ATOM 2961 O O . PRO B 1 20 ? 11.828 28.438 4.41 1 96.44 20 PRO B O 1
ATOM 2964 N N . GLU B 1 21 ? 13.438 27.594 2.986 1 96.81 21 GLU B N 1
ATOM 2965 C CA . GLU B 1 21 ? 13.617 26.312 3.635 1 96.81 21 GLU B CA 1
ATOM 2966 C C . GLU B 1 21 ? 12.305 25.516 3.668 1 96.81 21 GLU B C 1
ATOM 2968 O O . GLU B 1 21 ? 12.102 24.688 4.547 1 96.81 21 GLU B O 1
ATOM 2973 N N . SER B 1 22 ? 11.438 25.797 2.734 1 95.44 22 SER B N 1
ATOM 2974 C CA . SER B 1 22 ? 10.094 25.219 2.729 1 95.44 22 SER B CA 1
ATOM 2975 C C . SER B 1 22 ? 10.141 23.719 2.467 1 95.44 22 SER B C 1
ATOM 2977 O O . SER B 1 22 ? 9.148 23.016 2.668 1 95.44 22 SER B O 1
ATOM 2979 N N . GLU B 1 23 ? 11.266 23.203 2.092 1 94.56 23 GLU B N 1
ATOM 2980 C CA . GLU B 1 23 ? 11.383 21.781 1.847 1 94.56 23 GLU B CA 1
ATOM 2981 C C . GLU B 1 23 ? 11.242 20.984 3.141 1 94.56 23 GLU B C 1
ATOM 2983 O O . GLU B 1 23 ? 10.781 19.844 3.123 1 94.56 23 GLU B O 1
ATOM 2988 N N . ILE B 1 24 ? 11.648 21.609 4.223 1 97.19 24 ILE B N 1
ATOM 2989 C CA . ILE B 1 24 ? 11.625 20.906 5.496 1 97.19 24 ILE B CA 1
ATOM 2990 C C . ILE B 1 24 ? 10.789 21.688 6.504 1 97.19 24 ILE B C 1
ATOM 2992 O O . ILE B 1 24 ? 10.016 21.094 7.27 1 97.19 24 ILE B O 1
ATOM 2996 N N . ILE B 1 25 ? 10.938 22.984 6.52 1 97.81 25 ILE B N 1
ATOM 2997 C CA . ILE B 1 25 ? 10.141 23.828 7.395 1 97.81 25 ILE B CA 1
ATOM 2998 C C . ILE B 1 25 ? 8.852 24.234 6.688 1 97.81 25 ILE B C 1
ATOM 3000 O O . ILE B 1 25 ? 8.875 24.984 5.715 1 97.81 25 ILE B O 1
ATOM 3004 N N . ILE B 1 26 ? 7.777 23.844 7.207 1 96.94 26 ILE B N 1
ATOM 3005 C CA . ILE B 1 26 ? 6.492 24.031 6.543 1 96.94 26 ILE B CA 1
ATOM 3006 C C . ILE B 1 26 ? 6 25.469 6.766 1 96.94 26 ILE B C 1
ATOM 3008 O O . ILE B 1 26 ? 5.531 26.125 5.832 1 96.94 26 ILE B O 1
ATOM 3012 N N . SER B 1 27 ? 6.105 25.891 8.055 1 97.38 27 SER B N 1
ATOM 3013 C CA . SER B 1 27 ? 5.578 27.219 8.344 1 97.38 27 SER B CA 1
ATOM 3014 C C . SER B 1 27 ? 6.23 27.812 9.594 1 97.38 27 SER B C 1
ATOM 3016 O O . SER B 1 27 ? 6.871 27.094 10.367 1 97.38 27 SER B O 1
ATOM 3018 N N . SER B 1 28 ? 6.145 29.109 9.727 1 98.31 28 SER B N 1
ATOM 3019 C CA . SER B 1 28 ? 6.512 29.906 10.898 1 98.31 28 SER B CA 1
ATOM 3020 C C . SER B 1 28 ? 5.297 30.609 11.477 1 98.31 28 SER B C 1
ATOM 3022 O O . SER B 1 28 ? 4.465 31.141 10.742 1 98.31 28 SER B O 1
ATOM 3024 N N . ARG B 1 29 ? 5.219 30.531 12.758 1 98 29 ARG B N 1
ATOM 3025 C CA . ARG B 1 29 ? 4.09 31.172 13.422 1 98 29 ARG B CA 1
ATOM 3026 C C . ARG B 1 29 ? 4.551 31.984 14.625 1 98 29 ARG B C 1
ATOM 3028 O O . ARG B 1 29 ? 5.363 31.516 15.422 1 98 29 ARG B O 1
ATOM 3035 N N . VAL B 1 30 ? 4.109 33.25 14.711 1 98.06 30 VAL B N 1
ATOM 3036 C CA . VAL B 1 30 ? 4.352 34.094 15.867 1 98.06 30 VAL B CA 1
ATOM 3037 C C . VAL B 1 30 ? 3.02 34.562 16.453 1 98.06 30 VAL B C 1
ATOM 3039 O O . VAL B 1 30 ? 2.119 34.969 15.719 1 98.06 30 VAL B O 1
ATOM 3042 N N . ARG B 1 31 ? 2.918 34.375 17.781 1 97.25 31 ARG B N 1
ATOM 3043 C CA . ARG B 1 31 ? 1.716 34.781 18.484 1 97.25 31 ARG B CA 1
ATOM 3044 C C . ARG B 1 31 ? 2.066 35.656 19.688 1 97.25 31 ARG B C 1
ATOM 3046 O O . ARG B 1 31 ? 3.068 35.406 20.359 1 97.25 31 ARG B O 1
ATOM 3053 N N . VAL B 1 32 ? 1.195 36.719 19.969 1 96.38 32 VAL B N 1
ATOM 3054 C CA . VAL B 1 32 ? 1.359 37.5 21.188 1 96.38 32 VAL B CA 1
ATOM 3055 C C . VAL B 1 32 ? 0.023 37.594 21.922 1 96.38 32 VAL B C 1
ATOM 3057 O O . VAL B 1 32 ? -1.031 37.688 21.297 1 96.38 32 VAL B O 1
ATOM 3060 N N . ALA B 1 33 ? 0.131 37.531 23.25 1 95.88 33 ALA B N 1
ATOM 3061 C CA . ALA B 1 33 ? -1.042 37.688 24.109 1 95.88 33 ALA B CA 1
ATOM 3062 C C . ALA B 1 33 ? -1.14 39.094 24.672 1 95.88 33 ALA B C 1
ATOM 3064 O O . ALA B 1 33 ? -0.144 39.656 25.141 1 95.88 33 ALA B O 1
ATOM 3065 N N . ARG B 1 34 ? -2.309 39.75 24.594 1 96.81 34 ARG B N 1
ATOM 3066 C CA . ARG B 1 34 ? -2.572 41.062 25.141 1 96.81 34 ARG B CA 1
ATOM 3067 C C . ARG B 1 34 ? -3.883 41.094 25.922 1 96.81 34 ARG B C 1
ATOM 3069 O O . ARG B 1 34 ? -4.875 40.5 25.484 1 96.81 34 ARG B O 1
ATOM 3076 N N . ASN B 1 35 ? -3.824 41.688 27.031 1 96.5 35 ASN B N 1
ATOM 3077 C CA . ASN B 1 35 ? -5.039 41.969 27.797 1 96.5 35 ASN B CA 1
ATOM 3078 C C . ASN B 1 35 ? -5.281 43.469 27.906 1 96.5 35 ASN B C 1
ATOM 3080 O O . ASN B 1 35 ? -4.332 44.281 27.938 1 96.5 35 ASN B O 1
ATOM 3084 N N . LEU B 1 36 ? -6.551 43.812 27.938 1 96.81 36 LEU B N 1
ATOM 3085 C CA . LEU B 1 36 ? -6.926 45.219 28.047 1 96.81 36 LEU B CA 1
ATOM 3086 C C . LEU B 1 36 ? -6.918 45.656 29.5 1 96.81 36 LEU B C 1
ATOM 3088 O O . LEU B 1 36 ? -7.328 44.906 30.391 1 96.81 36 LEU B O 1
ATOM 3092 N N . ALA B 1 37 ? -6.504 46.906 29.656 1 95.12 37 ALA B N 1
ATOM 3093 C CA . ALA B 1 37 ? -6.504 47.469 31 1 95.12 37 ALA B CA 1
ATOM 3094 C C . ALA B 1 37 ? -7.93 47.781 31.469 1 95.12 37 ALA B C 1
ATOM 3096 O O . ALA B 1 37 ? -8.766 48.219 30.688 1 95.12 37 ALA B O 1
ATOM 3097 N N . GLY B 1 38 ? -8.195 47.469 32.75 1 91.94 38 GLY B N 1
ATOM 3098 C CA . GLY B 1 38 ? -9.461 47.844 33.375 1 91.94 38 GLY B CA 1
ATOM 3099 C C . GLY B 1 38 ? -10.562 46.844 33.125 1 91.94 38 GLY B C 1
ATOM 3100 O O . GLY B 1 38 ? -11.711 47.062 33.531 1 91.94 38 GLY B O 1
ATOM 3101 N N . ILE B 1 39 ? -10.297 45.875 32.375 1 93.5 39 ILE B N 1
ATOM 3102 C CA . ILE B 1 39 ? -11.258 44.812 32.125 1 93.5 39 ILE B CA 1
ATOM 3103 C C . ILE B 1 39 ? -10.742 43.5 32.75 1 93.5 39 ILE B C 1
ATOM 3105 O O . ILE B 1 39 ? -9.555 43.188 32.625 1 93.5 39 ILE B O 1
ATOM 3109 N N . PRO B 1 40 ? -11.633 42.781 33.375 1 92.31 40 PRO B N 1
ATOM 3110 C CA . PRO B 1 40 ? -11.172 41.5 33.906 1 92.31 40 PRO B CA 1
ATOM 3111 C C . PRO B 1 40 ? -10.648 40.562 32.812 1 92.31 40 PRO B C 1
ATOM 3113 O O . PRO B 1 40 ? -11.172 40.562 31.703 1 92.31 40 PRO B O 1
ATOM 3116 N N . PHE B 1 41 ? -9.727 39.844 33.25 1 91.12 41 PHE B N 1
ATOM 3117 C CA . PHE B 1 41 ? -9.195 38.875 32.281 1 91.12 41 PHE B CA 1
ATOM 3118 C C . PHE B 1 41 ? -10.242 37.844 31.922 1 91.12 41 PHE B C 1
ATOM 3120 O O . PHE B 1 41 ? -11.242 37.688 32.625 1 91.12 41 PHE B O 1
ATOM 3127 N N . PRO B 1 42 ? -10.039 37.156 30.875 1 86 42 PRO B N 1
ATOM 3128 C CA . PRO B 1 42 ? -11.109 36.375 30.266 1 86 42 PRO B CA 1
ATOM 3129 C C . PRO B 1 42 ? -11.68 35.312 31.219 1 86 42 PRO B C 1
ATOM 3131 O O . PRO B 1 42 ? -12.883 35.031 31.172 1 86 42 PRO B O 1
ATOM 3134 N N . HIS B 1 43 ? -10.867 34.688 32.062 1 83 43 HIS B N 1
ATOM 3135 C CA . HIS B 1 43 ? -11.383 33.656 32.938 1 83 43 HIS B CA 1
ATOM 3136 C C . HIS B 1 43 ? -12.43 34.219 33.906 1 83 43 HIS B C 1
ATOM 3138 O O . HIS B 1 43 ? -13.195 33.438 34.5 1 83 43 HIS B O 1
ATOM 3144 N N . LEU B 1 44 ? -12.469 35.5 33.969 1 83.75 44 LEU B N 1
ATOM 3145 C CA . LEU B 1 44 ? -13.414 36.156 34.875 1 83.75 44 LEU B CA 1
ATOM 3146 C C . LEU B 1 44 ? -14.383 37.031 34.062 1 83.75 44 LEU B C 1
ATOM 3148 O O . LEU B 1 44 ? -15.109 37.844 34.656 1 83.75 44 LEU B O 1
ATOM 3152 N N . LEU B 1 45 ? -14.375 36.844 32.812 1 87.31 45 LEU B N 1
ATOM 3153 C CA . LEU B 1 45 ? -15.156 37.719 31.969 1 87.31 45 LEU B CA 1
ATOM 3154 C C . LEU B 1 45 ? -16.625 37.344 31.984 1 87.31 45 LEU B C 1
ATOM 3156 O O . LEU B 1 45 ? -16.953 36.188 31.719 1 87.31 45 LEU B O 1
ATOM 3160 N N . ASN B 1 46 ? -17.484 38.188 32.281 1 90.06 46 ASN B N 1
ATOM 3161 C CA . ASN B 1 46 ? -18.922 37.969 32.094 1 90.06 46 ASN B CA 1
ATOM 3162 C C . ASN B 1 46 ? -19.344 38.406 30.672 1 90.06 46 ASN B C 1
ATOM 3164 O O . ASN B 1 46 ? -18.5 38.812 29.875 1 90.06 46 ASN B O 1
ATOM 3168 N N . LYS B 1 47 ? -20.594 38.25 30.359 1 92.06 47 LYS B N 1
ATOM 3169 C CA . LYS B 1 47 ? -21.094 38.5 29.016 1 92.06 47 LYS B CA 1
ATOM 3170 C C . LYS B 1 47 ? -20.938 39.969 28.641 1 92.06 47 LYS B C 1
ATOM 3172 O O . LYS B 1 47 ? -20.5 40.281 27.547 1 92.06 47 LYS B O 1
ATOM 3177 N N . GLU B 1 48 ? -21.203 40.781 29.5 1 92.69 48 GLU B N 1
ATOM 3178 C CA . GLU B 1 48 ? -21.141 42.188 29.25 1 92.69 48 GLU B CA 1
ATOM 3179 C C . GLU B 1 48 ? -19.719 42.656 28.922 1 92.69 48 GLU B C 1
ATOM 3181 O O . GLU B 1 48 ? -19.484 43.344 27.938 1 92.69 48 GLU B O 1
ATOM 3186 N N . ASN B 1 49 ? -18.828 42.25 29.766 1 93.81 49 ASN B N 1
ATOM 3187 C CA . ASN B 1 49 ? -17.438 42.625 29.562 1 93.81 49 ASN B CA 1
ATOM 3188 C C . ASN B 1 49 ? -16.859 42 28.297 1 93.81 49 ASN B C 1
ATOM 3190 O O . ASN B 1 49 ? -16.016 42.594 27.625 1 93.81 49 ASN B O 1
ATOM 3194 N N . SER B 1 50 ? -17.312 40.844 28.078 1 95.5 50 SER B N 1
ATOM 3195 C CA . SER B 1 50 ? -16.859 40.188 26.844 1 95.5 50 SER B CA 1
ATOM 3196 C C . SER B 1 50 ? -17.266 41 25.609 1 95.5 50 SER B C 1
ATOM 3198 O O . SER B 1 50 ? -16.484 41.125 24.672 1 95.5 50 SER B O 1
ATOM 3200 N N . GLU B 1 51 ? -18.422 41.469 25.656 1 95.06 51 GLU B N 1
ATOM 3201 C CA . GLU B 1 51 ? -18.906 42.281 24.547 1 95.06 51 GLU B CA 1
ATOM 3202 C C . GLU B 1 51 ? -18.156 43.594 24.453 1 95.06 51 GLU B C 1
ATOM 3204 O O . GLU B 1 51 ? -17.938 44.125 23.359 1 95.06 51 GLU B O 1
ATOM 3209 N N . LYS B 1 52 ? -17.781 44.094 25.562 1 95.81 52 LYS B N 1
ATOM 3210 C CA . LYS B 1 52 ? -17 45.312 25.578 1 95.81 52 LYS B CA 1
ATOM 3211 C C . LYS B 1 52 ? -15.656 45.125 24.875 1 95.81 52 LYS B C 1
ATOM 3213 O O . LYS B 1 52 ? -15.211 46 24.125 1 95.81 52 LYS B O 1
ATOM 3218 N N . VAL B 1 53 ? -15.078 44 25.203 1 97.06 53 VAL B N 1
ATOM 3219 C CA . VAL B 1 53 ? -13.789 43.719 24.578 1 97.06 53 VAL B CA 1
ATOM 3220 C C . VAL B 1 53 ? -13.969 43.594 23.062 1 97.06 53 VAL B C 1
ATOM 3222 O O . VAL B 1 53 ? -13.195 44.188 22.297 1 97.06 53 VAL B O 1
ATOM 3225 N N . ILE B 1 54 ? -14.953 42.844 22.625 1 96.75 54 ILE B N 1
ATOM 3226 C CA . ILE B 1 54 ? -15.211 42.656 21.203 1 96.75 54 ILE B CA 1
ATOM 3227 C C . ILE B 1 54 ? -15.469 44 20.516 1 96.75 54 ILE B C 1
ATOM 3229 O O . ILE B 1 54 ? -14.953 44.25 19.422 1 96.75 54 ILE B O 1
ATOM 3233 N N . HIS B 1 55 ? -16.219 44.781 21.156 1 95.81 55 HIS B N 1
ATOM 3234 C CA . HIS B 1 55 ? -16.516 46.094 20.609 1 95.81 55 HIS B CA 1
ATOM 3235 C C . HIS B 1 55 ? -15.266 46.969 20.516 1 95.81 55 HIS B C 1
ATOM 3237 O O . HIS B 1 55 ? -15.07 47.656 19.516 1 95.81 55 HIS B O 1
ATOM 3243 N N . ALA B 1 56 ? -14.492 46.938 21.547 1 95.75 56 ALA B N 1
ATOM 3244 C CA . ALA B 1 56 ? -13.242 47.688 21.531 1 95.75 56 ALA B CA 1
ATOM 3245 C C . ALA B 1 56 ? -12.344 47.25 20.375 1 95.75 56 ALA B C 1
ATOM 3247 O O . ALA B 1 56 ? -11.734 48.094 19.719 1 95.75 56 ALA B O 1
ATOM 3248 N N . VAL B 1 57 ? -12.266 45.969 20.156 1 96.06 57 VAL B N 1
ATOM 3249 C CA . VAL B 1 57 ? -11.445 45.438 19.078 1 96.06 57 VAL B CA 1
ATOM 3250 C C . VAL B 1 57 ? -12.016 45.875 17.719 1 96.06 57 VAL B C 1
ATOM 3252 O O . VAL B 1 57 ? -11.266 46.219 16.812 1 96.06 57 VAL B O 1
ATOM 3255 N N . ARG B 1 58 ? -13.305 45.75 17.578 1 94.44 58 ARG B N 1
ATOM 3256 C CA . ARG B 1 58 ? -13.961 46.188 16.344 1 94.44 58 ARG B CA 1
ATOM 3257 C C . ARG B 1 58 ? -13.602 47.656 16.031 1 94.44 58 ARG B C 1
ATOM 3259 O O . ARG B 1 58 ? -13.305 47.969 14.875 1 94.44 58 ARG B O 1
ATOM 3266 N N . LEU B 1 59 ? -13.609 48.469 17 1 93.12 59 LEU B N 1
ATOM 3267 C CA . LEU B 1 59 ? -13.258 49.875 16.828 1 93.12 59 LEU B CA 1
ATOM 3268 C C . LEU B 1 59 ? -11.797 50.031 16.438 1 93.12 59 LEU B C 1
ATOM 3270 O O . LEU B 1 59 ? -11.461 50.844 15.586 1 93.12 59 LEU B O 1
ATOM 3274 N N . ALA B 1 60 ? -11.023 49.281 17.078 1 93.44 60 ALA B N 1
ATOM 3275 C CA . ALA B 1 60 ? -9.586 49.344 16.828 1 93.44 60 ALA B CA 1
ATOM 3276 C C . ALA B 1 60 ? -9.258 48.969 15.383 1 93.44 60 ALA B C 1
ATOM 3278 O O . ALA B 1 60 ? -8.406 49.594 14.75 1 93.44 60 ALA B O 1
ATOM 3279 N N . ILE B 1 61 ? -9.891 47.938 14.805 1 92 61 ILE B N 1
ATOM 3280 C CA . ILE B 1 61 ? -9.531 47.469 13.469 1 92 61 ILE B CA 1
ATOM 3281 C C . ILE B 1 61 ? -10.195 48.344 12.414 1 92 61 ILE B C 1
ATOM 3283 O O . ILE B 1 61 ? -9.805 48.312 11.242 1 92 61 ILE B O 1
ATOM 3287 N N . SER B 1 62 ? -11.258 49 12.828 1 87.75 62 SER B N 1
ATOM 3288 C CA . SER B 1 62 ? -11.969 49.906 11.906 1 87.75 62 SER B CA 1
ATOM 3289 C C . SER B 1 62 ? -11.297 51.25 11.812 1 87.75 62 SER B C 1
ATOM 3291 O O . SER B 1 62 ? -11.648 52.062 10.961 1 87.75 62 SER B O 1
ATOM 3293 N N . ASN B 1 63 ? -10.461 51.438 12.758 1 83.94 63 ASN B N 1
ATOM 3294 C CA . ASN B 1 63 ? -9.734 52.688 12.711 1 83.94 63 ASN B CA 1
ATOM 3295 C C . ASN B 1 63 ? -8.953 52.844 11.406 1 83.94 63 ASN B C 1
ATOM 3297 O O . ASN B 1 63 ? -8.266 51.906 10.984 1 83.94 63 ASN B O 1
ATOM 3301 N N . LYS B 1 64 ? -9.102 53.906 10.688 1 76.38 64 LYS B N 1
ATOM 3302 C CA . LYS B 1 64 ? -8.562 54.156 9.352 1 76.38 64 LYS B CA 1
ATOM 3303 C C . LYS B 1 64 ? -7.059 53.906 9.312 1 76.38 64 LYS B C 1
ATOM 3305 O O . LYS B 1 64 ? -6.551 53.312 8.367 1 76.38 64 LYS B O 1
ATOM 3310 N N . GLU B 1 65 ? -6.398 54.438 10.305 1 73.69 65 GLU B N 1
ATOM 3311 C CA . GLU B 1 65 ? -4.949 54.25 10.336 1 73.69 65 GLU B CA 1
ATOM 3312 C C . GLU B 1 65 ? -4.578 52.781 10.453 1 73.69 65 GLU B C 1
ATOM 3314 O O . GLU B 1 65 ? -3.684 52.312 9.758 1 73.69 65 GLU B O 1
ATOM 3319 N N . ALA B 1 66 ? -5.316 52.094 11.289 1 73.81 66 ALA B N 1
ATOM 3320 C CA . ALA B 1 66 ? -5.055 50.656 11.5 1 73.81 66 ALA B CA 1
ATOM 3321 C C . ALA B 1 66 ? -5.422 49.844 10.258 1 73.81 66 ALA B C 1
ATOM 3323 O O . ALA B 1 66 ? -4.68 48.938 9.859 1 73.81 66 ALA B O 1
ATOM 3324 N N . SER B 1 67 ? -6.449 50.219 9.695 1 75.94 67 SER B N 1
ATOM 3325 C CA . SER B 1 67 ? -6.926 49.5 8.523 1 75.94 67 SER B CA 1
ATOM 3326 C C . SER B 1 67 ? -5.93 49.594 7.375 1 75.94 67 SER B C 1
ATOM 3328 O O . SER B 1 67 ? -5.719 48.625 6.652 1 75.94 67 SER B O 1
ATOM 3330 N N . GLU B 1 68 ? -5.398 50.75 7.234 1 74.62 68 GLU B N 1
ATOM 3331 C CA . GLU B 1 68 ? -4.426 50.938 6.164 1 74.62 68 GLU B CA 1
ATOM 3332 C C . GLU B 1 68 ? -3.141 50.156 6.43 1 74.62 68 GLU B C 1
ATOM 3334 O O . GLU B 1 68 ? -2.533 49.625 5.504 1 74.62 68 GLU B O 1
ATOM 3339 N N . LEU B 1 69 ? -2.861 50.062 7.664 1 67.88 69 LEU B N 1
ATOM 3340 C CA . LEU B 1 69 ? -1.614 49.406 8.055 1 67.88 69 LEU B CA 1
ATOM 3341 C C . LEU B 1 69 ? -1.769 47.906 8.062 1 67.88 69 LEU B C 1
ATOM 3343 O O . LEU B 1 69 ? -0.837 47.156 7.711 1 67.88 69 LEU B O 1
ATOM 3347 N N . LEU B 1 70 ? -2.908 47.469 8.414 1 75.31 70 LEU B N 1
ATOM 3348 C CA . LEU B 1 70 ? -3.078 46.062 8.766 1 75.31 70 LEU B CA 1
ATOM 3349 C C . LEU B 1 70 ? -3.701 45.281 7.617 1 75.31 70 LEU B C 1
ATOM 3351 O O . LEU B 1 70 ? -3.625 44.062 7.586 1 75.31 70 LEU B O 1
ATOM 3355 N N . GLY B 1 71 ? -4.113 46.094 6.617 1 75.12 71 GLY B N 1
ATOM 3356 C CA . GLY B 1 71 ? -4.875 45.438 5.559 1 75.12 71 GLY B CA 1
ATOM 3357 C C . GLY B 1 71 ? -6.312 45.156 5.949 1 75.12 71 GLY B C 1
ATOM 3358 O O . GLY B 1 71 ? -6.797 45.656 6.965 1 75.12 71 GLY B O 1
ATOM 3359 N N . GLY B 1 72 ? -7.062 44.5 5.07 1 82.06 72 GLY B N 1
ATOM 3360 C CA . GLY B 1 72 ? -8.477 44.219 5.277 1 82.06 72 GLY B CA 1
ATOM 3361 C C . GLY B 1 72 ? -8.742 43.188 6.344 1 82.06 72 GLY B C 1
ATOM 3362 O O . GLY B 1 72 ? -8.688 42 6.07 1 82.06 72 GLY B O 1
ATOM 3363 N N . LEU B 1 73 ? -8.898 43.625 7.672 1 88.5 73 LEU B N 1
ATOM 3364 C CA . LEU B 1 73 ? -9.242 42.781 8.805 1 88.5 73 LEU B CA 1
ATOM 3365 C C . LEU B 1 73 ? -10.75 42.719 9.008 1 88.5 73 LEU B C 1
ATOM 3367 O O . LEU B 1 73 ? -11.43 43.75 8.914 1 88.5 73 LEU B O 1
ATOM 3371 N N . GLU B 1 74 ? -11.203 41.562 9.133 1 90.12 74 GLU B N 1
ATOM 3372 C CA . GLU B 1 74 ? -12.633 41.375 9.359 1 90.12 74 GLU B CA 1
ATOM 3373 C C . GLU B 1 74 ? -12.891 40.625 10.664 1 90.12 74 GLU B C 1
ATOM 3375 O O . GLU B 1 74 ? -12.305 39.562 10.906 1 90.12 74 GLU B O 1
ATOM 3380 N N . LEU B 1 75 ? -13.758 41.219 11.461 1 94.44 75 LEU B N 1
ATOM 3381 C CA . LEU B 1 75 ? -14.125 40.594 12.719 1 94.44 75 LEU B CA 1
ATOM 3382 C C . LEU B 1 75 ? -15.398 39.75 12.562 1 94.44 75 LEU B C 1
ATOM 3384 O O . LEU B 1 75 ? -16.359 40.219 11.945 1 94.44 75 LEU B O 1
ATOM 3388 N N . SER B 1 76 ? -15.359 38.562 13.055 1 94.25 76 SER B N 1
ATOM 3389 C CA . SER B 1 76 ? -16.516 37.688 13.039 1 94.25 76 SER B CA 1
ATOM 3390 C C . SER B 1 76 ? -16.734 37.062 14.406 1 94.25 76 SER B C 1
ATOM 3392 O O . SER B 1 76 ? -15.805 36.531 15.023 1 94.25 76 SER B O 1
ATOM 3394 N N . SER B 1 77 ? -18 37.094 14.797 1 94.75 77 SER B N 1
ATOM 3395 C CA . SER B 1 77 ? -18.359 36.375 16.016 1 94.75 77 SER B CA 1
ATOM 3396 C C . SER B 1 77 ? -18.344 34.875 15.781 1 94.75 77 SER B C 1
ATOM 3398 O O . SER B 1 77 ? -18.828 34.375 14.758 1 94.75 77 SER B O 1
ATOM 3400 N N . LEU B 1 78 ? -17.781 34.094 16.734 1 95.12 78 LEU B N 1
ATOM 3401 C CA . LEU B 1 78 ? -17.719 32.656 16.578 1 95.12 78 LEU B CA 1
ATOM 3402 C C . LEU B 1 78 ? -19.125 32.031 16.688 1 95.12 78 LEU B C 1
ATOM 3404 O O . LEU B 1 78 ? -19.359 30.953 16.141 1 95.12 78 LEU B O 1
ATOM 3408 N N . GLY B 1 79 ? -19.969 32.75 17.375 1 93.31 79 GLY B N 1
ATOM 3409 C CA . GLY B 1 79 ? -21.344 32.281 17.531 1 93.31 79 GLY B CA 1
ATOM 3410 C C . GLY B 1 79 ? -22.094 32.25 16.219 1 93.31 79 GLY B C 1
ATOM 3411 O O . GLY B 1 79 ? -23.094 31.516 16.109 1 93.31 79 GLY B O 1
ATOM 3412 N N . GLU B 1 80 ? -21.641 33 15.25 1 92.5 80 GLU B N 1
ATOM 3413 C CA . GLU B 1 80 ? -22.312 33.062 13.953 1 92.5 80 GLU B CA 1
ATOM 3414 C C . GLU B 1 80 ? -21.859 31.906 13.047 1 92.5 80 GLU B C 1
ATOM 3416 O O . GLU B 1 80 ? -22.469 31.656 12.008 1 92.5 80 GLU B O 1
ATOM 3421 N N . LEU B 1 81 ? -20.844 31.219 13.453 1 94 81 LEU B N 1
ATOM 3422 C CA . LEU B 1 81 ? -20.312 30.125 12.656 1 94 81 LEU B CA 1
ATOM 3423 C C . LEU B 1 81 ? -20.859 28.781 13.148 1 94 81 LEU B C 1
ATOM 3425 O O . LEU B 1 81 ? -21.125 28.609 14.336 1 94 81 LEU B O 1
ATOM 3429 N N . SER B 1 82 ? -21.062 27.859 12.234 1 94.38 82 SER B N 1
ATOM 3430 C CA . SER B 1 82 ? -21.438 26.5 12.625 1 94.38 82 SER B CA 1
ATOM 3431 C C . SER B 1 82 ? -20.266 25.797 13.312 1 94.38 82 SER B C 1
ATOM 3433 O O . SER B 1 82 ? -19.125 26.219 13.195 1 94.38 82 SER B O 1
ATOM 3435 N N . PRO B 1 83 ? -20.578 24.734 14.016 1 94.69 83 PRO B N 1
ATOM 3436 C CA . PRO B 1 83 ? -19.5 23.969 14.648 1 94.69 83 PRO B CA 1
ATOM 3437 C C . PRO B 1 83 ? -18.453 23.469 13.648 1 94.69 83 PRO B C 1
ATOM 3439 O O . PRO B 1 83 ? -17.25 23.5 13.938 1 94.69 83 PRO B O 1
ATOM 3442 N N . LEU B 1 84 ? -18.875 23.109 12.492 1 94.69 84 LEU B N 1
ATOM 3443 C CA . LEU B 1 84 ? -17.969 22.656 11.453 1 94.69 84 LEU B CA 1
ATOM 3444 C C . LEU B 1 84 ? -17.047 23.766 10.992 1 94.69 84 LEU B C 1
ATOM 3446 O O . LEU B 1 84 ? -15.844 23.562 10.828 1 94.69 84 LEU B O 1
ATOM 3450 N N . GLU B 1 85 ? -17.625 24.828 10.844 1 95.12 85 GLU B N 1
ATOM 3451 C CA . GLU B 1 85 ? -16.844 25.969 10.367 1 95.12 85 GLU B CA 1
ATOM 3452 C C . GLU B 1 85 ? -15.797 26.391 11.383 1 95.12 85 GLU B C 1
ATOM 3454 O O . GLU B 1 85 ? -14.656 26.703 11.023 1 95.12 85 GLU B O 1
ATOM 3459 N N . ARG B 1 86 ? -16.156 26.453 12.641 1 96.5 86 ARG B N 1
ATOM 3460 C CA . ARG B 1 86 ? -15.195 26.781 13.688 1 96.5 86 ARG B CA 1
ATOM 3461 C C . ARG B 1 86 ? -14.047 25.781 13.711 1 96.5 86 ARG B C 1
ATOM 3463 O O . ARG B 1 86 ? -12.883 26.172 13.844 1 96.5 86 ARG B O 1
ATOM 3470 N N . GLN B 1 87 ? -14.422 24.516 13.5 1 96 87 GLN B N 1
ATOM 3471 C CA . GLN B 1 87 ? -13.406 23.469 13.508 1 96 87 GLN B CA 1
ATOM 3472 C C . GLN B 1 87 ? -12.461 23.609 12.32 1 96 87 GLN B C 1
ATOM 3474 O O . GLN B 1 87 ? -11.266 23.328 12.43 1 96 87 GLN B O 1
ATOM 3479 N N . ILE B 1 88 ? -12.961 24 11.203 1 96.19 88 ILE B N 1
ATOM 3480 C CA . ILE B 1 88 ? -12.141 24.203 10.016 1 96.19 88 ILE B CA 1
ATOM 3481 C C . ILE B 1 88 ? -11.109 25.297 10.273 1 96.19 88 ILE B C 1
ATOM 3483 O O . ILE B 1 88 ? -9.961 25.188 9.852 1 96.19 88 ILE B O 1
ATOM 3487 N N . LEU B 1 89 ? -11.5 26.312 10.977 1 96.38 89 LEU B N 1
ATOM 3488 C CA . LEU B 1 89 ? -10.57 27.375 11.328 1 96.38 89 LEU B CA 1
ATOM 3489 C C . LEU B 1 89 ? -9.438 26.844 12.195 1 96.38 89 LEU B C 1
ATOM 3491 O O . LEU B 1 89 ? -8.289 27.281 12.07 1 96.38 89 LEU B O 1
ATOM 3495 N N . VAL B 1 90 ? -9.758 25.922 13.062 1 95.69 90 VAL B N 1
ATOM 3496 C CA . VAL B 1 90 ? -8.75 25.281 13.906 1 95.69 90 VAL B CA 1
ATOM 3497 C C . VAL B 1 90 ? -7.785 24.469 13.031 1 95.69 90 VAL B C 1
ATOM 3499 O O . VAL B 1 90 ? -6.566 24.609 13.156 1 95.69 90 VAL B O 1
ATOM 3502 N N . ASP B 1 91 ? -8.398 23.688 12.094 1 94.12 91 ASP B N 1
ATOM 3503 C CA . ASP B 1 91 ? -7.613 22.812 11.242 1 94.12 91 ASP B CA 1
ATOM 3504 C C . ASP B 1 91 ? -6.676 23.609 10.336 1 94.12 91 ASP B C 1
ATOM 3506 O O . ASP B 1 91 ? -5.59 23.141 9.992 1 94.12 91 ASP B O 1
ATOM 3510 N N . LYS B 1 92 ? -7.074 24.797 10.07 1 95.44 92 LYS B N 1
ATOM 3511 C CA . LYS B 1 92 ? -6.27 25.688 9.234 1 95.44 92 LYS B CA 1
ATOM 3512 C C . LYS B 1 92 ? -5.25 26.453 10.07 1 95.44 92 LYS B C 1
ATOM 3514 O O . LYS B 1 92 ? -4.445 27.219 9.531 1 95.44 92 LYS B O 1
ATOM 3519 N N . HIS B 1 93 ? -5.309 26.312 11.398 1 94.44 93 HIS B N 1
ATOM 3520 C CA . HIS B 1 93 ? -4.426 26.938 12.375 1 94.44 93 HIS B CA 1
ATOM 3521 C C . HIS B 1 93 ? -4.695 28.438 12.477 1 94.44 93 HIS B C 1
ATOM 3523 O O . HIS B 1 93 ? -3.793 29.219 12.797 1 94.44 93 HIS B O 1
ATOM 3529 N N . LEU B 1 94 ? -5.906 28.797 12.156 1 95.88 94 LEU B N 1
ATOM 3530 C CA . LEU B 1 94 ? -6.281 30.203 12.234 1 95.88 94 LEU B CA 1
ATOM 3531 C C . LEU B 1 94 ? -6.777 30.562 13.625 1 95.88 94 LEU B C 1
ATOM 3533 O O . LEU B 1 94 ? -6.742 31.734 14.023 1 95.88 94 LEU B O 1
ATOM 3537 N N . ILE B 1 95 ? -7.25 29.578 14.312 1 96.06 95 ILE B N 1
ATOM 3538 C CA . ILE B 1 95 ? -7.641 29.75 15.703 1 96.06 95 ILE B CA 1
ATOM 3539 C C . ILE B 1 95 ? -7.199 28.531 16.516 1 96.06 95 ILE B C 1
ATOM 3541 O O . ILE B 1 95 ? -6.785 27.516 15.961 1 96.06 95 ILE B O 1
ATOM 3545 N N . SER B 1 96 ? -7.203 28.672 17.812 1 94.81 96 SER B N 1
ATOM 3546 C CA . SER B 1 96 ? -6.863 27.578 18.703 1 94.81 96 SER B CA 1
ATOM 3547 C C . SER B 1 96 ? -8.094 26.734 19.047 1 94.81 96 SER B C 1
ATOM 3549 O O . SER B 1 96 ? -9.219 27.219 18.969 1 94.81 96 SER B O 1
ATOM 3551 N N . PRO B 1 97 ? -7.844 25.5 19.406 1 93.69 97 PRO B N 1
ATOM 3552 C CA . PRO B 1 97 ? -8.969 24.703 19.906 1 93.69 97 PRO B CA 1
ATOM 3553 C C . PRO B 1 97 ? -9.648 25.328 21.125 1 93.69 97 PRO B C 1
ATOM 3555 O O . PRO B 1 97 ? -10.867 25.203 21.281 1 93.69 97 PRO B O 1
ATOM 3558 N N . ASP B 1 98 ? -8.938 26 21.875 1 91.69 98 ASP B N 1
ATOM 3559 C CA . ASP B 1 98 ? -9.453 26.594 23.109 1 91.69 98 ASP B CA 1
ATOM 3560 C C . ASP B 1 98 ? -10.484 27.688 22.812 1 91.69 98 ASP B C 1
ATOM 3562 O O . ASP B 1 98 ? -11.367 27.938 23.625 1 91.69 98 ASP B O 1
ATOM 3566 N N . LEU B 1 99 ? -10.344 28.297 21.703 1 94.94 99 LEU B N 1
ATOM 3567 C CA . LEU B 1 99 ? -11.273 29.359 21.344 1 94.94 99 LEU B CA 1
ATOM 3568 C C . LEU B 1 99 ? -12.68 28.797 21.125 1 94.94 99 LEU B C 1
ATOM 3570 O O . LEU B 1 99 ? -13.656 29.547 21.109 1 94.94 99 LEU B O 1
ATOM 3574 N N . LEU B 1 100 ? -12.773 27.516 20.938 1 94.5 100 LEU B N 1
ATOM 3575 C CA . LEU B 1 100 ? -14.062 26.875 20.703 1 94.5 100 LEU B CA 1
ATOM 3576 C C . LEU B 1 100 ? -14.875 26.797 21.984 1 94.5 100 LEU B C 1
ATOM 3578 O O . LEU B 1 100 ? -16.094 26.656 21.938 1 94.5 100 LEU B O 1
ATOM 3582 N N . ASN B 1 101 ? -14.18 26.859 23.094 1 92.56 101 ASN B N 1
ATOM 3583 C CA . ASN B 1 101 ? -14.883 26.844 24.359 1 92.56 101 ASN B CA 1
ATOM 3584 C C . ASN B 1 101 ? -15.617 28.156 24.609 1 92.56 101 ASN B C 1
ATOM 3586 O O . ASN B 1 101 ? -15.039 29.234 24.453 1 92.56 101 ASN B O 1
ATOM 3590 N N . ASP B 1 102 ? -16.859 28.125 25.016 1 92.12 102 ASP B N 1
ATOM 3591 C CA . ASP B 1 102 ? -17.656 29.312 25.234 1 92.12 102 ASP B CA 1
ATOM 3592 C C . ASP B 1 102 ? -17.609 30.25 24.031 1 92.12 102 ASP B C 1
ATOM 3594 O O . ASP B 1 102 ? -17.375 31.453 24.188 1 92.12 102 ASP B O 1
ATOM 3598 N N . PHE B 1 103 ? -17.781 29.719 22.922 1 94.31 103 PHE B N 1
ATOM 3599 C CA . PHE B 1 103 ? -17.578 30.406 21.656 1 94.31 103 PHE B CA 1
ATOM 3600 C C . PHE B 1 103 ? -18.562 31.578 21.516 1 94.31 103 PHE B C 1
ATOM 3602 O O . PHE B 1 103 ? -18.312 32.5 20.75 1 94.31 103 PHE B O 1
ATOM 3609 N N . GLN B 1 104 ? -19.656 31.625 22.219 1 93.38 104 GLN B N 1
ATOM 3610 C CA . GLN B 1 104 ? -20.672 32.688 22.109 1 93.38 104 GLN B CA 1
ATOM 3611 C C . GLN B 1 104 ? -20.109 34.031 22.531 1 93.38 104 GLN B C 1
ATOM 3613 O O . GLN B 1 104 ? -20.656 35.062 22.156 1 93.38 104 GLN B O 1
ATOM 3618 N N . ARG B 1 105 ? -19.109 34.031 23.297 1 94.44 105 ARG B N 1
ATOM 3619 C CA . ARG B 1 105 ? -18.531 35.281 23.812 1 94.44 105 ARG B CA 1
ATOM 3620 C C . ARG B 1 105 ? -17.203 35.562 23.156 1 94.44 105 ARG B C 1
ATOM 3622 O O . ARG B 1 105 ? -16.391 36.344 23.672 1 94.44 105 ARG B O 1
ATOM 3629 N N . LYS B 1 106 ? -16.953 34.875 22.141 1 96.44 106 LYS B N 1
ATOM 3630 C CA . LYS B 1 106 ? -15.633 34.969 21.516 1 96.44 106 LYS B CA 1
ATOM 3631 C C . LYS B 1 106 ? -15.75 35.375 20.047 1 96.44 106 LYS B C 1
ATOM 3633 O O . LYS B 1 106 ? -16.828 35.281 19.453 1 96.44 106 LYS B O 1
ATOM 3638 N N . ALA B 1 107 ? -14.672 35.875 19.469 1 96.94 107 ALA B N 1
ATOM 3639 C CA . ALA B 1 107 ? -14.617 36.312 18.078 1 96.94 107 ALA B CA 1
ATOM 3640 C C . ALA B 1 107 ? -13.234 36.094 17.484 1 96.94 107 ALA B C 1
ATOM 3642 O O . ALA B 1 107 ? -12.289 35.75 18.203 1 96.94 107 ALA B O 1
ATOM 3643 N N . VAL B 1 108 ? -13.195 36.188 16.219 1 97.12 108 VAL B N 1
ATOM 3644 C CA . VAL B 1 108 ? -11.922 36.094 15.508 1 97.12 108 VAL B CA 1
ATOM 3645 C C . VAL B 1 108 ? -11.836 37.188 14.438 1 97.12 108 VAL B C 1
ATOM 3647 O O . VAL B 1 108 ? -12.836 37.5 13.797 1 97.12 108 VAL B O 1
ATOM 3650 N N . VAL B 1 109 ? -10.711 37.812 14.375 1 95.75 109 VAL B N 1
ATOM 3651 C CA . VAL B 1 109 ? -10.398 38.75 13.297 1 95.75 109 VAL B CA 1
ATOM 3652 C C . VAL B 1 109 ? -9.445 38.062 12.297 1 95.75 109 VAL B C 1
ATOM 3654 O O . VAL B 1 109 ? -8.398 37.562 12.68 1 95.75 109 VAL B O 1
ATOM 3657 N N . LEU B 1 110 ? -9.82 38.062 11.031 1 94.75 110 LEU B N 1
ATOM 3658 C CA . LEU B 1 110 ? -8.977 37.469 10 1 94.75 110 LEU B CA 1
ATOM 3659 C C . LEU B 1 110 ? -8.633 38.5 8.922 1 94.75 110 LEU B C 1
ATOM 3661 O O . LEU B 1 110 ? -9.484 39.312 8.523 1 94.75 110 LEU B O 1
ATOM 3665 N N . ARG B 1 111 ? -7.379 38.5 8.594 1 92.81 111 ARG B N 1
ATOM 3666 C CA . ARG B 1 111 ? -7.012 39.219 7.379 1 92.81 111 ARG B CA 1
ATOM 3667 C C . ARG B 1 111 ? -7.406 38.438 6.133 1 92.81 111 ARG B C 1
ATOM 3669 O O . ARG B 1 111 ? -7.457 37.188 6.16 1 92.81 111 ARG B O 1
ATOM 3676 N N . GLU B 1 112 ? -7.578 39.062 5.02 1 87.25 112 GLU B N 1
ATOM 3677 C CA . GLU B 1 112 ? -8.086 38.438 3.795 1 87.25 112 GLU B CA 1
ATOM 3678 C C . GLU B 1 112 ? -7.176 37.312 3.32 1 87.25 112 GLU B C 1
ATOM 3680 O O . GLU B 1 112 ? -7.652 36.281 2.805 1 87.25 112 GLU B O 1
ATOM 3685 N N . ASP B 1 113 ? -5.898 37.469 3.463 1 89.06 113 ASP B N 1
ATOM 3686 C CA . ASP B 1 113 ? -4.953 36.469 2.969 1 89.06 113 ASP B CA 1
ATOM 3687 C C . ASP B 1 113 ? -4.652 35.406 4.039 1 89.06 113 ASP B C 1
ATOM 3689 O O . ASP B 1 113 ? -3.785 34.562 3.85 1 89.06 113 ASP B O 1
ATOM 3693 N N . GLU B 1 114 ? -5.301 35.5 5.188 1 93.25 114 GLU B N 1
ATOM 3694 C CA . GLU B 1 114 ? -5.242 34.531 6.289 1 93.25 114 GLU B CA 1
ATOM 3695 C C . GLU B 1 114 ? -3.844 34.469 6.891 1 93.25 114 GLU B C 1
ATOM 3697 O O . GLU B 1 114 ? -3.494 33.5 7.562 1 93.25 114 GLU B O 1
ATOM 3702 N N . VAL B 1 115 ? -3.057 35.531 6.684 1 94.88 115 VAL B N 1
ATOM 3703 C CA . VAL B 1 115 ? -1.718 35.625 7.258 1 94.88 115 VAL B CA 1
ATOM 3704 C C . VAL B 1 115 ? -1.807 36.031 8.719 1 94.88 115 VAL B C 1
ATOM 3706 O O . VAL B 1 115 ? -0.998 35.625 9.547 1 94.88 115 VAL B O 1
ATOM 3709 N N . VAL B 1 116 ? -2.824 36.875 8.992 1 96 116 VAL B N 1
ATOM 3710 C CA . VAL B 1 116 ? -3.021 37.406 10.336 1 96 116 VAL B CA 1
ATOM 3711 C C . VAL B 1 116 ? -4.367 36.938 10.883 1 96 116 VAL B C 1
ATOM 3713 O O . VAL B 1 116 ? -5.375 36.938 10.172 1 96 116 VAL B O 1
ATOM 3716 N N . SER B 1 117 ? -4.34 36.469 12.07 1 96.56 117 SER B N 1
ATOM 3717 C CA . SER B 1 117 ? -5.562 36.156 12.812 1 96.56 117 SER B CA 1
ATOM 3718 C C . SER B 1 117 ? -5.469 36.688 14.242 1 96.56 117 SER B C 1
ATOM 3720 O O . SER B 1 117 ? -4.41 36.594 14.867 1 96.56 117 SER B O 1
ATOM 3722 N N . ILE B 1 118 ? -6.551 37.25 14.703 1 97 118 ILE B N 1
ATOM 3723 C CA . ILE B 1 118 ? -6.641 37.719 16.078 1 97 118 ILE B CA 1
ATOM 3724 C C . ILE B 1 118 ? -7.793 37.031 16.797 1 97 118 ILE B C 1
ATOM 3726 O O . ILE B 1 118 ? -8.953 37.188 16.422 1 97 118 ILE B O 1
ATOM 3730 N N . MET B 1 119 ? -7.441 36.219 17.734 1 97.88 119 MET B N 1
ATOM 3731 C CA . MET B 1 119 ? -8.461 35.562 18.562 1 97.88 119 MET B CA 1
ATOM 3732 C C . MET B 1 119 ? -8.867 36.469 19.734 1 97.88 119 MET B C 1
ATOM 3734 O O . MET B 1 119 ? -8.008 36.938 20.484 1 97.88 119 MET B O 1
ATOM 3738 N N . VAL B 1 120 ? -10.156 36.719 19.859 1 97.75 120 VAL B N 1
ATOM 3739 C CA . VAL B 1 120 ? -10.68 37.656 20.859 1 97.75 120 VAL B CA 1
ATOM 3740 C C . VAL B 1 120 ? -11.352 36.844 21.984 1 97.75 120 VAL B C 1
ATOM 3742 O O . VAL B 1 120 ? -12.227 36.031 21.719 1 97.75 120 VAL B O 1
ATOM 3745 N N . ASN B 1 121 ? -10.984 37.125 23.203 1 96.88 121 ASN B N 1
ATOM 3746 C CA . ASN B 1 121 ? -11.5 36.5 24.422 1 96.88 121 ASN B CA 1
ATOM 3747 C C . ASN B 1 121 ? -11.109 35.031 24.516 1 96.88 121 ASN B C 1
ATOM 3749 O O . ASN B 1 121 ? -11.93 34.188 24.891 1 96.88 121 ASN B O 1
ATOM 3753 N N . GLU B 1 122 ? -9.945 34.719 24.047 1 94.69 122 GLU B N 1
ATOM 3754 C CA . GLU B 1 122 ? -9.383 33.375 24.234 1 94.69 122 GLU B CA 1
ATOM 3755 C C . GLU B 1 122 ? -8.859 33.188 25.641 1 94.69 122 GLU B C 1
ATOM 3757 O O . GLU B 1 122 ? -9.578 33.406 26.625 1 94.69 122 GLU B O 1
ATOM 3762 N N . GLU B 1 123 ? -7.66 32.719 25.812 1 92.31 123 GLU B N 1
ATOM 3763 C CA . GLU B 1 123 ? -7.055 32.719 27.141 1 92.31 123 GLU B CA 1
ATOM 3764 C C . GLU B 1 123 ? -6.77 34.125 27.625 1 92.31 123 GLU B C 1
ATOM 3766 O O . GLU B 1 123 ? -6.852 34.406 28.828 1 92.31 123 GLU B O 1
ATOM 3771 N N . ASP B 1 124 ? -6.422 34.969 26.766 1 96.19 124 ASP B N 1
ATOM 3772 C CA . ASP B 1 124 ? -6.285 36.406 26.938 1 96.19 124 ASP B CA 1
ATOM 3773 C C . ASP B 1 124 ? -7.293 37.156 26.078 1 96.19 124 ASP B C 1
ATOM 3775 O O . ASP B 1 124 ? -7.961 36.594 25.219 1 96.19 124 ASP B O 1
ATOM 3779 N N . HIS B 1 125 ? -7.441 38.469 26.328 1 97.5 125 HIS B N 1
ATOM 3780 C CA . HIS B 1 125 ? -8.398 39.25 25.547 1 97.5 125 HIS B CA 1
ATOM 3781 C C . HIS B 1 125 ? -8.07 39.188 24.062 1 97.5 125 HIS B C 1
ATOM 3783 O O . HIS B 1 125 ? -8.969 39.125 23.219 1 97.5 125 HIS B O 1
ATOM 3789 N N . LEU B 1 126 ? -6.766 39.281 23.766 1 97.25 126 LEU B N 1
ATOM 3790 C CA . LEU B 1 126 ? -6.309 39.219 22.375 1 97.25 126 LEU B CA 1
ATOM 3791 C C . LEU B 1 126 ? -5.16 38.219 22.234 1 97.25 126 LEU B C 1
ATOM 3793 O O . LEU B 1 126 ? -4.211 38.25 23.031 1 97.25 126 LEU B O 1
ATOM 3797 N N . ARG B 1 127 ? -5.297 37.344 21.359 1 97.44 127 ARG B N 1
ATOM 3798 C CA . ARG B 1 127 ? -4.176 36.562 20.844 1 97.44 127 ARG B CA 1
ATOM 3799 C C . ARG B 1 127 ? -3.928 36.875 19.359 1 97.44 127 ARG B C 1
ATOM 3801 O O . ARG B 1 127 ? -4.656 36.406 18.5 1 97.44 127 ARG B O 1
ATOM 3808 N N . ILE B 1 128 ? -2.891 37.656 19.094 1 96.81 128 ILE B N 1
ATOM 3809 C CA . ILE B 1 128 ? -2.549 38.094 17.75 1 96.81 128 ILE B CA 1
ATOM 3810 C C . ILE B 1 128 ? -1.528 37.125 17.125 1 96.81 128 ILE B C 1
ATOM 3812 O O . ILE B 1 128 ? -0.472 36.875 17.703 1 96.81 128 ILE B O 1
ATOM 3816 N N . GLN B 1 129 ? -1.816 36.594 16 1 97.56 129 GLN B N 1
ATOM 3817 C CA . GLN B 1 129 ? -0.877 35.656 15.422 1 97.56 129 GLN B CA 1
ATOM 3818 C C . GLN B 1 129 ? -0.667 35.906 13.938 1 97.56 129 GLN B C 1
ATOM 3820 O O . GLN B 1 129 ? -1.529 36.5 13.273 1 97.56 129 GLN B O 1
ATOM 3825 N N . CYS B 1 130 ? 0.464 35.594 13.438 1 97.56 130 CYS B N 1
ATOM 3826 C CA . CYS B 1 130 ? 0.862 35.594 12.031 1 97.56 130 CYS B CA 1
ATOM 3827 C C . CYS B 1 130 ? 1.482 34.25 11.664 1 97.56 130 CYS B C 1
ATOM 3829 O O . CYS B 1 130 ? 2.34 33.719 12.383 1 97.56 130 CYS B O 1
ATOM 3831 N N . ILE B 1 131 ? 0.997 33.625 10.586 1 97.69 131 ILE B N 1
ATOM 3832 C CA . ILE B 1 131 ? 1.555 32.375 10.102 1 97.69 131 ILE B CA 1
ATOM 3833 C C . ILE B 1 131 ? 2.014 32.531 8.648 1 97.69 131 ILE B C 1
ATOM 3835 O O . ILE B 1 131 ? 1.269 33.062 7.812 1 97.69 131 ILE B O 1
ATOM 3839 N N . LEU B 1 132 ? 3.23 32.219 8.359 1 98 132 LEU B N 1
ATOM 3840 C CA . LEU B 1 132 ? 3.848 32.375 7.047 1 98 132 LEU B CA 1
ATOM 3841 C C . LEU B 1 132 ? 4.477 31.047 6.598 1 98 132 LEU B C 1
ATOM 3843 O O . LEU B 1 132 ? 4.812 30.203 7.43 1 98 132 LEU B O 1
ATOM 3847 N N . PRO B 1 133 ? 4.633 30.828 5.293 1 97.56 133 PRO B N 1
ATOM 3848 C CA . PRO B 1 133 ? 5.277 29.594 4.816 1 97.56 133 PRO B CA 1
ATOM 3849 C C . PRO B 1 133 ? 6.785 29.594 5.051 1 97.56 133 PRO B C 1
ATOM 3851 O O . PRO B 1 133 ? 7.438 30.625 4.922 1 97.56 133 PRO B O 1
ATOM 3854 N N . GLY B 1 134 ? 7.293 28.422 5.348 1 97.75 134 GLY B N 1
ATOM 3855 C CA . GLY B 1 134 ? 8.727 28.281 5.496 1 97.75 134 GLY B CA 1
ATOM 3856 C C . GLY B 1 134 ? 9.273 28.938 6.75 1 97.75 134 GLY B C 1
ATOM 3857 O O . GLY B 1 134 ? 8.547 29.094 7.734 1 97.75 134 GLY B O 1
ATOM 3858 N N . LEU B 1 135 ? 10.57 29.219 6.719 1 98.31 135 LEU B N 1
ATOM 3859 C CA . LEU B 1 135 ? 11.25 29.812 7.867 1 98.31 135 LEU B CA 1
ATOM 3860 C C . LEU B 1 135 ? 11.273 31.328 7.77 1 98.31 135 LEU B C 1
ATOM 3862 O O . LEU B 1 135 ? 12.258 31.906 7.312 1 98.31 135 LEU B O 1
ATOM 3866 N N . GLN B 1 136 ? 10.18 31.922 8.25 1 98.44 136 GLN B N 1
ATOM 3867 C CA . GLN B 1 136 ? 10.031 33.375 8.164 1 98.44 136 GLN B CA 1
ATOM 3868 C C . GLN B 1 136 ? 9.609 33.969 9.508 1 98.44 136 GLN B C 1
ATOM 3870 O O . GLN B 1 136 ? 8.672 34.75 9.57 1 98.44 136 GLN B O 1
ATOM 3875 N N . LEU B 1 137 ? 10.312 33.594 10.547 1 98.44 137 LEU B N 1
ATOM 3876 C CA . LEU B 1 137 ? 9.938 34 11.891 1 98.44 137 LEU B CA 1
ATOM 3877 C C . LEU B 1 137 ? 10.125 35.5 12.055 1 98.44 137 LEU B C 1
ATOM 3879 O O . LEU B 1 137 ? 9.312 36.188 12.695 1 98.44 137 LEU B O 1
ATOM 3883 N N . LYS B 1 138 ? 11.219 36.062 11.523 1 98.44 138 LYS B N 1
ATOM 3884 C CA . LYS B 1 138 ? 11.445 37.5 11.633 1 98.44 138 LYS B CA 1
ATOM 3885 C C . LYS B 1 138 ? 10.344 38.312 10.922 1 98.44 138 LYS B C 1
ATOM 3887 O O . LYS B 1 138 ? 9.828 39.281 11.461 1 98.44 138 LYS B O 1
ATOM 3892 N N . GLU B 1 139 ? 10.055 37.844 9.727 1 97.94 139 GLU B N 1
ATOM 3893 C CA . GLU B 1 139 ? 8.984 38.5 8.961 1 97.94 139 GLU B CA 1
ATOM 3894 C C . GLU B 1 139 ? 7.648 38.375 9.688 1 97.94 139 GLU B C 1
ATOM 3896 O O . GLU B 1 139 ? 6.879 39.344 9.734 1 97.94 139 GLU B O 1
ATOM 3901 N N . ALA B 1 140 ? 7.363 37.25 10.219 1 98 140 ALA B N 1
ATOM 3902 C CA . ALA B 1 140 ? 6.121 37.031 10.961 1 98 140 ALA B CA 1
ATOM 3903 C C . ALA B 1 140 ? 6.047 37.969 12.172 1 98 140 ALA B C 1
ATOM 3905 O O . ALA B 1 140 ? 4.992 38.531 12.453 1 98 140 ALA B O 1
ATOM 3906 N N . TRP B 1 141 ? 7.129 38.094 12.859 1 97.81 141 TRP B N 1
ATOM 3907 C CA . TRP B 1 141 ? 7.184 39 14.008 1 97.81 141 TRP B CA 1
ATOM 3908 C C . TRP B 1 141 ? 6.938 40.438 13.578 1 97.81 141 TRP B C 1
ATOM 3910 O O . TRP B 1 141 ? 6.199 41.188 14.242 1 97.81 141 TRP B O 1
ATOM 3920 N N . ASP B 1 142 ? 7.586 40.812 12.516 1 96.94 142 ASP B N 1
ATOM 3921 C CA . ASP B 1 142 ? 7.398 42.188 12.016 1 96.94 142 ASP B CA 1
ATOM 3922 C C . ASP B 1 142 ? 5.922 42.469 11.75 1 96.94 142 ASP B C 1
ATOM 3924 O O . ASP B 1 142 ? 5.43 43.562 12.07 1 96.94 142 ASP B O 1
ATOM 3928 N N . VAL B 1 143 ? 5.258 41.5 11.172 1 95.56 143 VAL B N 1
ATOM 3929 C CA . VAL B 1 143 ? 3.84 41.656 10.875 1 95.56 143 VAL B CA 1
ATOM 3930 C C . VAL B 1 143 ? 3.049 41.781 12.172 1 95.56 143 VAL B C 1
ATOM 3932 O O . VAL B 1 143 ? 2.234 42.688 12.336 1 95.56 143 VAL B O 1
ATOM 3935 N N . VAL B 1 144 ? 3.264 40.875 13.133 1 96.38 144 VAL B N 1
ATOM 3936 C CA . VAL B 1 144 ? 2.551 40.875 14.406 1 96.38 144 VAL B CA 1
ATOM 3937 C C . VAL B 1 144 ? 2.793 42.188 15.141 1 96.38 144 VAL B C 1
ATOM 3939 O O . VAL B 1 144 ? 1.865 42.781 15.703 1 96.38 144 VAL B O 1
ATOM 3942 N N . ASN B 1 145 ? 4.023 42.594 15.125 1 94.88 145 ASN B N 1
ATOM 3943 C CA . ASN B 1 145 ? 4.395 43.844 15.805 1 94.88 145 ASN B CA 1
ATOM 3944 C C . ASN B 1 145 ? 3.652 45.031 15.227 1 94.88 145 ASN B C 1
ATOM 3946 O O . ASN B 1 145 ? 3.201 45.906 15.961 1 94.88 145 ASN B O 1
ATOM 3950 N N . ARG B 1 146 ? 3.545 45.062 13.961 1 94 146 ARG B N 1
ATOM 3951 C CA . ARG B 1 146 ? 2.818 46.156 13.297 1 94 146 ARG B CA 1
ATOM 3952 C C . ARG B 1 146 ? 1.34 46.125 13.672 1 94 146 ARG B C 1
ATOM 3954 O O . ARG B 1 146 ? 0.747 47.188 13.945 1 94 146 ARG B O 1
ATOM 3961 N N . VAL B 1 147 ? 0.793 44.969 13.617 1 93.94 147 VAL B N 1
ATOM 3962 C CA . VAL B 1 147 ? -0.613 44.812 13.977 1 93.94 147 VAL B CA 1
ATOM 3963 C C . VAL B 1 147 ? -0.825 45.219 15.43 1 93.94 147 VAL B C 1
ATOM 3965 O O . VAL B 1 147 ? -1.767 45.969 15.75 1 93.94 147 VAL B O 1
ATOM 3968 N N . ASP B 1 148 ? -0.007 44.75 16.281 1 93.94 148 ASP B N 1
ATOM 3969 C CA . ASP B 1 148 ? -0.061 45.062 17.703 1 93.94 148 ASP B CA 1
ATOM 3970 C C . ASP B 1 148 ? 0.008 46.562 17.953 1 93.94 148 ASP B C 1
ATOM 3972 O O . ASP B 1 148 ? -0.788 47.094 18.719 1 93.94 148 ASP B O 1
ATOM 3976 N N . ASP B 1 149 ? 0.945 47.219 17.328 1 91.44 149 ASP B N 1
ATOM 3977 C CA . ASP B 1 149 ? 1.107 48.688 17.453 1 91.44 149 ASP B CA 1
ATOM 3978 C C . ASP B 1 149 ? -0.138 49.406 16.953 1 91.44 149 ASP B C 1
ATOM 3980 O O . ASP B 1 149 ? -0.55 50.406 17.547 1 91.44 149 ASP B O 1
ATOM 3984 N N . GLY B 1 150 ? -0.605 48.938 15.883 1 90.44 150 GLY B N 1
ATOM 3985 C CA . GLY B 1 150 ? -1.816 49.531 15.352 1 90.44 150 GLY B CA 1
ATOM 3986 C C . GLY B 1 150 ? -2.996 49.438 16.297 1 90.44 150 GLY B C 1
ATOM 3987 O O . GLY B 1 150 ? -3.748 50.406 16.469 1 90.44 150 GLY B O 1
ATOM 3988 N N . LEU B 1 151 ? -3.182 48.312 16.906 1 93 151 LEU B N 1
ATOM 3989 C CA . LEU B 1 151 ? -4.289 48.094 17.828 1 93 151 LEU B CA 1
ATOM 3990 C C . LEU B 1 151 ? -4.113 48.938 19.094 1 93 151 LEU B C 1
ATOM 3992 O O . LEU B 1 151 ? -5.094 49.438 19.656 1 93 151 LEU B O 1
ATOM 3996 N N . GLU B 1 152 ? -2.908 49.062 19.469 1 90.94 152 GLU B N 1
ATOM 3997 C CA . GLU B 1 152 ? -2.58 49.781 20.703 1 90.94 152 GLU B CA 1
ATOM 3998 C C . GLU B 1 152 ? -2.936 51.25 20.594 1 90.94 152 GLU B C 1
ATOM 4000 O O . GLU B 1 152 ? -3.025 51.969 21.609 1 90.94 152 GLU B O 1
ATOM 4005 N N . LYS B 1 153 ? -3.078 51.75 19.453 1 88.94 153 LYS B N 1
ATOM 4006 C CA . LYS B 1 153 ? -3.482 53.156 19.266 1 88.94 153 LYS B CA 1
ATOM 4007 C C . LYS B 1 153 ? -4.887 53.375 19.812 1 88.94 153 LYS B C 1
ATOM 4009 O O . LYS B 1 153 ? -5.223 54.5 20.203 1 88.94 153 LYS B O 1
ATOM 4014 N N . THR B 1 154 ? -5.66 52.344 19.781 1 91.12 154 THR B N 1
ATOM 4015 C CA . THR B 1 154 ? -7.039 52.469 20.234 1 91.12 154 THR B CA 1
ATOM 4016 C C . THR B 1 154 ? -7.23 51.719 21.547 1 91.12 154 THR B C 1
ATOM 4018 O O . THR B 1 154 ? -7.988 52.156 22.422 1 91.12 154 THR B O 1
ATOM 4021 N N . LEU B 1 155 ? -6.547 50.656 21.719 1 94.88 155 LEU B N 1
ATOM 4022 C CA . LEU B 1 155 ? -6.711 49.781 22.875 1 94.88 155 LEU B CA 1
ATOM 4023 C C . LEU B 1 155 ? -5.668 50.062 23.938 1 94.88 155 LEU B C 1
ATOM 4025 O O . LEU B 1 155 ? -4.5 50.312 23.625 1 94.88 155 LEU B O 1
ATOM 4029 N N . ASP B 1 156 ? -6.121 50.094 25.172 1 95.56 156 ASP B N 1
ATOM 4030 C CA . ASP B 1 156 ? -5.207 50.25 26.297 1 95.56 156 ASP B CA 1
ATOM 4031 C C . ASP B 1 156 ? -4.848 48.875 26.891 1 95.56 156 ASP B C 1
ATOM 4033 O O . ASP B 1 156 ? -5.668 48.25 27.562 1 95.56 156 ASP B O 1
ATOM 4037 N N . TYR B 1 157 ? -3.627 48.5 26.703 1 96.12 157 TYR B N 1
ATOM 4038 C CA . TYR B 1 157 ? -3.191 47.188 27.141 1 96.12 157 TYR B CA 1
ATOM 4039 C C . TYR B 1 157 ? -2.824 47.219 28.625 1 96.12 157 TYR B C 1
ATOM 4041 O O . TYR B 1 157 ? -2.316 48.219 29.125 1 96.12 157 TYR B O 1
ATOM 4049 N N . ALA B 1 158 ? -3.109 46.125 29.266 1 94.19 158 ALA B N 1
ATOM 4050 C CA . ALA B 1 158 ? -2.584 45.906 30.609 1 94.19 158 ALA B CA 1
ATOM 4051 C C . ALA B 1 158 ? -1.075 45.688 30.578 1 94.19 158 ALA B C 1
ATOM 4053 O O . ALA B 1 158 ? -0.605 44.656 30.078 1 94.19 158 ALA B O 1
ATOM 4054 N N . PHE B 1 159 ? -0.327 46.594 31.062 1 93.06 159 PHE B N 1
ATOM 4055 C CA . PHE B 1 159 ? 1.127 46.594 30.969 1 93.06 159 PHE B CA 1
ATOM 4056 C C . PHE B 1 159 ? 1.768 47.062 32.25 1 93.06 159 PHE B C 1
ATOM 4058 O O . PHE B 1 159 ? 1.27 48 32.906 1 93.06 159 PHE B O 1
ATOM 4065 N N . SER B 1 160 ? 2.766 46.344 32.656 1 91.44 160 SER B N 1
ATOM 4066 C CA . SER B 1 160 ? 3.572 46.719 33.812 1 91.44 160 SER B CA 1
ATOM 4067 C C . SER B 1 160 ? 4.992 47.094 33.406 1 91.44 160 SER B C 1
ATOM 4069 O O . SER B 1 160 ? 5.637 46.375 32.656 1 91.44 160 SER B O 1
ATOM 4071 N N . GLU B 1 161 ? 5.5 48.156 33.875 1 89.31 161 GLU B N 1
ATOM 4072 C CA . GLU B 1 161 ? 6.859 48.562 33.562 1 89.31 161 GLU B CA 1
ATOM 4073 C C . GLU B 1 161 ? 7.887 47.562 34.094 1 89.31 161 GLU B C 1
ATOM 4075 O O . GLU B 1 161 ? 8.992 47.469 33.562 1 89.31 161 GLU B O 1
ATOM 4080 N N . LYS B 1 162 ? 7.504 46.844 35.031 1 89.19 162 LYS B N 1
ATOM 4081 C CA . LYS B 1 162 ? 8.43 45.938 35.688 1 89.19 162 LYS B CA 1
ATOM 4082 C C . LYS B 1 162 ? 8.469 44.594 34.969 1 89.19 162 LYS B C 1
ATOM 4084 O O . LYS B 1 162 ? 9.547 44 34.781 1 89.19 162 LYS B O 1
ATOM 4089 N N . VAL B 1 163 ? 7.289 44.156 34.531 1 88.31 163 VAL B N 1
ATOM 4090 C CA . VAL B 1 163 ? 7.293 42.75 34.094 1 88.31 163 VAL B CA 1
ATOM 4091 C C . VAL B 1 163 ? 6.801 42.656 32.656 1 88.31 163 VAL B C 1
ATOM 4093 O O . VAL B 1 163 ? 6.867 41.594 32.031 1 88.31 163 VAL B O 1
ATOM 4096 N N . GLY B 1 164 ? 6.312 43.781 32.125 1 90.31 164 GLY B N 1
ATOM 4097 C CA . GLY B 1 164 ? 5.863 43.781 30.734 1 90.31 164 GLY B CA 1
ATOM 4098 C C . GLY B 1 164 ? 4.363 43.594 30.594 1 90.31 164 GLY B C 1
ATOM 4099 O O . GLY B 1 164 ? 3.594 44.125 31.406 1 90.31 164 GLY B O 1
ATOM 4100 N N . TYR B 1 165 ? 3.965 42.969 29.547 1 92.5 165 TYR B N 1
ATOM 4101 C CA . TYR B 1 165 ? 2.543 42.75 29.312 1 92.5 165 TYR B CA 1
ATOM 4102 C C . TYR B 1 165 ? 1.969 41.75 30.297 1 92.5 165 TYR B C 1
ATOM 4104 O O . TYR B 1 165 ? 2.557 40.688 30.531 1 92.5 165 TYR B O 1
ATOM 4112 N N . LEU B 1 166 ? 0.846 42.062 30.844 1 92.44 166 LEU B N 1
ATOM 4113 C CA . LEU B 1 166 ? 0.179 41.188 31.797 1 92.44 166 LEU B CA 1
ATOM 4114 C C . LEU B 1 166 ? -0.755 40.219 31.078 1 92.44 166 LEU B C 1
ATOM 4116 O O . LEU B 1 166 ? -1.569 40.625 30.25 1 92.44 166 LEU B O 1
ATOM 4120 N N . THR B 1 167 ? -0.557 38.969 31.359 1 91.62 167 THR B N 1
ATOM 4121 C CA . THR B 1 167 ? -1.336 37.938 30.688 1 91.62 167 THR B CA 1
ATOM 4122 C C . THR B 1 167 ? -2.049 37.031 31.703 1 91.62 167 THR B C 1
ATOM 4124 O O . THR B 1 167 ? -1.775 37.125 32.906 1 91.62 167 THR B O 1
ATOM 4127 N N . SER B 1 168 ? -2.998 36.312 31.25 1 90.19 168 SER B N 1
ATOM 4128 C CA . SER B 1 168 ? -3.76 35.406 32.094 1 90.19 168 SER B CA 1
ATOM 4129 C C . SER B 1 168 ? -2.877 34.312 32.656 1 90.19 168 SER B C 1
ATOM 4131 O O . SER B 1 168 ? -3.008 33.938 33.812 1 90.19 168 SER B O 1
ATOM 4133 N N . CYS B 1 169 ? -2.049 33.75 31.844 1 86.44 169 CYS B N 1
ATOM 4134 C CA . CYS B 1 169 ? -1.074 32.75 32.281 1 86.44 169 CYS B CA 1
ATOM 4135 C C . CYS B 1 169 ? 0.239 33.406 32.688 1 86.44 169 CYS B C 1
ATOM 4137 O O . CYS B 1 169 ? 0.85 34.125 31.875 1 86.44 169 CYS B O 1
ATOM 4139 N N . PRO B 1 170 ? 0.733 33.156 33.781 1 83.62 170 PRO B N 1
ATOM 4140 C CA . PRO B 1 170 ? 1.947 33.781 34.312 1 83.62 170 PRO B CA 1
ATOM 4141 C C . PRO B 1 170 ? 3.174 33.5 33.438 1 83.62 170 PRO B C 1
ATOM 4143 O O . PRO B 1 170 ? 4.07 34.344 33.344 1 83.62 170 PRO B O 1
ATOM 4146 N N . THR B 1 171 ? 3.15 32.375 32.812 1 80.44 171 THR B N 1
ATOM 4147 C CA . THR B 1 171 ? 4.324 32 32.031 1 80.44 171 THR B CA 1
ATOM 4148 C C . THR B 1 171 ? 4.434 32.844 30.766 1 80.44 171 THR B C 1
ATOM 4150 O O . THR B 1 171 ? 5.477 32.844 30.109 1 80.44 171 THR B O 1
ATOM 4153 N N . ASN B 1 172 ? 3.389 33.5 30.469 1 85.06 172 ASN B N 1
ATOM 4154 C CA . ASN B 1 172 ? 3.387 34.312 29.25 1 85.06 172 ASN B CA 1
ATOM 4155 C C . ASN B 1 172 ? 3.678 35.781 29.562 1 85.06 172 ASN B C 1
ATOM 4157 O O . ASN B 1 172 ? 3.783 36.594 28.656 1 85.06 172 ASN B O 1
ATOM 4161 N N . VAL B 1 173 ? 3.746 36 30.938 1 88.19 173 VAL B N 1
ATOM 4162 C CA . VAL B 1 173 ? 4.02 37.375 31.312 1 88.19 173 VAL B CA 1
ATOM 4163 C C . VAL B 1 173 ? 5.359 37.812 30.734 1 88.19 173 VAL B C 1
ATOM 4165 O O . VAL B 1 173 ? 6.277 37 30.578 1 88.19 173 VAL B O 1
ATOM 4168 N N . GLY B 1 174 ? 5.492 39.062 30.5 1 91 174 GLY B N 1
ATOM 4169 C CA . GLY B 1 174 ? 6.672 39.562 29.812 1 91 174 GLY B CA 1
ATOM 4170 C C . GLY B 1 174 ? 6.383 40.062 28.406 1 91 174 GLY B C 1
ATOM 4171 O O . GLY B 1 174 ? 5.566 40.938 28.203 1 91 174 GLY B O 1
ATOM 4172 N N . THR B 1 175 ? 6.918 39.312 27.469 1 89.75 175 THR B N 1
ATOM 4173 C CA . THR B 1 175 ? 6.668 39.719 26.078 1 89.75 175 THR B CA 1
ATOM 4174 C C . THR B 1 175 ? 5.305 39.188 25.609 1 89.75 175 THR B C 1
ATOM 4176 O O . THR B 1 175 ? 4.715 39.75 24.688 1 89.75 175 THR B O 1
ATOM 4179 N N . GLY B 1 176 ? 4.848 38.062 26.234 1 92.25 176 GLY B N 1
ATOM 4180 C CA . GLY B 1 176 ? 3.615 37.438 25.812 1 92.25 176 GLY B CA 1
ATOM 4181 C C . GLY B 1 176 ? 3.715 36.781 24.453 1 92.25 176 GLY B C 1
ATOM 4182 O O . GLY B 1 176 ? 2.699 36.531 23.781 1 92.25 176 GLY B O 1
ATOM 4183 N N . MET B 1 177 ? 4.945 36.531 23.984 1 94.5 177 MET B N 1
ATOM 4184 C CA . MET B 1 177 ? 5.164 36.062 22.625 1 94.5 177 MET B CA 1
ATOM 4185 C C . MET B 1 177 ? 5.43 34.562 22.625 1 94.5 177 MET B C 1
ATOM 4187 O O . MET B 1 177 ? 6.188 34.062 23.469 1 94.5 177 MET B O 1
ATOM 4191 N N . ARG B 1 178 ? 4.809 33.844 21.781 1 94.5 178 ARG B N 1
ATOM 4192 C CA . ARG B 1 178 ? 5.148 32.469 21.438 1 94.5 178 ARG B CA 1
ATOM 4193 C C . ARG B 1 178 ? 5.473 32.344 19.953 1 94.5 178 ARG B C 1
ATOM 4195 O O . ARG B 1 178 ? 4.695 32.781 19.109 1 94.5 178 ARG B O 1
ATOM 4202 N N . ALA B 1 179 ? 6.648 31.938 19.672 1 96.69 179 ALA B N 1
ATOM 4203 C CA . ALA B 1 179 ? 7.082 31.672 18.297 1 96.69 179 ALA B CA 1
ATOM 4204 C C . ALA B 1 179 ? 7.258 30.172 18.062 1 96.69 179 ALA B C 1
ATOM 4206 O O . ALA B 1 179 ? 7.715 29.453 18.938 1 96.69 179 ALA B O 1
ATOM 4207 N N . SER B 1 180 ? 6.887 29.734 16.906 1 96.88 180 SER B N 1
ATOM 4208 C CA . SER B 1 180 ? 7.023 28.312 16.609 1 96.88 180 SER B CA 1
ATOM 4209 C C . SER B 1 180 ? 7.285 28.078 15.125 1 96.88 180 SER B C 1
ATOM 4211 O O . SER B 1 180 ? 7.02 28.938 14.297 1 96.88 180 SER B O 1
ATOM 4213 N N . VAL B 1 181 ? 7.879 26.984 14.82 1 97.31 181 VAL B N 1
ATOM 4214 C CA . VAL B 1 181 ? 8.031 26.484 13.461 1 97.31 181 VAL B CA 1
ATOM 4215 C C . VAL B 1 181 ? 7.457 25.078 13.352 1 97.31 181 VAL B C 1
ATOM 4217 O O . VAL B 1 181 ? 7.551 24.281 14.297 1 97.31 181 VAL B O 1
ATOM 4220 N N . MET B 1 182 ? 6.773 24.781 12.273 1 95.81 182 MET B N 1
ATOM 4221 C CA . MET B 1 182 ? 6.348 23.438 11.93 1 95.81 182 MET B CA 1
ATOM 4222 C C . MET B 1 182 ? 7.359 22.766 11 1 95.81 182 MET B C 1
ATOM 4224 O O . MET B 1 182 ? 7.668 23.297 9.93 1 95.81 182 MET B O 1
ATOM 4228 N N . ILE B 1 183 ? 7.812 21.641 11.383 1 96.44 183 ILE B N 1
ATOM 4229 C CA . ILE B 1 183 ? 8.93 21.031 10.672 1 96.44 183 ILE B CA 1
ATOM 4230 C C . ILE B 1 183 ? 8.617 19.578 10.359 1 96.44 183 ILE B C 1
ATOM 4232 O O . ILE B 1 183 ? 7.988 18.875 11.164 1 96.44 183 ILE B O 1
ATOM 4236 N N . HIS B 1 184 ? 9.008 19.109 9.164 1 96.94 184 HIS B N 1
ATOM 4237 C CA . HIS B 1 184 ? 8.828 17.75 8.688 1 96.94 184 HIS B CA 1
ATOM 4238 C C . HIS B 1 184 ? 10.109 16.938 8.867 1 96.94 184 HIS B C 1
ATOM 4240 O O . HIS B 1 184 ? 11.117 17.219 8.219 1 96.94 184 HIS B O 1
ATOM 4246 N N . LEU B 1 185 ? 10.078 15.805 9.695 1 97.31 185 LEU B N 1
ATOM 4247 C CA . LEU B 1 185 ? 11.328 15.172 10.102 1 97.31 185 LEU B CA 1
ATOM 4248 C C . LEU B 1 185 ? 11.281 13.672 9.859 1 97.31 185 LEU B C 1
ATOM 4250 O O . LEU B 1 185 ? 11.617 12.883 10.742 1 97.31 185 LEU B O 1
ATOM 4254 N N . PRO B 1 186 ? 10.961 13.203 8.664 1 97.5 186 PRO B N 1
ATOM 4255 C CA . PRO B 1 186 ? 10.922 11.758 8.414 1 97.5 186 PRO B CA 1
ATOM 4256 C C . PRO B 1 186 ? 12.312 11.133 8.367 1 97.5 186 PRO B C 1
ATOM 4258 O O . PRO B 1 186 ? 12.484 9.969 8.75 1 97.5 186 PRO B O 1
ATOM 4261 N N . GLY B 1 187 ? 13.312 11.867 7.836 1 97.81 187 GLY B N 1
ATOM 4262 C CA . GLY B 1 187 ? 14.672 11.344 7.75 1 97.81 187 GLY B CA 1
ATOM 4263 C C . GLY B 1 187 ? 15.242 10.945 9.094 1 97.81 187 GLY B C 1
ATOM 4264 O O . GLY B 1 187 ? 15.766 9.836 9.25 1 97.81 187 GLY B O 1
ATOM 4265 N N . LEU B 1 188 ? 15.156 11.891 10.008 1 97.75 188 LEU B N 1
ATOM 4266 C CA . LEU B 1 188 ? 15.656 11.625 11.352 1 97.75 188 LEU B CA 1
ATOM 4267 C C . LEU B 1 188 ? 14.914 10.445 11.984 1 97.75 188 LEU B C 1
ATOM 4269 O O . LEU B 1 188 ? 15.516 9.641 12.695 1 97.75 188 LEU B O 1
ATOM 4273 N N . LYS B 1 189 ? 13.625 10.375 11.734 1 96.12 189 LYS B N 1
ATOM 4274 C CA . LYS B 1 189 ? 12.844 9.258 12.258 1 96.12 189 LYS B CA 1
ATOM 4275 C C . LYS B 1 189 ? 13.312 7.93 11.672 1 96.12 189 LYS B C 1
ATOM 4277 O O . LYS B 1 189 ? 13.578 6.98 12.414 1 96.12 189 LYS B O 1
ATOM 4282 N N . LEU B 1 190 ? 13.398 7.859 10.383 1 96.38 190 LEU B N 1
ATOM 4283 C CA . LEU B 1 190 ? 13.789 6.641 9.688 1 96.38 190 LEU B CA 1
ATOM 4284 C C . LEU B 1 190 ? 15.203 6.223 10.086 1 96.38 190 LEU B C 1
ATOM 4286 O O . LEU B 1 190 ? 15.516 5.031 10.125 1 96.38 190 LEU B O 1
ATOM 4290 N N . ALA B 1 191 ? 16.047 7.18 10.375 1 96.69 191 ALA B N 1
ATOM 4291 C CA . ALA B 1 191 ? 17.422 6.922 10.789 1 96.69 191 ALA B CA 1
ATOM 4292 C C . ALA B 1 191 ? 17.5 6.594 12.273 1 96.69 191 ALA B C 1
ATOM 4294 O O . ALA B 1 191 ? 18.578 6.379 12.82 1 96.69 191 ALA B O 1
ATOM 4295 N N . LYS B 1 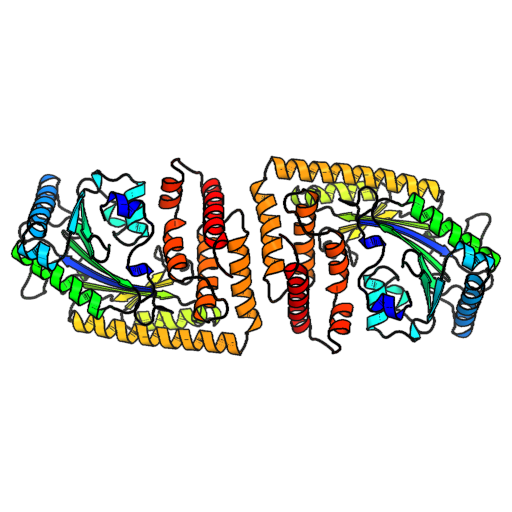192 ? 16.328 6.68 13.023 1 95.88 192 LYS B N 1
ATOM 4296 C CA . LYS B 1 192 ? 16.219 6.402 14.453 1 95.88 192 LYS B CA 1
ATOM 4297 C C . LYS B 1 192 ? 17.031 7.402 15.266 1 95.88 192 LYS B C 1
ATOM 4299 O O . LYS B 1 192 ? 17.656 7.035 16.266 1 95.88 192 LYS B O 1
ATOM 4304 N N . GLN B 1 193 ? 17.078 8.594 14.836 1 96.25 193 GLN B N 1
ATOM 4305 C CA . GLN B 1 193 ? 17.828 9.648 15.508 1 96.25 193 GLN B CA 1
ATOM 4306 C C . GLN B 1 193 ? 16.891 10.719 16.062 1 96.25 193 GLN B C 1
ATOM 4308 O O . GLN B 1 193 ? 17.328 11.633 16.766 1 96.25 193 GLN B O 1
ATOM 4313 N N . LEU B 1 194 ? 15.648 10.625 15.766 1 94.44 194 LEU B N 1
ATOM 4314 C CA . LEU B 1 194 ? 14.68 11.672 16.078 1 94.44 194 LEU B CA 1
ATOM 4315 C C . LEU B 1 194 ? 14.602 11.906 17.578 1 94.44 194 LEU B C 1
ATOM 4317 O O . LEU B 1 194 ? 14.609 13.047 18.047 1 94.44 194 LEU B O 1
ATOM 4321 N N . ALA B 1 195 ? 14.508 10.859 18.312 1 92.5 195 ALA B N 1
ATOM 4322 C CA . ALA B 1 195 ? 14.367 10.961 19.766 1 92.5 195 ALA B CA 1
ATOM 4323 C C . ALA B 1 195 ? 15.523 11.742 20.359 1 92.5 195 ALA B C 1
ATOM 4325 O O . ALA B 1 195 ? 15.328 12.586 21.25 1 92.5 195 ALA B O 1
ATOM 4326 N N . GLY B 1 196 ? 16.703 11.406 19.938 1 93.81 196 GLY B N 1
ATOM 4327 C CA . GLY B 1 196 ? 17.875 12.125 20.422 1 93.81 196 GLY B CA 1
ATOM 4328 C C . GLY B 1 196 ? 17.828 13.609 20.109 1 93.81 196 GLY B C 1
ATOM 4329 O O . GLY B 1 196 ? 18.141 14.438 20.969 1 93.81 196 GLY B O 1
ATOM 4330 N N . VAL B 1 197 ? 17.406 13.93 18.938 1 94.12 197 VAL B N 1
ATOM 4331 C CA . VAL B 1 197 ? 17.344 15.32 18.516 1 94.12 197 VAL B CA 1
ATOM 4332 C C . VAL B 1 197 ? 16.281 16.062 19.312 1 94.12 197 VAL B C 1
ATOM 4334 O O . VAL B 1 197 ? 16.516 17.188 19.781 1 94.12 197 VAL B O 1
ATOM 4337 N N . LEU B 1 198 ? 15.141 15.461 19.484 1 90.62 198 LEU B N 1
ATOM 4338 C CA . LEU B 1 198 ? 14.047 16.094 20.234 1 90.62 198 LEU B CA 1
ATOM 4339 C C . LEU B 1 198 ? 14.438 16.328 21.688 1 90.62 198 LEU B C 1
ATOM 4341 O O . LEU B 1 198 ? 14.086 17.359 22.266 1 90.62 198 LEU B O 1
ATOM 4345 N N . ASN B 1 199 ? 15.133 15.398 22.25 1 92.25 199 ASN B N 1
ATOM 4346 C CA . ASN B 1 199 ? 15.617 15.555 23.625 1 92.25 199 ASN B CA 1
ATOM 4347 C C . ASN B 1 199 ? 16.578 16.734 23.75 1 92.25 199 ASN B C 1
ATOM 4349 O O . ASN B 1 199 ? 16.531 17.484 24.734 1 92.25 199 ASN B O 1
ATOM 4353 N N . ALA B 1 200 ? 17.453 16.812 22.844 1 92.38 200 ALA B N 1
ATOM 4354 C CA . ALA B 1 200 ? 18.406 17.906 22.844 1 92.38 200 ALA B CA 1
ATOM 4355 C C . ALA B 1 200 ? 17.703 19.25 22.75 1 92.38 200 ALA B C 1
ATOM 4357 O O . ALA B 1 200 ? 18.094 20.219 23.422 1 92.38 200 ALA B O 1
ATOM 4358 N N . ILE B 1 201 ? 16.703 19.375 21.953 1 91.62 201 ILE B N 1
ATOM 4359 C CA . ILE B 1 201 ? 15.922 20.594 21.766 1 91.62 201 ILE B CA 1
ATOM 4360 C C . ILE B 1 201 ? 15.258 20.984 23.078 1 91.62 2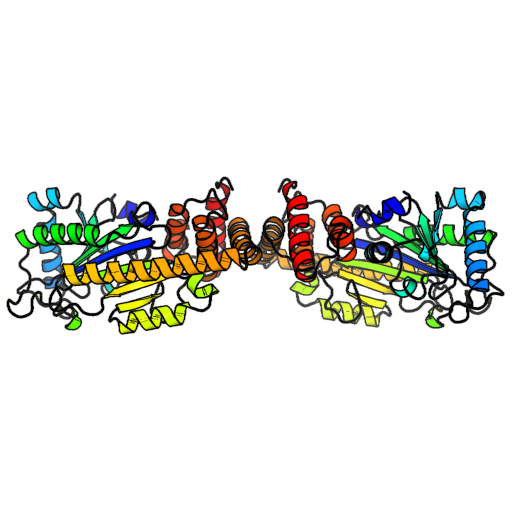01 ILE B C 1
ATOM 4362 O O . ILE B 1 201 ? 15.25 22.156 23.453 1 91.62 201 ILE B O 1
ATOM 4366 N N . ASN B 1 202 ? 14.734 19.984 23.734 1 89.69 202 ASN B N 1
ATOM 4367 C CA . ASN B 1 202 ? 14.078 20.25 25 1 89.69 202 ASN B CA 1
ATOM 4368 C C . ASN B 1 202 ? 15.055 20.797 26.047 1 89.69 202 ASN B C 1
ATOM 4370 O O . ASN B 1 202 ? 14.703 21.672 26.828 1 89.69 202 ASN B O 1
ATOM 4374 N N . LYS B 1 203 ? 16.203 20.359 26.031 1 90.81 203 LYS B N 1
ATOM 4375 C CA . LYS B 1 203 ? 17.234 20.812 26.969 1 90.81 203 LYS B CA 1
ATOM 4376 C C . LYS B 1 203 ? 17.625 22.266 26.688 1 90.81 203 LYS B C 1
ATOM 4378 O O . LYS B 1 203 ? 18.125 22.953 27.578 1 90.81 203 LYS B O 1
ATOM 4383 N N . LEU B 1 204 ? 17.375 22.641 25.5 1 88.56 204 LEU B N 1
ATOM 4384 C CA . LEU B 1 204 ? 17.734 24 25.125 1 88.56 204 LEU B CA 1
ATOM 4385 C C . LEU B 1 204 ? 16.609 24.969 25.453 1 88.56 204 LEU B C 1
ATOM 4387 O O . LEU B 1 204 ? 16.656 26.141 25.047 1 88.56 204 LEU B O 1
ATOM 4391 N N . GLY B 1 205 ? 15.57 24.5 26.078 1 85.69 205 GLY B N 1
ATOM 4392 C CA . GLY B 1 205 ? 14.492 25.375 26.547 1 85.69 205 GLY B CA 1
ATOM 4393 C C . GLY B 1 205 ? 13.398 25.562 25.516 1 85.69 205 GLY B C 1
ATOM 4394 O O . GLY B 1 205 ? 12.68 26.562 25.547 1 85.69 205 GLY B O 1
ATOM 4395 N N . LEU B 1 206 ? 13.352 24.672 24.578 1 91.56 206 LEU B N 1
ATOM 4396 C CA . LEU B 1 206 ? 12.289 24.688 23.578 1 91.56 206 LEU B CA 1
ATOM 4397 C C . LEU B 1 206 ? 11.336 23.531 23.766 1 91.56 206 LEU B C 1
ATOM 4399 O O . LEU B 1 206 ? 11.68 22.531 24.422 1 91.56 206 LEU B O 1
ATOM 4403 N N . THR B 1 207 ? 10.164 23.719 23.312 1 90.94 207 THR B N 1
ATOM 4404 C CA . THR B 1 207 ? 9.148 22.672 23.375 1 90.94 207 THR B CA 1
ATOM 4405 C C . THR B 1 207 ? 8.891 22.078 22 1 90.94 207 THR B C 1
ATOM 4407 O O . THR B 1 207 ? 8.836 22.812 21 1 90.94 207 THR B O 1
ATOM 4410 N N . VAL B 1 208 ? 8.789 20.781 21.984 1 90.88 208 VAL B N 1
ATOM 4411 C CA . VAL B 1 208 ? 8.461 20.078 20.75 1 90.88 208 VAL B CA 1
ATOM 4412 C C . VAL B 1 208 ? 7.129 19.344 20.922 1 90.88 208 VAL B C 1
ATOM 4414 O O . VAL B 1 208 ? 6.934 18.609 21.891 1 90.88 208 VAL B O 1
ATOM 4417 N N . ARG B 1 209 ? 6.238 19.562 19.969 1 87.5 209 ARG B N 1
ATOM 4418 C CA . ARG B 1 209 ? 4.945 18.875 19.969 1 87.5 209 ARG B CA 1
ATOM 4419 C C . ARG B 1 209 ? 4.617 18.312 18.594 1 87.5 209 ARG B C 1
ATOM 4421 O O . ARG B 1 209 ? 5.004 18.891 17.578 1 87.5 209 ARG B O 1
ATOM 4428 N N . GLY B 1 210 ? 3.961 17.109 18.547 1 82.56 210 GLY B N 1
ATOM 4429 C CA . GLY B 1 210 ? 3.428 16.609 17.297 1 82.56 210 GLY B CA 1
ATOM 4430 C C . GLY B 1 210 ? 2.246 17.422 16.781 1 82.56 210 GLY B C 1
ATOM 4431 O O . GLY B 1 210 ? 1.598 18.125 17.562 1 82.56 210 GLY B O 1
ATOM 4432 N N . LEU B 1 211 ? 2.094 17.25 15.438 1 71.31 211 LEU B N 1
ATOM 4433 C CA . LEU B 1 211 ? 0.909 17.891 14.867 1 71.31 211 LEU B CA 1
ATOM 4434 C C . LEU B 1 211 ? -0.364 17.281 15.438 1 71.31 211 LEU B C 1
ATOM 4436 O O . LEU B 1 211 ? -0.515 16.047 15.453 1 71.31 211 LEU B O 1
ATOM 4440 N N . TYR B 1 212 ? -1.325 17.922 16.203 1 55.06 212 TYR B N 1
ATOM 4441 C CA . TYR B 1 212 ? -2.662 17.672 16.734 1 55.06 212 TYR B CA 1
ATOM 4442 C C . TYR B 1 212 ? -2.592 17.109 18.156 1 55.06 212 TYR B C 1
ATOM 4444 O O . TYR B 1 212 ? -3.51 16.406 18.594 1 55.06 212 TYR B O 1
ATOM 4452 N N . GLY B 1 213 ? -1.595 17.297 18.875 1 51.25 213 GLY B N 1
ATOM 4453 C CA . GLY B 1 213 ? -1.598 17.281 20.328 1 51.25 213 GLY B CA 1
ATOM 4454 C C . GLY B 1 213 ? -0.416 16.531 20.922 1 51.25 213 GLY B C 1
ATOM 4455 O O . GLY B 1 213 ? 0.366 15.93 20.188 1 51.25 213 GLY B O 1
ATOM 4456 N N . GLU B 1 214 ? -0.396 16.703 22.234 1 42.12 214 GLU B N 1
ATOM 4457 C CA . GLU B 1 214 ? 0.569 16.094 23.141 1 42.12 214 GLU B CA 1
ATOM 4458 C C . GLU B 1 214 ? 0.365 14.586 23.25 1 42.12 214 GLU B C 1
ATOM 4460 O O . GLU B 1 214 ? -0.762 14.117 23.422 1 42.12 214 GLU B O 1
ATOM 4465 N N . GLY B 1 215 ? 1.324 13.68 22.891 1 43.75 215 GLY B N 1
ATOM 4466 C CA . GLY B 1 215 ? 1.276 12.242 23.109 1 43.75 215 GLY B CA 1
ATOM 4467 C C . GLY B 1 215 ? 1.064 11.453 21.828 1 43.75 215 GLY B C 1
ATOM 4468 O O . GLY B 1 215 ? 1.139 10.227 21.828 1 43.75 215 GLY B O 1
ATOM 4469 N N . THR B 1 216 ? 0.17 12.031 20.984 1 46.72 216 THR B N 1
ATOM 4470 C CA . THR B 1 216 ? -0.142 11.234 19.797 1 46.72 216 THR B CA 1
ATOM 4471 C C . THR B 1 216 ? 1.056 11.172 18.859 1 46.72 216 THR B C 1
ATOM 4473 O O . THR B 1 216 ? 1.862 12.102 18.812 1 46.72 216 THR B O 1
ATOM 4476 N N . GLU B 1 217 ? 1.613 10.156 18.766 1 53.06 217 GLU B N 1
ATOM 4477 C CA . GLU B 1 217 ? 2.607 9.93 17.719 1 53.06 217 GLU B CA 1
ATOM 4478 C C . GLU B 1 217 ? 2.416 10.898 16.562 1 53.06 217 GLU B C 1
ATOM 4480 O O . GLU B 1 217 ? 1.294 11.094 16.078 1 53.06 217 GLU B O 1
ATOM 4485 N N . ALA B 1 218 ? 3.369 11.961 16.453 1 64.06 218 ALA B N 1
ATOM 4486 C CA . ALA B 1 218 ? 3.361 12.984 15.406 1 64.06 218 ALA B CA 1
ATOM 4487 C C . ALA B 1 218 ? 2.85 12.422 14.086 1 64.06 218 ALA B C 1
ATOM 4489 O O . ALA B 1 218 ? 3.518 11.594 13.453 1 64.06 218 ALA B O 1
ATOM 4490 N N . LEU B 1 219 ? 1.619 12.664 13.836 1 82.94 219 LEU B N 1
ATOM 4491 C CA . LEU B 1 219 ? 0.984 12.25 12.594 1 82.94 219 LEU B CA 1
ATOM 4492 C C . LEU B 1 219 ? 1.703 12.844 11.391 1 82.94 219 LEU B C 1
ATOM 4494 O O . LEU B 1 219 ? 1.972 14.047 11.352 1 82.94 219 LEU B O 1
ATOM 4498 N N . GLY B 1 220 ? 2.297 12.039 10.555 1 89.94 220 GLY B N 1
ATOM 4499 C CA . GLY B 1 220 ? 2.93 12.484 9.32 1 89.94 220 GLY B CA 1
ATOM 4500 C C . GLY B 1 220 ? 4.34 13 9.531 1 89.94 220 GLY B C 1
ATOM 4501 O O . GLY B 1 220 ? 4.844 13.789 8.727 1 89.94 220 GLY B O 1
ATOM 4502 N N . ASP B 1 221 ? 4.91 12.75 10.719 1 94.31 221 ASP B N 1
ATOM 4503 C CA . ASP B 1 221 ? 6.27 13.172 11.031 1 94.31 221 ASP B CA 1
ATOM 4504 C C . ASP B 1 221 ? 6.375 14.695 11.07 1 94.31 221 ASP B C 1
ATOM 4506 O O . ASP B 1 221 ? 7.375 15.266 10.633 1 94.31 221 ASP B O 1
ATOM 4510 N N . LEU B 1 222 ? 5.363 15.367 11.469 1 94.94 222 LEU B N 1
ATOM 4511 C CA . LEU B 1 222 ? 5.32 16.812 11.602 1 94.94 222 LEU B CA 1
ATOM 4512 C C . LEU B 1 222 ? 5.406 17.234 13.062 1 94.94 222 LEU B C 1
ATOM 4514 O O . LEU B 1 222 ? 4.746 16.641 13.922 1 94.94 222 LEU B O 1
ATOM 4518 N N . PHE B 1 223 ? 6.207 18.25 13.234 1 94 223 PHE B N 1
ATOM 4519 C CA . PHE B 1 223 ? 6.445 18.703 14.602 1 94 223 PHE B CA 1
ATOM 4520 C C . PHE B 1 223 ? 6.395 20.219 14.695 1 94 223 PHE B C 1
ATOM 4522 O O . PHE B 1 223 ? 6.758 20.906 13.742 1 94 223 PHE B O 1
ATOM 4529 N N . GLN B 1 224 ? 5.914 20.625 15.844 1 94 224 GLN B N 1
ATOM 4530 C CA . GLN B 1 224 ? 5.969 22.047 16.172 1 94 224 GLN B CA 1
ATOM 4531 C C . GLN B 1 224 ? 7.02 22.328 17.234 1 94 224 GLN B C 1
ATOM 4533 O O . GLN B 1 224 ? 7 21.734 18.312 1 94 224 GLN B O 1
ATOM 4538 N N . ILE B 1 225 ? 7.887 23.203 16.938 1 94.75 225 ILE B N 1
ATOM 4539 C CA . ILE B 1 225 ? 8.922 23.609 17.875 1 94.75 225 ILE B CA 1
ATOM 4540 C C . ILE B 1 225 ? 8.695 25.062 18.297 1 94.75 225 ILE B C 1
ATOM 4542 O O . ILE B 1 225 ? 8.602 25.938 17.453 1 94.75 225 ILE B O 1
ATOM 4546 N N . SER B 1 226 ? 8.602 25.297 19.547 1 95 226 SER B N 1
ATOM 4547 C CA . SER B 1 226 ? 8.281 26.625 20.031 1 95 226 SER B CA 1
ATOM 4548 C C . SER B 1 226 ? 9.086 26.969 21.297 1 95 226 SER B C 1
ATOM 4550 O O . SER B 1 226 ? 9.672 26.078 21.906 1 95 226 SER B O 1
ATOM 4552 N N . ASN B 1 227 ? 9.211 28.219 21.578 1 91.75 227 ASN B N 1
ATOM 4553 C CA .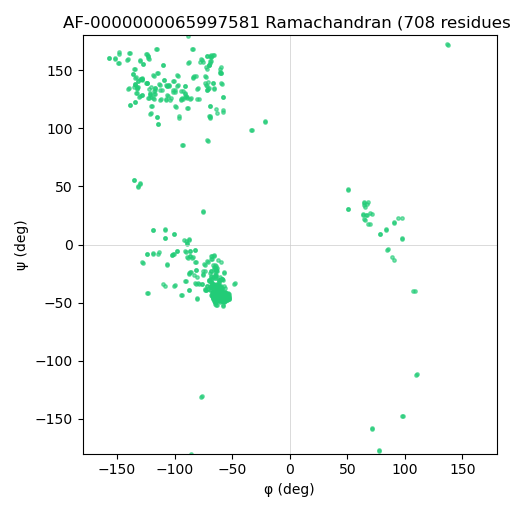 ASN B 1 227 ? 9.875 28.641 22.797 1 91.75 227 ASN B CA 1
ATOM 4554 C C . ASN B 1 227 ? 9.016 28.375 24.031 1 91.75 227 ASN B C 1
ATOM 4556 O O . ASN B 1 227 ? 7.781 28.422 23.953 1 91.75 227 ASN B O 1
ATOM 4560 N N . GLN B 1 228 ? 9.656 28.188 25.109 1 82.88 228 GLN B N 1
ATOM 4561 C CA . GLN B 1 228 ? 8.969 27.922 26.375 1 82.88 228 GLN B CA 1
ATOM 4562 C C . GLN B 1 228 ? 8.891 29.172 27.234 1 82.88 228 GLN B C 1
ATOM 4564 O O . GLN B 1 228 ? 7.898 29.391 27.938 1 82.88 228 GLN B O 1
ATOM 4569 N N . ILE B 1 229 ? 9.906 29.922 27.156 1 77.62 229 ILE B N 1
ATOM 4570 C CA . ILE B 1 229 ? 10.047 31.031 28.094 1 77.62 229 ILE B CA 1
ATOM 4571 C C . ILE B 1 229 ? 9.734 32.344 27.391 1 77.62 229 ILE B C 1
ATOM 4573 O O . ILE B 1 229 ? 10.156 32.562 26.25 1 77.62 229 ILE B O 1
ATOM 4577 N N . THR B 1 230 ? 8.977 33.188 28.078 1 79.19 230 THR B N 1
ATOM 4578 C CA . THR B 1 230 ? 8.617 34.469 27.5 1 79.19 230 THR B CA 1
ATOM 4579 C C . THR B 1 230 ? 9.148 35.625 28.344 1 79.19 230 THR B C 1
ATOM 4581 O O . THR B 1 230 ? 9.047 36.781 27.969 1 79.19 230 THR B O 1
ATOM 4584 N N . LEU B 1 231 ? 9.688 35.188 29.562 1 80.38 231 LEU B N 1
ATOM 4585 C CA . LEU B 1 231 ? 10.188 36.219 30.484 1 80.38 231 LEU B CA 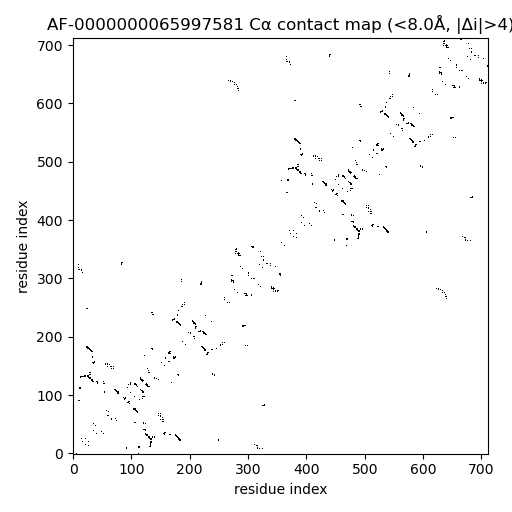1
ATOM 4586 C C . LEU B 1 231 ? 11.711 36.312 30.391 1 80.38 231 LEU B C 1
ATOM 4588 O O . LEU B 1 231 ? 12.398 35.312 30.328 1 80.38 231 LEU B O 1
ATOM 4592 N N . GLY B 1 232 ? 12.234 37.5 30.438 1 79.12 232 GLY B N 1
ATOM 4593 C CA . GLY B 1 232 ? 13.672 37.688 30.562 1 79.12 232 GLY B CA 1
ATOM 4594 C C . GLY B 1 232 ? 14.375 37.781 29.219 1 79.12 232 GLY B C 1
ATOM 4595 O O . GLY B 1 232 ? 15.57 38.062 29.141 1 79.12 232 GLY B O 1
ATOM 4596 N N . GLN B 1 233 ? 13.711 37.438 28.203 1 85.5 233 GLN B N 1
ATOM 4597 C CA . GLN B 1 233 ? 14.266 37.531 26.859 1 85.5 233 GLN B CA 1
ATOM 4598 C C . GLN B 1 233 ? 13.453 38.5 26 1 85.5 233 GLN B C 1
ATOM 4600 O O . GLN B 1 233 ? 12.234 38.594 26.156 1 85.5 233 GLN B O 1
ATOM 4605 N N . SER B 1 234 ? 14.133 39.188 25.156 1 91.25 234 SER B N 1
ATOM 4606 C CA . SER B 1 234 ? 13.422 40.062 24.219 1 91.25 234 SER B CA 1
ATOM 4607 C C . SER B 1 234 ? 12.797 39.25 23.094 1 91.25 234 SER B C 1
ATOM 4609 O O . SER B 1 234 ? 13.156 38.062 22.891 1 91.25 234 SER B O 1
ATOM 4611 N N . GLU B 1 235 ? 11.859 39.812 22.469 1 94.38 235 GLU B N 1
ATOM 4612 C CA . GLU B 1 235 ? 11.227 39.156 21.328 1 94.38 235 GLU B CA 1
ATOM 4613 C C . GLU B 1 235 ? 12.258 38.781 20.266 1 94.38 235 GLU B C 1
ATOM 4615 O O . GLU B 1 235 ? 12.219 37.656 19.734 1 94.38 235 GLU B O 1
ATOM 4620 N N . GLU B 1 236 ? 13.18 39.656 20 1 95 236 GLU B N 1
ATOM 4621 C CA . GLU B 1 236 ? 14.219 39.406 19 1 95 236 GLU B CA 1
ATOM 4622 C C . GLU B 1 236 ? 15.109 38.219 19.422 1 95 236 GLU B C 1
ATOM 4624 O O . GLU B 1 236 ? 15.508 37.406 18.578 1 95 236 GLU B O 1
ATOM 4629 N N . GLU B 1 237 ? 15.414 38.156 20.641 1 94.25 237 GLU B N 1
ATOM 4630 C CA . GLU B 1 237 ? 16.234 37.062 21.141 1 94.25 237 GLU B CA 1
ATOM 4631 C C . GLU B 1 237 ? 15.523 35.719 21 1 94.25 237 GLU B C 1
ATOM 4633 O O . GLU B 1 237 ? 16.125 34.75 20.594 1 94.25 237 GLU B O 1
ATOM 4638 N N . ILE B 1 238 ? 14.273 35.688 21.375 1 94.25 238 ILE B N 1
ATOM 4639 C CA . ILE B 1 238 ? 13.469 34.469 21.25 1 94.25 238 ILE B CA 1
ATOM 4640 C C . ILE B 1 238 ? 13.461 34 19.797 1 94.25 238 ILE B C 1
ATOM 4642 O O . ILE B 1 238 ? 13.734 32.844 19.531 1 94.25 238 ILE B O 1
ATOM 4646 N N . ILE B 1 239 ? 13.234 34.906 18.891 1 96.81 239 ILE B N 1
ATOM 4647 C CA . ILE B 1 239 ? 13.109 34.625 17.469 1 96.81 239 ILE B CA 1
ATOM 4648 C C . ILE B 1 239 ? 14.445 34.125 16.922 1 96.81 239 ILE B C 1
ATOM 4650 O O . ILE B 1 239 ? 14.508 33.094 16.234 1 96.81 239 ILE B O 1
ATOM 4654 N N . ASN B 1 240 ? 15.508 34.844 17.25 1 96.5 240 ASN B N 1
ATOM 4655 C CA . ASN B 1 240 ? 16.828 34.469 16.766 1 96.5 240 ASN B CA 1
ATOM 4656 C C . ASN B 1 240 ? 17.25 33.094 17.266 1 96.5 240 ASN B C 1
ATOM 4658 O O . ASN B 1 240 ? 17.859 32.312 16.531 1 96.5 240 ASN B O 1
ATOM 4662 N N . ASN B 1 241 ? 16.969 32.875 18.5 1 95 241 ASN B N 1
ATOM 4663 C CA . ASN B 1 241 ? 17.281 31.578 19.078 1 95 241 ASN B CA 1
ATOM 4664 C C . ASN B 1 241 ? 16.531 30.453 18.359 1 95 241 ASN B C 1
ATOM 4666 O O . ASN B 1 241 ? 17.125 29.438 18.031 1 95 241 ASN B O 1
ATOM 4670 N N . LEU B 1 242 ? 15.289 30.625 18.188 1 97.06 242 LEU B N 1
ATOM 4671 C CA . LEU B 1 242 ? 14.461 29.625 17.516 1 97.06 242 LEU B CA 1
ATOM 4672 C C . LEU B 1 242 ? 14.93 29.391 16.094 1 97.06 242 LEU B C 1
ATOM 4674 O O . LEU B 1 242 ? 14.953 28.266 15.609 1 97.06 242 LEU B O 1
ATOM 4678 N N . ILE B 1 243 ? 15.281 30.469 15.398 1 97.94 243 ILE B N 1
ATOM 4679 C CA . ILE B 1 243 ? 15.773 30.344 14.031 1 97.94 243 ILE B CA 1
ATOM 4680 C C . ILE B 1 243 ? 17.047 29.516 14.008 1 97.94 243 ILE B C 1
ATOM 4682 O O . ILE B 1 243 ? 17.203 28.609 13.172 1 97.94 243 ILE B O 1
ATOM 4686 N N . SER B 1 244 ? 17.906 29.812 14.914 1 97.06 244 SER B N 1
ATOM 4687 C CA . SER B 1 244 ? 19.188 29.094 14.992 1 97.06 244 SER B CA 1
ATOM 4688 C C . SER B 1 244 ? 18.969 27.609 15.211 1 97.06 244 SER B C 1
ATOM 4690 O O . SER B 1 244 ? 19.562 26.781 14.516 1 97.06 244 SER B O 1
ATOM 4692 N N . ILE B 1 245 ? 18.156 27.281 16.109 1 96.5 245 ILE B N 1
ATOM 4693 C CA . ILE B 1 245 ? 17.891 25.875 16.438 1 96.5 245 ILE B CA 1
ATOM 4694 C C . ILE B 1 245 ? 17.188 25.203 15.266 1 96.5 245 ILE B C 1
ATOM 4696 O O . ILE B 1 245 ? 17.5 24.062 14.906 1 96.5 245 ILE B O 1
ATOM 4700 N N . ALA B 1 246 ? 16.188 25.875 14.672 1 97.25 246 ALA B N 1
ATOM 4701 C CA . ALA B 1 246 ? 15.477 25.344 13.508 1 97.25 246 ALA B CA 1
ATOM 4702 C C . ALA B 1 246 ? 16.453 25.016 12.383 1 97.25 246 ALA B C 1
ATOM 4704 O O . ALA B 1 246 ? 16.312 23.969 11.734 1 97.25 246 ALA B O 1
ATOM 4705 N N . ARG B 1 247 ? 17.375 25.906 12.141 1 97.62 247 ARG B N 1
ATOM 4706 C CA . ARG B 1 247 ? 18.359 25.688 11.078 1 97.62 247 ARG B CA 1
ATOM 4707 C C . ARG B 1 247 ? 19.25 24.484 11.398 1 97.62 247 ARG B C 1
ATOM 4709 O O . ARG B 1 247 ? 19.656 23.75 10.5 1 97.62 247 ARG B O 1
ATOM 4716 N N . GLN B 1 248 ? 19.562 24.328 12.641 1 97 248 GLN B N 1
ATOM 4717 C CA . GLN B 1 248 ? 20.359 23.172 13.047 1 97 248 GLN B CA 1
ATOM 4718 C C . GLN B 1 248 ? 19.594 21.875 12.797 1 97 248 GLN B C 1
ATOM 4720 O O . GLN B 1 248 ? 20.156 20.906 12.273 1 97 248 GLN B O 1
ATOM 4725 N N . ILE B 1 249 ? 18.359 21.828 13.188 1 97.19 249 ILE B N 1
ATOM 4726 C CA . ILE B 1 249 ? 17.531 20.656 12.984 1 97.19 249 ILE B CA 1
ATOM 4727 C C . ILE B 1 249 ? 17.375 20.375 11.492 1 97.19 249 ILE B C 1
ATOM 4729 O O . ILE B 1 249 ? 17.406 19.219 11.062 1 97.19 249 ILE B O 1
ATOM 4733 N N . LEU B 1 250 ? 17.125 21.469 10.797 1 97.75 250 LEU B N 1
ATOM 4734 C CA . LEU B 1 250 ? 17.016 21.375 9.352 1 97.75 250 LEU B CA 1
ATOM 4735 C C . LEU B 1 250 ? 18.25 20.719 8.75 1 97.75 250 LEU B C 1
ATOM 4737 O O . LEU B 1 250 ? 18.125 19.828 7.902 1 97.75 250 LEU B O 1
ATOM 4741 N N . ALA B 1 251 ? 19.406 21.141 9.141 1 97.88 251 ALA B N 1
ATOM 4742 C CA . ALA B 1 251 ? 20.656 20.578 8.633 1 97.88 251 ALA B CA 1
ATOM 4743 C C . ALA B 1 251 ? 20.766 19.094 8.977 1 97.88 251 ALA B C 1
ATOM 4745 O O . ALA B 1 251 ? 21.219 18.281 8.148 1 97.88 251 ALA B O 1
ATOM 4746 N N . GLN B 1 252 ? 20.391 18.766 10.172 1 97.94 252 GLN B N 1
ATOM 4747 C CA . GLN B 1 252 ? 20.438 17.375 10.602 1 97.94 252 GLN B CA 1
ATOM 4748 C C . GLN B 1 252 ? 19.469 16.516 9.797 1 97.94 252 GLN B C 1
ATOM 4750 O O . GLN B 1 252 ? 19.781 15.391 9.406 1 97.94 252 GLN B O 1
ATOM 4755 N N . GLU B 1 253 ? 18.312 17.016 9.578 1 98.44 253 GLU B N 1
ATOM 4756 C CA . GLU B 1 253 ? 17.312 16.312 8.773 1 98.44 253 GLU B CA 1
ATOM 4757 C C . GLU B 1 253 ? 17.797 16.109 7.344 1 98.44 253 GLU B C 1
ATOM 4759 O O . GLU B 1 253 ? 17.641 15.023 6.781 1 98.44 253 GLU B O 1
ATOM 4764 N N . GLN B 1 254 ? 18.344 17.156 6.754 1 98 254 GLN B N 1
ATOM 4765 C CA . GLN B 1 254 ? 18.891 17.062 5.402 1 98 254 GLN B CA 1
ATOM 4766 C C . GLN B 1 254 ? 19.984 15.992 5.324 1 98 254 GLN B C 1
ATOM 4768 O O . GLN B 1 254 ? 20.031 15.219 4.367 1 98 254 GLN B O 1
ATOM 4773 N N . ALA B 1 255 ? 20.844 16 6.312 1 98.06 255 ALA B N 1
ATOM 4774 C CA . ALA B 1 255 ? 21.922 15.008 6.352 1 98.06 255 ALA B CA 1
ATOM 4775 C C . ALA B 1 255 ? 21.359 13.594 6.469 1 98.06 255 ALA B C 1
ATOM 4777 O O . ALA B 1 255 ? 21.828 12.68 5.793 1 98.06 255 ALA B O 1
ATOM 4778 N N . ALA B 1 256 ? 20.406 13.445 7.359 1 98.19 256 ALA B N 1
ATOM 4779 C CA . ALA B 1 256 ? 19.781 12.141 7.543 1 98.19 256 ALA B CA 1
ATOM 4780 C C . ALA B 1 256 ? 19.156 11.641 6.238 1 98.19 256 ALA B C 1
ATOM 4782 O O . ALA B 1 256 ? 19.328 10.477 5.867 1 98.19 256 ALA B O 1
ATOM 4783 N N . ARG B 1 257 ? 18.438 12.5 5.547 1 98.12 257 ARG B N 1
ATOM 4784 C CA . ARG B 1 257 ? 17.828 12.164 4.27 1 98.12 257 ARG B CA 1
ATOM 4785 C C . ARG B 1 257 ? 18.891 11.742 3.252 1 98.12 257 ARG B C 1
ATOM 4787 O O . ARG B 1 257 ? 18.719 10.734 2.564 1 98.12 257 ARG B O 1
ATOM 4794 N N . ARG B 1 258 ? 19.906 12.5 3.146 1 97.44 258 ARG B N 1
ATOM 4795 C CA . ARG B 1 258 ? 20.984 12.219 2.189 1 97.44 258 ARG B CA 1
ATOM 4796 C C . ARG B 1 258 ? 21.641 10.867 2.482 1 97.44 258 ARG B C 1
ATOM 4798 O O . ARG B 1 258 ? 21.875 10.078 1.566 1 97.44 258 ARG B O 1
ATOM 4805 N N . ASN B 1 259 ? 21.938 10.656 3.711 1 97.81 259 ASN B N 1
ATOM 4806 C CA . ASN B 1 259 ? 22.578 9.406 4.098 1 97.81 259 ASN B CA 1
ATOM 4807 C C . ASN B 1 259 ? 21.672 8.203 3.832 1 97.81 259 ASN B C 1
ATOM 4809 O O . ASN B 1 259 ? 22.125 7.164 3.361 1 97.81 259 ASN B O 1
ATOM 4813 N N . LEU B 1 260 ? 20.453 8.367 4.133 1 96.62 260 LEU B N 1
ATOM 4814 C CA . LEU B 1 260 ? 19.469 7.301 3.889 1 96.62 260 LEU B CA 1
ATOM 4815 C C . LEU B 1 260 ? 19.391 6.973 2.402 1 96.62 260 LEU B C 1
ATOM 4817 O O . LEU B 1 260 ? 19.391 5.801 2.02 1 96.62 260 LEU B O 1
ATOM 4821 N N . TYR B 1 261 ? 19.312 7.961 1.61 1 97.06 261 TYR B N 1
ATOM 4822 C CA . TYR B 1 261 ? 19.156 7.758 0.174 1 97.06 261 TYR B CA 1
ATOM 4823 C C . TYR B 1 261 ? 20.422 7.16 -0.43 1 97.06 261 TYR B C 1
ATOM 4825 O O . TYR B 1 261 ? 20.359 6.367 -1.373 1 97.06 261 TYR B O 1
ATOM 4833 N N . LYS B 1 262 ? 21.531 7.574 0.07 1 96.5 262 LYS B N 1
ATOM 4834 C CA . LYS B 1 262 ? 22.797 7.035 -0.396 1 96.5 262 LYS B CA 1
ATOM 4835 C C . LYS B 1 262 ? 22.938 5.559 -0.036 1 96.5 262 LYS B C 1
ATOM 4837 O O . LYS B 1 262 ? 23.344 4.746 -0.868 1 96.5 262 LYS B O 1
ATOM 4842 N N . ASP B 1 263 ? 22.562 5.211 1.135 1 95.88 263 ASP B N 1
ATOM 4843 C CA . ASP B 1 263 ? 22.828 3.875 1.665 1 95.88 263 ASP B CA 1
ATOM 4844 C C . ASP B 1 263 ? 21.672 2.922 1.338 1 95.88 263 ASP B C 1
ATOM 4846 O O . ASP B 1 263 ? 21.875 1.711 1.234 1 95.88 263 ASP B O 1
ATOM 4850 N N . ARG B 1 264 ? 20.469 3.453 1.263 1 95.69 264 ARG B N 1
ATOM 4851 C CA . ARG B 1 264 ? 19.281 2.627 1.104 1 95.69 264 ARG B CA 1
ATOM 4852 C C . ARG B 1 264 ? 18.344 3.215 0.053 1 95.69 264 ARG B C 1
ATOM 4854 O O . ARG B 1 264 ? 17.141 3.408 0.312 1 95.69 264 ARG B O 1
ATOM 4861 N N . ARG B 1 265 ? 18.828 3.416 -1.066 1 97.12 265 ARG B N 1
ATOM 4862 C CA . ARG B 1 265 ? 18.125 4.113 -2.141 1 97.12 265 ARG B CA 1
ATOM 4863 C C . ARG B 1 265 ? 16.828 3.406 -2.488 1 97.12 265 ARG B C 1
ATOM 4865 O O . ARG B 1 265 ? 15.758 4.027 -2.5 1 97.12 265 ARG B O 1
ATOM 4872 N N . GLU B 1 266 ? 16.859 2.07 -2.686 1 97.44 266 GLU B N 1
ATOM 4873 C CA . GLU B 1 266 ? 15.688 1.316 -3.133 1 97.44 266 GLU B CA 1
ATOM 4874 C C . GLU B 1 266 ? 14.602 1.293 -2.061 1 97.44 266 GLU B C 1
ATOM 4876 O O . GLU B 1 266 ? 13.414 1.316 -2.375 1 97.44 266 GLU B O 1
ATOM 4881 N N . VAL B 1 267 ? 15.031 1.241 -0.861 1 97.88 267 VAL B N 1
ATOM 4882 C CA . VAL B 1 267 ? 14.086 1.197 0.249 1 97.88 267 VAL B CA 1
ATOM 4883 C C . VAL B 1 267 ? 13.32 2.516 0.331 1 97.88 267 VAL B C 1
ATOM 4885 O O . VAL B 1 267 ? 12.094 2.523 0.493 1 97.88 267 VAL B O 1
ATOM 4888 N N . ILE B 1 268 ? 14.016 3.65 0.219 1 98.25 268 ILE B N 1
ATOM 4889 C CA . ILE B 1 268 ? 13.391 4.969 0.292 1 98.25 268 ILE B CA 1
ATOM 4890 C C . ILE B 1 268 ? 12.484 5.176 -0.92 1 98.25 268 ILE B C 1
ATOM 4892 O O . ILE B 1 268 ? 11.359 5.672 -0.788 1 98.25 268 ILE B O 1
ATOM 4896 N N . GLU B 1 269 ? 12.969 4.773 -2.059 1 98.62 269 GLU B N 1
ATOM 4897 C CA . GLU B 1 269 ? 12.148 4.895 -3.262 1 98.62 269 GLU B CA 1
ATOM 4898 C C . GLU B 1 269 ? 10.891 4.035 -3.16 1 98.62 269 GLU B C 1
ATOM 4900 O O . GLU B 1 269 ? 9.812 4.457 -3.58 1 98.62 269 GLU B O 1
ATOM 4905 N N . ASP B 1 270 ? 11.07 2.822 -2.656 1 98.69 270 ASP B N 1
ATOM 4906 C CA . ASP B 1 270 ? 9.922 1.941 -2.479 1 98.69 270 ASP B CA 1
ATOM 4907 C C . ASP B 1 270 ? 8.875 2.58 -1.567 1 98.69 270 ASP B C 1
ATOM 4909 O O . ASP B 1 270 ? 7.676 2.518 -1.851 1 98.69 270 ASP B O 1
ATOM 4913 N N . ARG B 1 271 ? 9.336 3.139 -0.498 1 98.19 271 ARG B N 1
ATOM 4914 C CA . ARG B 1 271 ? 8.445 3.797 0.455 1 98.19 271 ARG B CA 1
ATOM 4915 C C . ARG B 1 271 ? 7.664 4.922 -0.213 1 98.19 271 ARG B C 1
ATOM 4917 O O . ARG B 1 271 ? 6.445 5.012 -0.063 1 98.19 271 ARG B O 1
ATOM 4924 N N . VAL B 1 272 ? 8.312 5.758 -0.944 1 98.44 272 VAL B N 1
ATOM 4925 C CA . VAL B 1 272 ? 7.73 6.922 -1.601 1 98.44 272 VAL B CA 1
ATOM 4926 C C . VAL B 1 272 ? 6.723 6.469 -2.654 1 98.44 272 VAL B C 1
ATOM 4928 O O . VAL B 1 272 ? 5.586 6.949 -2.68 1 98.44 272 VAL B O 1
ATOM 4931 N N . PHE B 1 273 ? 7.086 5.523 -3.449 1 98.5 273 PHE B N 1
ATOM 4932 C CA . PHE B 1 273 ? 6.238 5.133 -4.57 1 98.5 273 PHE B CA 1
ATOM 4933 C C . PHE B 1 273 ? 5.059 4.293 -4.094 1 98.5 273 PHE B C 1
ATOM 4935 O O . PHE B 1 273 ? 3.971 4.355 -4.668 1 98.5 273 PHE B O 1
ATOM 4942 N N . ARG B 1 274 ? 5.258 3.482 -3.074 1 98.56 274 ARG B N 1
ATOM 4943 C CA . ARG B 1 274 ? 4.125 2.777 -2.484 1 98.56 274 ARG B CA 1
ATOM 4944 C C . ARG B 1 274 ? 3.104 3.76 -1.919 1 98.56 274 ARG B C 1
ATOM 4946 O O . ARG B 1 274 ? 1.896 3.531 -2.014 1 98.56 274 ARG B O 1
ATOM 4953 N N . ALA B 1 275 ? 3.641 4.797 -1.274 1 98.56 275 ALA B N 1
ATOM 4954 C CA . ALA B 1 275 ? 2.738 5.828 -0.77 1 98.56 275 ALA B CA 1
ATOM 4955 C C . ALA B 1 275 ? 1.947 6.469 -1.905 1 98.56 275 ALA B C 1
ATOM 4957 O O . ALA B 1 275 ? 0.731 6.645 -1.801 1 98.56 275 ALA B O 1
ATOM 4958 N N . PHE B 1 276 ? 2.648 6.805 -2.986 1 98.31 276 PHE B N 1
ATOM 4959 C CA . PHE B 1 276 ? 1.992 7.391 -4.148 1 98.31 276 PHE B CA 1
ATOM 4960 C C . PHE B 1 276 ? 0.91 6.461 -4.684 1 98.31 276 PHE B C 1
ATOM 4962 O O . PHE B 1 276 ? -0.216 6.895 -4.941 1 98.31 276 PHE B O 1
ATOM 4969 N N . GLY B 1 277 ? 1.243 5.219 -4.812 1 97.69 277 GLY B N 1
ATOM 4970 C CA . GLY B 1 277 ? 0.278 4.242 -5.297 1 97.69 277 GLY B CA 1
ATOM 4971 C C . GLY B 1 277 ? -0.941 4.117 -4.402 1 97.69 277 GLY B C 1
ATOM 4972 O O . GLY B 1 277 ? -2.072 4.066 -4.891 1 97.69 277 GLY B O 1
ATOM 4973 N N . ALA B 1 278 ? -0.717 4.008 -3.117 1 98.38 278 ALA B N 1
ATOM 4974 C CA . ALA B 1 278 ? -1.815 3.898 -2.16 1 98.38 278 ALA B CA 1
ATOM 4975 C C . ALA B 1 278 ? -2.744 5.105 -2.248 1 98.38 278 ALA B C 1
ATOM 4977 O O . ALA B 1 278 ? -3.967 4.953 -2.307 1 98.38 278 ALA B O 1
ATOM 4978 N N . LEU B 1 279 ? -2.145 6.277 -2.279 1 98.25 279 LEU B N 1
ATOM 4979 C CA . LEU B 1 279 ? -2.938 7.5 -2.334 1 98.25 279 LEU B CA 1
ATOM 4980 C C . LEU B 1 279 ? -3.703 7.59 -3.648 1 98.25 279 LEU B C 1
ATOM 4982 O O . LEU B 1 279 ? -4.848 8.055 -3.674 1 98.25 279 LEU B O 1
ATOM 4986 N N . LYS B 1 280 ? -3.156 7.16 -4.688 1 97.31 280 LYS B N 1
ATOM 4987 C CA . LYS B 1 280 ? -3.758 7.27 -6.012 1 97.31 280 LYS B CA 1
ATOM 4988 C C . LYS B 1 280 ? -4.891 6.262 -6.188 1 97.31 280 LYS B C 1
ATOM 4990 O O . LYS B 1 280 ? -5.844 6.516 -6.93 1 97.31 280 LYS B O 1
ATOM 4995 N N . TYR B 1 281 ? -4.848 5.117 -5.43 1 97.56 281 TYR B N 1
ATOM 4996 C CA . TYR B 1 281 ? -5.746 4.051 -5.848 1 97.56 281 TYR B CA 1
ATOM 4997 C C . TYR B 1 281 ? -6.59 3.559 -4.676 1 97.56 281 TYR B C 1
ATOM 4999 O O . TYR B 1 281 ? -7.602 2.881 -4.871 1 97.56 281 TYR B O 1
ATOM 5007 N N . ALA B 1 282 ? -6.27 3.865 -3.41 1 98.5 282 ALA B N 1
ATOM 5008 C CA . ALA B 1 282 ? -7.008 3.377 -2.248 1 98.5 282 ALA B CA 1
ATOM 5009 C C . ALA B 1 282 ? -8.469 3.832 -2.293 1 98.5 282 ALA B C 1
ATOM 5011 O O . ALA B 1 282 ? -8.766 4.918 -2.791 1 98.5 282 ALA B O 1
ATOM 5012 N N . ARG B 1 283 ? -9.383 2.977 -1.749 1 98.69 283 ARG B N 1
ATOM 5013 C CA . ARG B 1 283 ? -10.805 3.311 -1.695 1 98.69 283 ARG B CA 1
ATOM 5014 C C . ARG B 1 283 ? -11.234 3.658 -0.273 1 98.69 283 ARG B C 1
ATOM 5016 O O . ARG B 1 283 ? -12.297 4.242 -0.064 1 98.69 283 ARG B O 1
ATOM 5023 N N . ILE B 1 284 ? -10.484 3.311 0.659 1 98.75 284 ILE B N 1
ATOM 5024 C CA . ILE B 1 284 ? -10.711 3.605 2.07 1 98.75 284 ILE B CA 1
ATOM 5025 C C . ILE B 1 284 ? -9.414 4.098 2.707 1 98.75 284 ILE B C 1
ATOM 5027 O O . ILE B 1 284 ? -8.398 3.391 2.689 1 98.75 284 ILE B O 1
ATOM 5031 N N . LEU B 1 285 ? -9.414 5.277 3.285 1 98.44 285 LEU B N 1
ATOM 5032 C CA . LEU B 1 285 ? -8.234 5.836 3.943 1 98.44 285 LEU B CA 1
ATOM 5033 C C . LEU B 1 285 ? -8.617 6.535 5.246 1 98.44 285 LEU B C 1
ATOM 5035 O O . LEU B 1 285 ? -9.422 7.469 5.238 1 98.44 285 LEU B O 1
ATOM 5039 N N . SER B 1 286 ? -8.078 6.062 6.297 1 97.38 286 SER B N 1
ATOM 5040 C CA . SER B 1 286 ? -8.234 6.82 7.539 1 97.38 286 SER B CA 1
ATOM 5041 C C . SER B 1 286 ? -7.391 8.094 7.52 1 97.38 286 SER B C 1
ATOM 5043 O O . SER B 1 286 ? -6.48 8.227 6.699 1 97.38 286 SER B O 1
ATOM 5045 N N . SER B 1 287 ? -7.699 9.039 8.398 1 94.94 287 SER B N 1
ATOM 5046 C CA . SER B 1 287 ? -6.918 10.266 8.5 1 94.94 287 SER B CA 1
ATOM 5047 C C . SER B 1 287 ? -5.465 9.969 8.859 1 94.94 287 SER B C 1
ATOM 5049 O O . SER B 1 287 ? -4.547 10.586 8.312 1 94.94 287 SER B O 1
ATOM 5051 N N . GLU B 1 288 ? -5.289 9.07 9.727 1 94.25 288 GLU B N 1
ATOM 5052 C CA . GLU B 1 288 ? -3.947 8.711 10.18 1 94.25 288 GLU B CA 1
ATOM 5053 C C . GLU B 1 288 ? -3.125 8.109 9.047 1 94.25 288 GLU B C 1
ATOM 5055 O O . GLU B 1 288 ? -1.971 8.492 8.836 1 94.25 288 GLU B O 1
ATOM 5060 N N . GLU B 1 289 ? -3.74 7.133 8.375 1 96.81 289 GLU B N 1
ATOM 5061 C CA . GLU B 1 289 ? -3.031 6.516 7.262 1 96.81 289 GLU B CA 1
ATOM 5062 C C . GLU B 1 289 ? -2.693 7.547 6.184 1 96.81 289 GLU B C 1
ATOM 5064 O O . GLU B 1 289 ? -1.578 7.559 5.66 1 96.81 289 GLU B O 1
ATOM 5069 N N . ALA B 1 290 ? -3.664 8.367 5.895 1 97.56 290 ALA B N 1
ATOM 5070 C CA . ALA B 1 290 ? -3.447 9.383 4.867 1 97.56 290 ALA B CA 1
ATOM 5071 C C . ALA B 1 290 ? -2.283 10.297 5.242 1 97.56 290 ALA B C 1
ATOM 5073 O O . ALA B 1 290 ? -1.422 10.586 4.41 1 97.56 290 ALA B O 1
ATOM 5074 N N . MET B 1 291 ? -2.207 10.672 6.457 1 96.12 291 MET B N 1
ATOM 5075 C CA . MET B 1 291 ? -1.153 11.578 6.906 1 96.12 291 MET B CA 1
ATOM 5076 C C . MET B 1 291 ? 0.214 10.906 6.812 1 96.12 291 MET B C 1
ATOM 5078 O O . MET B 1 291 ? 1.201 11.555 6.453 1 96.12 291 MET B O 1
ATOM 5082 N N . ARG B 1 292 ? 0.266 9.711 7.16 1 96.44 292 ARG B N 1
ATOM 5083 C CA . ARG B 1 292 ? 1.519 8.977 7.039 1 96.44 292 ARG B CA 1
ATOM 5084 C C . ARG B 1 292 ? 1.964 8.891 5.582 1 96.44 292 ARG B C 1
ATOM 5086 O O . ARG B 1 292 ? 3.145 9.07 5.277 1 96.44 292 ARG B O 1
ATOM 5093 N N . LEU B 1 293 ? 1.004 8.57 4.754 1 98.19 293 LEU B N 1
ATOM 5094 C CA . LEU B 1 293 ? 1.303 8.477 3.328 1 98.19 293 LEU B CA 1
ATOM 5095 C C . LEU B 1 293 ? 1.722 9.836 2.771 1 98.19 293 LEU B C 1
ATOM 5097 O O . LEU B 1 293 ? 2.617 9.914 1.926 1 98.19 293 LEU B O 1
ATOM 5101 N N . PHE B 1 294 ? 1.064 10.898 3.238 1 97.56 294 PHE B N 1
ATOM 5102 C CA . PHE B 1 294 ? 1.468 12.242 2.832 1 97.56 294 PHE B CA 1
ATOM 5103 C C . PHE B 1 294 ? 2.912 12.516 3.23 1 97.56 294 PHE B C 1
ATOM 5105 O O . PHE B 1 294 ? 3.668 13.125 2.469 1 97.56 294 PHE B O 1
ATOM 5112 N N . SER B 1 295 ? 3.262 12.117 4.41 1 97.12 295 SER B N 1
ATOM 5113 C CA . SER B 1 295 ? 4.625 12.312 4.895 1 97.12 295 SER B CA 1
ATOM 5114 C C . SER B 1 295 ? 5.637 11.633 3.975 1 97.12 295 SER B C 1
ATOM 5116 O O . SER B 1 295 ? 6.625 12.25 3.57 1 97.12 295 SER B O 1
ATOM 5118 N N . ASP B 1 296 ? 5.371 10.406 3.648 1 98 296 ASP B N 1
ATOM 5119 C CA . ASP B 1 296 ? 6.258 9.656 2.766 1 98 296 ASP B CA 1
ATOM 5120 C C . ASP B 1 296 ? 6.359 10.32 1.393 1 98 296 ASP B C 1
ATOM 5122 O O . ASP B 1 296 ? 7.449 10.422 0.825 1 98 296 ASP B O 1
ATOM 5126 N N . LEU B 1 297 ? 5.258 10.703 0.896 1 98.06 297 LEU B N 1
ATOM 5127 C CA . LEU B 1 297 ? 5.227 11.328 -0.422 1 98.06 297 LEU B CA 1
ATOM 5128 C C . LEU B 1 297 ? 5.973 12.656 -0.411 1 98.06 297 LEU B C 1
ATOM 5130 O O . LEU B 1 297 ? 6.723 12.961 -1.344 1 98.06 297 LEU B O 1
ATOM 5134 N N . ARG B 1 298 ? 5.719 13.453 0.643 1 97.56 298 ARG B N 1
ATOM 5135 C CA . ARG B 1 298 ? 6.422 14.719 0.784 1 97.56 298 ARG B CA 1
ATOM 5136 C C . ARG B 1 298 ? 7.93 14.516 0.784 1 97.56 298 ARG B C 1
ATOM 5138 O O . ARG B 1 298 ? 8.664 15.273 0.142 1 97.56 298 ARG B O 1
ATOM 5145 N N . LEU B 1 299 ? 8.359 13.523 1.546 1 97.88 299 LEU B N 1
ATOM 5146 C CA . LEU B 1 299 ? 9.773 13.164 1.539 1 97.88 299 LEU B CA 1
ATOM 5147 C C . LEU B 1 299 ? 10.266 12.922 0.117 1 97.88 299 LEU B C 1
ATOM 5149 O O . LEU B 1 299 ? 11.312 13.43 -0.279 1 97.88 299 LEU B O 1
ATOM 5153 N N . GLY B 1 300 ? 9.523 12.164 -0.653 1 98 300 GLY B N 1
ATOM 5154 C CA . GLY B 1 300 ? 9.883 11.844 -2.025 1 98 300 GLY B CA 1
ATOM 5155 C C . GLY B 1 300 ? 9.953 13.07 -2.922 1 98 300 GLY B C 1
ATOM 5156 O O . GLY B 1 300 ? 10.867 13.195 -3.736 1 98 300 GLY B O 1
ATOM 5157 N N . VAL B 1 301 ? 8.992 13.938 -2.797 1 97.38 301 VAL B N 1
ATOM 5158 C CA . VAL B 1 301 ? 8.945 15.148 -3.609 1 97.38 301 VAL B CA 1
ATOM 5159 C C . VAL B 1 301 ? 10.148 16.031 -3.295 1 97.38 301 VAL B C 1
ATOM 5161 O O . VAL B 1 301 ? 10.844 16.484 -4.203 1 97.38 301 VAL B O 1
ATOM 5164 N N . GLU B 1 302 ? 10.406 16.172 -2.043 1 96.06 302 GLU B N 1
ATOM 5165 C CA . GLU B 1 302 ? 11.469 17.078 -1.61 1 96.06 302 GLU B CA 1
ATOM 5166 C C . GLU B 1 302 ? 12.844 16.516 -1.979 1 96.06 302 GLU B C 1
ATOM 5168 O O . GLU B 1 302 ? 13.773 17.281 -2.248 1 96.06 302 GLU B O 1
ATOM 5173 N N . MET B 1 303 ? 12.945 15.25 -1.999 1 96.88 303 MET B N 1
ATOM 5174 C CA . MET B 1 303 ? 14.211 14.617 -2.354 1 96.88 303 MET B CA 1
ATOM 5175 C C . MET B 1 303 ? 14.305 14.391 -3.859 1 96.88 303 MET B C 1
ATOM 5177 O O . MET B 1 303 ? 15.258 13.781 -4.344 1 96.88 303 MET B O 1
ATOM 5181 N N . LYS B 1 304 ? 13.297 14.781 -4.613 1 96.31 304 LYS B N 1
ATOM 5182 C CA . LYS B 1 304 ? 13.242 14.719 -6.07 1 96.31 304 LYS B CA 1
ATOM 5183 C C . LYS B 1 304 ? 13.219 13.266 -6.555 1 96.31 304 LYS B C 1
ATOM 5185 O O . LYS B 1 304 ? 13.766 12.953 -7.609 1 96.31 304 LYS B O 1
ATOM 5190 N N . ILE B 1 305 ? 12.758 12.438 -5.707 1 97.38 305 ILE B N 1
ATOM 5191 C CA . ILE B 1 305 ? 12.547 11.047 -6.082 1 97.38 305 ILE B CA 1
ATOM 5192 C C . ILE B 1 305 ? 11.344 10.938 -7.016 1 97.38 305 ILE B C 1
ATOM 5194 O O . ILE B 1 305 ? 11.336 10.109 -7.934 1 97.38 305 ILE B O 1
ATOM 5198 N N . ILE B 1 306 ? 10.367 11.68 -6.746 1 96.69 306 ILE B N 1
ATOM 5199 C CA . ILE B 1 306 ? 9.164 11.758 -7.559 1 96.69 306 ILE B CA 1
ATOM 5200 C C . ILE B 1 306 ? 8.859 13.211 -7.895 1 96.69 306 ILE B C 1
ATOM 5202 O O . ILE B 1 306 ? 9.031 14.102 -7.055 1 96.69 306 ILE B O 1
ATOM 5206 N N . SER B 1 307 ? 8.383 13.508 -9.102 1 95.62 307 SER B N 1
ATOM 5207 C CA . SER B 1 307 ? 8.109 14.867 -9.555 1 95.62 307 SER B CA 1
ATOM 5208 C C . SER B 1 307 ? 6.66 15.023 -9.992 1 95.62 307 SER B C 1
ATOM 5210 O O . SER B 1 307 ? 5.941 14.031 -10.148 1 95.62 307 SER B O 1
ATOM 5212 N N . GLY B 1 308 ? 6.242 16.234 -10.062 1 94.44 308 GLY B N 1
ATOM 5213 C CA . GLY B 1 308 ? 4.918 16.516 -10.602 1 94.44 308 GLY B CA 1
ATOM 5214 C C . GLY B 1 308 ? 3.857 16.688 -9.531 1 94.44 308 GLY B C 1
ATOM 5215 O O . GLY B 1 308 ? 2.666 16.75 -9.836 1 94.44 308 GLY B O 1
ATOM 5216 N N . ILE B 1 309 ? 4.207 16.688 -8.312 1 96.12 309 ILE B N 1
ATOM 5217 C CA . ILE B 1 309 ? 3.271 16.875 -7.211 1 96.12 309 ILE B CA 1
ATOM 5218 C C . ILE B 1 309 ? 3.594 18.172 -6.477 1 96.12 309 ILE B C 1
ATOM 5220 O O . ILE B 1 309 ? 4.621 18.266 -5.805 1 96.12 309 ILE B O 1
ATOM 5224 N N . PRO B 1 310 ? 2.773 19.109 -6.613 1 94.88 310 PRO B N 1
ATOM 5225 C CA . PRO B 1 310 ? 3.033 20.359 -5.883 1 94.88 310 PRO B CA 1
ATOM 5226 C C . PRO B 1 310 ? 2.951 20.188 -4.371 1 94.88 310 PRO B C 1
ATOM 5228 O O . PRO B 1 310 ? 1.974 19.625 -3.859 1 94.88 310 PRO B O 1
ATOM 5231 N N . VAL B 1 311 ? 3.879 20.703 -3.67 1 94.88 311 VAL B N 1
ATOM 5232 C CA . VAL B 1 311 ? 3.904 20.625 -2.215 1 94.88 311 VAL B CA 1
ATOM 5233 C C . VAL B 1 311 ? 2.693 21.344 -1.63 1 94.88 311 VAL B C 1
ATOM 5235 O O . VAL B 1 311 ? 2.139 20.922 -0.614 1 94.88 311 VAL B O 1
ATOM 5238 N N . ARG B 1 312 ? 2.264 22.406 -2.236 1 95.06 312 ARG B N 1
ATOM 5239 C CA . ARG B 1 312 ? 1.084 23.156 -1.812 1 95.06 312 ARG B CA 1
ATOM 5240 C C . ARG B 1 312 ? -0.137 22.25 -1.726 1 95.06 312 ARG B C 1
ATOM 5242 O O . ARG B 1 312 ? -0.953 22.375 -0.811 1 95.06 312 ARG B O 1
ATOM 5249 N N . LEU B 1 313 ? -0.224 21.406 -2.73 1 95.88 313 LEU B N 1
ATOM 5250 C CA . LEU B 1 313 ? -1.344 20.469 -2.736 1 95.88 313 LEU B CA 1
ATOM 5251 C C . LEU B 1 313 ? -1.319 19.594 -1.493 1 95.88 313 LEU B C 1
ATOM 5253 O O . LEU B 1 313 ? -2.355 19.375 -0.858 1 95.88 313 LEU B O 1
ATOM 5257 N N . LEU B 1 314 ? -0.145 19.047 -1.159 1 96.19 314 LEU B N 1
ATOM 5258 C CA . LEU B 1 314 ? -0.017 18.188 0.016 1 96.19 314 LEU B CA 1
ATOM 5259 C C . LEU B 1 314 ? -0.376 18.953 1.285 1 96.19 314 LEU B C 1
ATOM 5261 O O . LEU B 1 314 ? -1.014 18.406 2.188 1 96.19 314 LEU B O 1
ATOM 5265 N N . ASN B 1 315 ? 0.011 20.172 1.356 1 95.62 315 ASN B N 1
ATOM 5266 C CA . ASN B 1 315 ? -0.344 21 2.504 1 95.62 315 ASN B CA 1
ATOM 5267 C C . ASN B 1 315 ? -1.853 21.219 2.6 1 95.62 315 ASN B C 1
ATOM 5269 O O . ASN B 1 315 ? -2.43 21.125 3.684 1 95.62 315 ASN B O 1
ATOM 5273 N N . GLU B 1 316 ? -2.473 21.5 1.502 1 96.19 316 GLU B N 1
ATOM 5274 C CA . GLU B 1 316 ? -3.916 21.719 1.473 1 96.19 316 GLU B CA 1
ATOM 5275 C C . GLU B 1 316 ? -4.668 20.453 1.87 1 96.19 316 GLU B C 1
ATOM 5277 O O . GLU B 1 316 ? -5.695 20.516 2.547 1 96.19 316 GLU B O 1
ATOM 5282 N N . LEU B 1 317 ? -4.129 19.359 1.407 1 96.31 317 LEU B N 1
ATOM 5283 C CA . LEU B 1 317 ? -4.789 18.078 1.671 1 96.31 317 LEU B CA 1
ATOM 5284 C C . LEU B 1 317 ? -4.781 17.766 3.162 1 96.31 317 LEU B C 1
ATOM 5286 O O . LEU B 1 317 ? -5.68 17.078 3.662 1 96.31 317 LEU B O 1
ATOM 5290 N N . MET B 1 318 ? -3.832 18.266 3.902 1 94 318 MET B N 1
ATOM 5291 C CA . MET B 1 318 ? -3.793 18.047 5.344 1 94 318 MET B CA 1
ATOM 5292 C C . MET B 1 318 ? -5.055 18.578 6.012 1 94 318 MET B C 1
ATOM 5294 O O . MET B 1 318 ? -5.492 18.062 7.035 1 94 318 MET B O 1
ATOM 5298 N N . VAL B 1 319 ? -5.621 19.594 5.418 1 94.5 319 VAL B N 1
ATOM 5299 C CA . VAL B 1 319 ? -6.824 20.203 5.969 1 94.5 319 VAL B CA 1
ATOM 5300 C C . VAL B 1 319 ? -8.062 19.578 5.328 1 94.5 319 VAL B C 1
ATOM 5302 O O . VAL B 1 319 ? -9.016 19.234 6.027 1 94.5 319 VAL B O 1
ATOM 5305 N N . LYS B 1 320 ? -8.016 19.391 4.035 1 95.88 320 LYS B N 1
ATOM 5306 C CA . LYS B 1 320 ? -9.164 18.922 3.264 1 95.88 320 LYS B CA 1
ATOM 5307 C C . LYS B 1 320 ? -9.641 17.562 3.754 1 95.88 320 LYS B C 1
ATOM 5309 O O . LYS B 1 320 ? -10.828 17.234 3.67 1 95.88 320 LYS B O 1
ATOM 5314 N N . ILE B 1 321 ? -8.695 16.828 4.258 1 96.81 321 ILE B N 1
ATOM 5315 C CA . ILE B 1 321 ? -9.047 15.438 4.551 1 96.81 321 ILE B CA 1
ATOM 5316 C C . ILE B 1 321 ? -9.57 15.328 5.98 1 96.81 321 ILE B C 1
ATOM 5318 O O . ILE B 1 321 ? -9.984 14.25 6.414 1 96.81 321 ILE B O 1
ATOM 5322 N N . ARG B 1 322 ? -9.508 16.375 6.715 1 95.69 322 ARG B N 1
ATOM 5323 C CA . ARG B 1 322 ? -9.961 16.328 8.102 1 95.69 322 ARG B CA 1
ATOM 5324 C C . ARG B 1 322 ? -11.477 16.188 8.18 1 95.69 322 ARG B C 1
ATOM 5326 O O . ARG B 1 322 ? -12.195 16.609 7.266 1 95.69 322 ARG B O 1
ATOM 5333 N N . PRO B 1 323 ? -12.016 15.641 9.25 1 96.12 323 PRO B N 1
ATOM 5334 C CA . PRO B 1 323 ? -13.438 15.32 9.359 1 96.12 323 PRO B CA 1
ATOM 5335 C C . PRO B 1 323 ? -14.336 16.531 9.141 1 96.12 323 PRO B C 1
ATOM 5337 O O . PRO B 1 323 ? -15.344 16.438 8.43 1 96.12 323 PRO B O 1
ATOM 5340 N N . ALA B 1 324 ? -14 17.688 9.68 1 95.75 324 ALA B N 1
ATOM 5341 C CA . ALA B 1 324 ? -14.852 18.859 9.57 1 95.75 324 ALA B CA 1
ATOM 5342 C C . ALA B 1 324 ? -14.977 19.312 8.125 1 95.75 324 ALA B C 1
ATOM 5344 O O . ALA B 1 324 ? -16.078 19.609 7.652 1 95.75 324 ALA B O 1
ATOM 5345 N N . PHE B 1 325 ? -13.898 19.359 7.453 1 96.5 325 PHE B N 1
ATOM 5346 C CA . PHE B 1 325 ? -13.922 19.812 6.07 1 96.5 325 PHE B CA 1
ATOM 5347 C C . PHE B 1 325 ? -14.656 18.812 5.184 1 96.5 325 PHE B C 1
ATOM 5349 O O . PHE B 1 325 ? -15.469 19.203 4.34 1 96.5 325 PHE B O 1
ATOM 5356 N N . ILE B 1 326 ? -14.383 17.562 5.383 1 96.94 326 ILE B N 1
ATOM 5357 C CA . ILE B 1 326 ? -15.023 16.484 4.621 1 96.94 326 ILE B CA 1
ATOM 5358 C C . ILE B 1 326 ? -16.531 16.562 4.82 1 96.94 326 ILE B C 1
ATOM 5360 O O . ILE B 1 326 ? -17.297 16.469 3.857 1 96.94 326 ILE B O 1
ATOM 5364 N N . THR B 1 327 ? -16.969 16.688 6.066 1 96.88 327 THR B N 1
ATOM 5365 C CA . THR B 1 327 ? -18.391 16.75 6.375 1 96.88 327 THR B CA 1
ATOM 5366 C C . THR B 1 327 ? -19.047 17.969 5.727 1 96.88 327 THR B C 1
ATOM 5368 O O . THR B 1 327 ? -20.156 17.875 5.199 1 96.88 327 THR B O 1
ATOM 5371 N N . LYS B 1 328 ? -18.328 19.078 5.797 1 95.75 328 LYS B N 1
ATOM 5372 C CA . LYS B 1 328 ? -18.828 20.281 5.152 1 95.75 328 LYS B CA 1
ATOM 5373 C C . LYS B 1 328 ? -18.984 20.078 3.648 1 95.75 328 LYS B C 1
ATOM 5375 O O . LYS B 1 328 ? -20.016 20.438 3.068 1 95.75 328 LYS B O 1
ATOM 5380 N N . MET B 1 329 ? -18.016 19.469 3.006 1 95.5 329 MET B N 1
ATOM 5381 C CA . MET B 1 329 ? -18.047 19.203 1.568 1 95.5 329 MET B CA 1
ATOM 5382 C C . MET B 1 329 ? -19.172 18.25 1.21 1 95.5 329 MET B C 1
ATOM 5384 O O . MET B 1 329 ? -19.828 18.406 0.181 1 95.5 329 MET B O 1
ATOM 5388 N N . ALA B 1 330 ? -19.328 17.266 2.084 1 96.06 330 ALA B N 1
ATOM 5389 C CA . ALA B 1 330 ? -20.359 16.25 1.836 1 96.06 330 ALA B CA 1
ATOM 5390 C C . ALA B 1 330 ? -21.766 16.828 1.991 1 96.06 330 ALA B C 1
ATOM 5392 O O . ALA B 1 330 ? -22.703 16.344 1.37 1 96.06 330 ALA B O 1
ATOM 5393 N N . GLY B 1 331 ? -21.953 17.828 2.873 1 95.5 331 GLY B N 1
ATOM 5394 C CA . GLY B 1 331 ? -23.234 18.469 3.102 1 95.5 331 GLY B CA 1
ATOM 5395 C C . GLY B 1 331 ? -24.156 17.656 3.979 1 95.5 331 GLY B C 1
ATOM 5396 O O . GLY B 1 331 ? -25.359 17.922 4.031 1 95.5 331 GLY B O 1
ATOM 5397 N N . ARG B 1 332 ? -23.609 16.594 4.559 1 96 332 ARG B N 1
ATOM 5398 C CA . ARG B 1 332 ? -24.375 15.727 5.453 1 96 332 ARG B CA 1
ATOM 5399 C C . ARG B 1 332 ? -23.453 15.062 6.477 1 96 332 ARG B C 1
ATOM 5401 O O . ARG B 1 332 ? -22.234 15.039 6.305 1 96 332 ARG B O 1
ATOM 5408 N N . GLU B 1 333 ? -24.047 14.633 7.504 1 95.75 333 GLU B N 1
ATOM 5409 C CA . GLU B 1 333 ? -23.266 13.898 8.5 1 95.75 333 GLU B CA 1
ATOM 5410 C C . GLU B 1 333 ? -22.766 12.57 7.945 1 95.75 333 GLU B C 1
ATOM 5412 O O . GLU B 1 333 ? -23.484 11.898 7.191 1 95.75 333 GLU B O 1
ATOM 5417 N N . LEU B 1 334 ? -21.594 12.281 8.273 1 97.25 334 LEU B N 1
ATOM 5418 C CA . LEU B 1 334 ? -20.969 11.031 7.852 1 97.25 334 LEU B CA 1
ATOM 5419 C C . LEU B 1 334 ? -20.469 10.234 9.055 1 97.25 334 LEU B C 1
ATOM 5421 O O . LEU B 1 334 ? -19.953 10.812 10.008 1 97.25 334 LEU B O 1
ATOM 5425 N N . THR B 1 335 ? -20.672 8.938 9.008 1 97.44 335 THR B N 1
ATOM 5426 C CA . THR B 1 335 ? -20.016 8.062 9.984 1 97.44 335 THR B CA 1
ATOM 5427 C C . THR B 1 335 ? -18.516 8.031 9.75 1 97.44 335 THR B C 1
ATOM 5429 O O . THR B 1 335 ? -18.031 8.43 8.688 1 97.44 335 THR B O 1
ATOM 5432 N N . PRO B 1 336 ? -17.75 7.617 10.719 1 97.12 336 PRO B N 1
ATOM 5433 C CA . PRO B 1 336 ? -16.312 7.516 10.531 1 97.12 336 PRO B CA 1
ATOM 5434 C C . PRO B 1 336 ? -15.938 6.688 9.297 1 97.12 336 PRO B C 1
ATOM 5436 O O . PRO B 1 336 ? -15.039 7.07 8.547 1 97.12 336 PRO B O 1
ATOM 5439 N N . TYR B 1 337 ? -16.625 5.602 9.109 1 97.38 337 TYR B N 1
ATOM 5440 C CA . TYR B 1 337 ? -16.375 4.742 7.957 1 97.38 337 TYR B CA 1
ATOM 5441 C C . TYR B 1 337 ? -16.672 5.477 6.656 1 97.38 337 TYR B C 1
ATOM 5443 O O . TYR B 1 337 ? -15.898 5.41 5.703 1 97.38 337 TYR B O 1
ATOM 5451 N N . GLN B 1 338 ? -17.75 6.141 6.59 1 98 338 GLN B N 1
ATOM 5452 C CA . GLN B 1 338 ? -18.125 6.906 5.406 1 98 338 GLN B CA 1
ATOM 5453 C C . GLN B 1 338 ? -17.125 8.023 5.133 1 98 338 GLN B C 1
ATOM 5455 O O . GLN B 1 338 ? -16.828 8.328 3.975 1 98 338 GLN B O 1
ATOM 5460 N N . ARG B 1 339 ? -16.578 8.625 6.164 1 98.31 339 ARG B N 1
ATOM 5461 C CA . ARG B 1 339 ? -15.57 9.664 6.008 1 98.31 339 ARG B CA 1
ATOM 5462 C C . ARG B 1 339 ? -14.297 9.094 5.387 1 98.31 339 ARG B C 1
ATOM 5464 O O . ARG B 1 339 ? -13.656 9.75 4.562 1 98.31 339 ARG B O 1
ATOM 5471 N N . ASP B 1 340 ? -13.953 7.891 5.848 1 98.62 340 ASP B N 1
ATOM 5472 C CA . ASP B 1 340 ? -12.773 7.25 5.277 1 98.62 340 ASP B CA 1
ATOM 5473 C C . ASP B 1 340 ? -12.93 7.051 3.771 1 98.62 340 ASP B C 1
ATOM 5475 O O . ASP B 1 340 ? -11.977 7.262 3.012 1 98.62 340 ASP B O 1
ATOM 5479 N N . ILE B 1 341 ? -14.094 6.613 3.357 1 98.62 341 ILE B N 1
ATOM 5480 C CA . ILE B 1 341 ? -14.383 6.391 1.945 1 98.62 341 ILE B CA 1
ATOM 5481 C C . ILE B 1 341 ? -14.359 7.723 1.198 1 98.62 341 ILE B C 1
ATOM 5483 O O . ILE B 1 341 ? -13.75 7.832 0.13 1 98.62 341 ILE B O 1
ATOM 5487 N N . PHE B 1 342 ? -15.008 8.727 1.791 1 98.5 342 PHE B N 1
ATOM 5488 C CA . PHE B 1 342 ? -15.031 10.055 1.191 1 98.5 342 PHE B CA 1
ATOM 5489 C C . PHE B 1 342 ? -13.625 10.617 1.054 1 98.5 342 PHE B C 1
ATOM 5491 O O . PHE B 1 342 ? -13.273 11.18 0.017 1 98.5 342 PHE B O 1
ATOM 5498 N N . ARG B 1 343 ? -12.82 10.477 2.068 1 98.5 343 ARG B N 1
ATOM 5499 C CA . ARG B 1 343 ? -11.438 10.953 2.092 1 98.5 343 ARG B CA 1
ATOM 5500 C C . ARG B 1 343 ? -10.633 10.336 0.955 1 98.5 343 ARG B C 1
ATOM 5502 O O . ARG B 1 343 ? -9.93 11.047 0.229 1 98.5 343 ARG B O 1
ATOM 5509 N N . ALA B 1 344 ? -10.75 9.031 0.833 1 98.62 344 ALA B N 1
ATOM 5510 C CA . ALA B 1 344 ? -10.047 8.344 -0.246 1 98.62 344 ALA B CA 1
ATOM 5511 C C . ALA B 1 344 ? -10.484 8.875 -1.61 1 98.62 344 ALA B C 1
ATOM 5513 O O . ALA B 1 344 ? -9.648 9.086 -2.494 1 98.62 344 ALA B O 1
ATOM 5514 N N . GLY B 1 345 ? -11.766 9.023 -1.767 1 98.25 345 GLY B N 1
ATOM 5515 C CA . GLY B 1 345 ? -12.273 9.578 -3.012 1 98.25 345 GLY B CA 1
ATOM 5516 C C . GLY B 1 345 ? -11.742 10.969 -3.305 1 98.25 345 GLY B C 1
ATOM 5517 O O . GLY B 1 345 ? -11.375 11.266 -4.441 1 98.25 345 GLY B O 1
ATOM 5518 N N . LEU B 1 346 ? -11.727 11.797 -2.314 1 97.75 346 LEU B N 1
ATOM 5519 C CA . LEU B 1 346 ? -11.219 13.164 -2.438 1 97.75 346 LEU B CA 1
ATOM 5520 C C . LEU B 1 346 ? -9.758 13.156 -2.887 1 97.75 346 LEU B C 1
ATOM 5522 O O . LEU B 1 346 ? -9.383 13.891 -3.805 1 97.75 346 LEU B O 1
ATOM 5526 N N . ILE B 1 347 ? -8.977 12.344 -2.264 1 98.19 347 ILE B N 1
ATOM 5527 C CA . ILE B 1 347 ? -7.555 12.266 -2.578 1 98.19 347 ILE B CA 1
ATOM 5528 C C . ILE B 1 347 ? -7.367 11.75 -4 1 98.19 347 ILE B C 1
ATOM 5530 O O . ILE B 1 347 ? -6.562 12.289 -4.766 1 98.19 347 ILE B O 1
ATOM 5534 N N . ARG B 1 348 ? -8.094 10.688 -4.387 1 97.81 348 ARG B N 1
ATOM 5535 C CA . ARG B 1 348 ? -8 10.156 -5.742 1 97.81 348 ARG B CA 1
ATOM 5536 C C . ARG B 1 348 ? -8.312 11.234 -6.773 1 97.81 348 ARG B C 1
ATOM 5538 O O . ARG B 1 348 ? -7.652 11.312 -7.816 1 97.81 348 ARG B O 1
ATOM 5545 N N . ARG B 1 349 ? -9.289 12.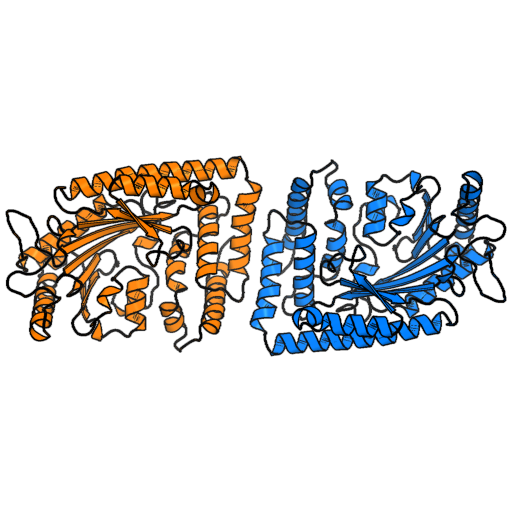062 -6.543 1 96.88 349 ARG B N 1
ATOM 5546 C CA . ARG B 1 349 ? -9.648 13.133 -7.465 1 96.88 349 ARG B CA 1
ATOM 5547 C C . ARG B 1 349 ? -8.516 14.141 -7.609 1 96.88 349 ARG B C 1
ATOM 5549 O O . ARG B 1 349 ? -8.219 14.594 -8.719 1 96.88 349 ARG B O 1
ATOM 5556 N N . GLU B 1 350 ? -7.926 14.477 -6.477 1 95.94 350 GLU B N 1
ATOM 5557 C CA . GLU B 1 350 ? -6.809 15.414 -6.504 1 95.94 350 GLU B CA 1
ATOM 5558 C C . GLU B 1 350 ? -5.621 14.828 -7.266 1 95.94 350 GLU B C 1
ATOM 5560 O O . GLU B 1 350 ? -4.914 15.555 -7.969 1 95.94 350 GLU B O 1
ATOM 5565 N N . PHE B 1 351 ? -5.422 13.523 -7.152 1 96.31 351 PHE B N 1
ATOM 5566 C CA . PHE B 1 351 ? -4.25 12.875 -7.73 1 96.31 351 PHE B CA 1
ATOM 5567 C C . PHE B 1 351 ? -4.504 12.5 -9.188 1 96.31 351 PHE B C 1
ATOM 5569 O O . PHE B 1 351 ? -3.562 12.227 -9.938 1 96.31 351 PHE B O 1
ATOM 5576 N N . ALA B 1 352 ? -5.723 12.336 -9.609 1 91.12 352 ALA B N 1
ATOM 5577 C CA . ALA B 1 352 ? -6.062 12 -10.984 1 91.12 352 ALA B CA 1
ATOM 5578 C C . ALA B 1 352 ? -5.504 13.039 -11.953 1 91.12 352 ALA B C 1
ATOM 5580 O O . ALA B 1 352 ? -5.176 12.719 -13.102 1 91.12 352 ALA B O 1
ATOM 5581 N N . ASN B 1 353 ? -5.281 14.234 -11.461 1 84.94 353 ASN B N 1
ATOM 5582 C CA . ASN B 1 353 ? -4.891 15.352 -12.312 1 84.94 353 ASN B CA 1
ATOM 5583 C C . ASN B 1 353 ? -3.387 15.609 -12.242 1 84.94 353 ASN B C 1
ATOM 5585 O O . ASN B 1 353 ? -2.893 16.578 -12.82 1 84.94 353 ASN B O 1
ATOM 5589 N N . LEU B 1 354 ? -2.695 14.734 -11.633 1 89.56 354 LEU B N 1
ATOM 5590 C CA . LEU B 1 354 ? -1.264 14.961 -11.469 1 89.56 354 LEU B CA 1
ATOM 5591 C C . LEU B 1 354 ? -0.484 14.359 -12.633 1 89.56 354 LEU B C 1
ATOM 5593 O O . LEU B 1 354 ? -0.817 13.273 -13.117 1 89.56 354 LEU B O 1
ATOM 5597 N N . PRO B 1 355 ? 0.478 15.047 -13.172 1 80.25 355 PRO B N 1
ATOM 5598 C CA . PRO B 1 355 ? 1.275 14.578 -14.312 1 80.25 355 PRO B CA 1
ATOM 5599 C C . PRO B 1 355 ? 2.297 13.516 -13.914 1 80.25 355 PRO B C 1
ATOM 5601 O O . PRO B 1 355 ? 3.193 13.195 -14.703 1 80.25 355 PRO B O 1
ATOM 5604 N N . VAL B 1 356 ? 2.1 12.805 -13.016 1 75.56 356 VAL B N 1
ATOM 5605 C CA . VAL B 1 356 ? 3.104 11.836 -12.586 1 75.56 356 VAL B CA 1
ATOM 5606 C C . VAL B 1 356 ? 3.027 10.586 -13.461 1 75.56 356 VAL B C 1
ATOM 5608 O O . VAL B 1 356 ? 1.948 10.203 -13.914 1 75.56 356 VAL B O 1
#

Organism: Pelotomaculum thermopropionicum (strain DSM 13744 / JCM 10971 / SI) (NCBI:txid370438)

Foldseek 3Di:
DDLVVLLQALDAQLLQLPDPLSLWWSKKKKKFFWAFPPQDWLVPHDLVSLVVLLVLQVVLCPPPVLCVQQPDKDKDQQVVDDPLSVVLCVLSVLDPPQCVPVSRSWMKIAHPNRQWMWTASGQGRIMIMGMHTDLDHVVRVVSSVSNVVSSVVRTHTCADPVFGGDGNDPQCTHRRMKMKIKTAFVLCVVVVNVVVLQVVLVVVQKDKDADPDDPPDRQLRIIMIMHRGRTPDDPVRRSVVNSVSVVVSSVVSVVSLVVCCVVPVPVLLCLQVVLVVCLQDPQFAALRRVSNSLSSVSSCDSVVVDDQDRSSVSSSLNSCLDLSNLCVVVVHDDDSRRSRRSSSVVSNVVSVPTPD/DDLVVLLQALDAQLLQLPDPLSLWWSKKKKKFFWAFPPQDWLVPHDLVSLVVLLVLQVVLCPPPVLCVQQPDKDKDQQVVDDPLSVVLCVLSVLDPPQCVVVSRSWMKIAHPRRQWMWTASGQGRTMIMGMHTDLDHVVRVVSSVSNVVSSVVRTHTCADPVFGGDGNDPQCTHRRMKMKIKTAFVLCVVVVNVVVLQVVLVVVQKDKDADPDDPPDRQLRIIMIMHRGRTPDDPVRRSVVNSVSVVVSSVVRVVSLVVCCVVPVPVLLCLQVVLVVCLQDPQFAALRRVSNSLSSVSSCDSVVVDDQDRSSVSSSLNSCLDLSNLCVVVVHDDDSRRSRRSSSVVSNVVSVPTPD

pLDDT: mean 92.76, std 8.28, range [42.12, 98.75]

Nearest PDB structures (foldseek):
  6fh1-assembly1_B  TM=9.730E-01  e=1.426E-36  Geobacillus stearothermophilus
  6fh3-assembly1_A  TM=9.499E-01  e=2.123E-36  Geobacillus stearothermophilus
  6tv6-assembly1_C-2  TM=9.715E-01  e=7.007E-36  Bacillus subtilis subsp. subtilis str. 168
  6fh3-assembly1_B  TM=9.179E-01  e=1.028E-34  Geobacillus stearothermophilus
  8gqd-assembly1_C  TM=9.024E-01  e=1.176E-26  Staphylococcus aureus